Protein AF-A0A534XQ63-F1 (afdb_monomer_lite)

Sequence (423 aa):
MSELSPPYAGRGIVHSGVDSGVVGAQRNQDIVVGDVIVRHRLMVRVTHWLVALAFFFCLFTGLPIWSPVFGWLAGLFGGLNGCRVVHPWSGVAFFVFTFWMALHWASEMRMTKEERAWIGPRLVEYMRYQGDDSEVGKYNPGQKLFFWAVIVGAIGVLVTGIVMWFPLTFNEIFREASYVIHDIAFILFFVAIVFHIYLGTAGEPGTFRSMTRGTVTRAWARLHHLLRAAPAVLRQAEGGPPALAEVARMRLDDDPDTARSRLRIYWDGGPEAREDYLSRAILQPWVRILAAEHRPPDRPRREGACPFCSGLPWMVTRRTEQDSHGAQRNLCCALCGGEWPFSRIRCPGCGEADPEKLPNFHDETRSAVRIEACDTCKRYVKSIDLTLDARPIAEVDDLATLALDLWAQDEGYTRLEPGLAGI

Foldseek 3Di:
DDDDDDPDDDDPPPPPDDPVVLVVCLQDAQDDDDQKGLHHRPVLLVLVVQLVVLVVLLLLLVVVVPDVVSQVSLVVQVGNVSSLVRNLVSLVSNLVSLVVSCVVCVVVLDQDPVLVVCPPPVVVCVVVVHDDQLPADSHRSVRSVLSVLSNVLSVLLNVLSVCCNCVVVDDPVSVVVSVVSNVVSSVVVVVSVVVVVCCCPPVDDQNVCCSVVSIGGNVVVVLSVLSNCLLVLLVVQCPADPVSVVVSVVLNNDRSVRVSVLLVCLQQPDVVNQLCPSSLVSQQVVLLVCVVVQHADPGDADALADPRDRAHFQAWEWDDDVPDPGTFIWGAGSRNRDIDTDDPQADSQPGHRDNVQFDKADDPVCRQKIWGAGNVVLEIHIYGYCVVPVPDDGQVVCVVVVVRQVVSVVVVHDYSHAHPSSD

pLDDT: mean 79.6, std 17.4, range [24.62, 97.25]

Radius of gyration: 31.07 Å; chains: 1; bounding box: 77×50×93 Å

Secondary structure (DSSP, 8-state):
------S---------S--HHHHHHTTSSSEEETTEEE-S-HHHHHHHHHHHHHHHHHHHHHHHHH-GGGGGGGGGGTSHHHHHHHHHHHHHHHHHHHHHHHHHHTTTTPPPHHHHHTTTHHHHHHHTT-S--TT--SS-HHHHHHHHHHHHHHHHHHHHHHHHHSTTTS-HHHHHHHHHHHHHHHHHHHHHHHHHHHIIIIISTTHHHHHHHSEEEHHHHHHHHHHHHHHHHHHHHTTS-HHHHHHHHHHHS--HHHHHHHHHHHHHT-GGGGG-HHHHHHHHHHHHHHHHTT--------TTS-TTT-PPEEEEEEEEPTT-SSEEEEEEETTT--EEE--TT--TTT----GGG--EEE-GGGTTEEEEEETTTTEEEEEEETTT-S---HHHHHHHTHHHHHHHHHTT-EESS--TT--

Structure (mmCIF, N/CA/C/O backbone):
data_AF-A0A534XQ63-F1
#
_entry.id   AF-A0A534XQ63-F1
#
loop_
_atom_site.group_PDB
_atom_site.id
_atom_site.type_symbol
_atom_site.label_atom_id
_atom_site.label_alt_id
_atom_site.label_comp_id
_atom_site.label_asym_id
_atom_site.label_entity_id
_atom_site.label_seq_id
_atom_site.pdbx_PDB_ins_code
_atom_site.Cartn_x
_atom_site.Cartn_y
_atom_site.Cartn_z
_atom_site.occupancy
_atom_site.B_iso_or_equiv
_atom_site.auth_seq_id
_atom_site.auth_comp_id
_atom_site.auth_asym_id
_atom_site.auth_atom_id
_atom_site.pdbx_PDB_model_num
ATOM 1 N N . MET A 1 1 ? 4.933 -29.507 46.917 1.00 33.16 1 MET A N 1
ATOM 2 C CA . MET A 1 1 ? 5.894 -30.353 46.177 1.00 33.16 1 MET A CA 1
ATOM 3 C C . MET A 1 1 ? 5.155 -31.060 45.053 1.00 33.16 1 MET A C 1
ATOM 5 O O . MET A 1 1 ? 3.997 -31.391 45.249 1.00 33.16 1 MET A O 1
ATOM 9 N N . SER A 1 2 ? 5.867 -31.240 43.939 1.00 28.48 2 SER A N 1
ATOM 10 C CA . SER A 1 2 ? 5.494 -31.710 42.592 1.00 28.48 2 SER A CA 1
ATOM 11 C C . SER A 1 2 ? 4.713 -30.746 41.691 1.00 28.48 2 SER A C 1
ATOM 13 O O . SER A 1 2 ? 3.487 -30.732 41.631 1.00 28.48 2 SER A O 1
ATOM 15 N N . GLU A 1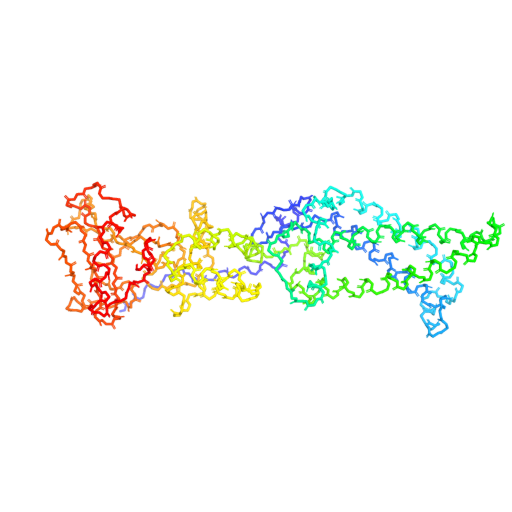 3 ? 5.528 -29.977 40.972 1.00 27.70 3 GLU A N 1
ATOM 16 C CA . GLU A 1 3 ? 5.314 -29.322 39.686 1.00 27.70 3 GLU A CA 1
ATOM 17 C C . GLU A 1 3 ? 4.606 -30.211 38.648 1.00 27.70 3 GLU A C 1
ATOM 19 O O . GLU A 1 3 ? 4.951 -31.379 38.482 1.00 27.70 3 GLU A O 1
ATOM 24 N N . LEU A 1 4 ? 3.701 -29.608 37.874 1.00 29.55 4 LEU A N 1
ATOM 25 C CA . LEU A 1 4 ? 3.342 -30.048 36.525 1.00 29.55 4 LEU A CA 1
ATOM 26 C C . LEU A 1 4 ? 3.298 -28.804 35.629 1.00 29.55 4 LEU A C 1
ATOM 28 O O . LEU A 1 4 ? 2.285 -28.116 35.519 1.00 29.55 4 LEU A O 1
ATOM 32 N N . SER A 1 5 ? 4.449 -28.496 35.036 1.00 28.48 5 SER A N 1
ATOM 33 C CA . SER A 1 5 ? 4.613 -27.475 34.000 1.00 28.48 5 SER A CA 1
ATOM 34 C C . SER A 1 5 ? 4.067 -27.975 32.649 1.00 28.48 5 SER A C 1
ATOM 36 O O . SER A 1 5 ? 4.203 -29.161 32.340 1.00 28.48 5 SER A O 1
ATOM 38 N N . PRO A 1 6 ? 3.468 -27.099 31.820 1.00 30.64 6 PRO A N 1
ATOM 39 C CA . PRO A 1 6 ? 2.858 -27.474 30.544 1.00 30.64 6 PRO A CA 1
ATOM 40 C C . PRO A 1 6 ? 3.900 -27.726 29.433 1.00 30.64 6 PRO A C 1
ATOM 42 O O . PRO A 1 6 ? 4.971 -27.110 29.432 1.00 30.64 6 PRO A O 1
ATOM 45 N N . PRO A 1 7 ? 3.593 -28.577 28.433 1.00 30.00 7 PRO A N 1
ATOM 46 C CA . PRO A 1 7 ? 4.514 -28.913 27.357 1.00 30.00 7 PRO A CA 1
ATOM 47 C C . PRO A 1 7 ? 4.399 -27.889 26.222 1.00 30.00 7 PRO A C 1
ATOM 49 O O . PRO A 1 7 ? 3.738 -28.134 25.222 1.00 30.00 7 PRO A O 1
ATOM 52 N N . TYR A 1 8 ? 5.056 -26.739 26.348 1.00 33.44 8 TYR A N 1
ATOM 53 C CA . TYR A 1 8 ? 5.349 -25.884 25.192 1.00 33.44 8 TYR A CA 1
ATOM 54 C C . TYR A 1 8 ? 6.796 -25.398 25.260 1.00 33.44 8 TYR A C 1
ATOM 56 O O . TYR A 1 8 ? 7.085 -24.237 25.530 1.00 33.44 8 TYR A O 1
ATOM 64 N N . ALA A 1 9 ? 7.718 -26.325 24.998 1.00 27.28 9 ALA A N 1
ATOM 65 C CA . ALA A 1 9 ? 9.117 -26.029 24.725 1.00 27.28 9 ALA A CA 1
ATOM 66 C C . ALA A 1 9 ? 9.424 -26.327 23.248 1.00 27.28 9 ALA A C 1
ATOM 68 O O . ALA A 1 9 ? 9.479 -27.476 22.824 1.00 27.28 9 ALA A O 1
ATOM 69 N N . GLY A 1 10 ? 9.595 -25.250 22.480 1.00 28.73 10 GLY A N 1
ATOM 70 C CA . GLY A 1 10 ? 10.515 -25.133 21.348 1.00 28.73 10 GLY A CA 1
ATOM 71 C C . GLY A 1 10 ? 10.512 -26.208 20.257 1.00 28.73 10 GLY A C 1
ATOM 72 O O . GLY A 1 10 ? 11.262 -27.177 20.317 1.00 28.73 10 GLY A O 1
ATOM 73 N N . ARG A 1 11 ? 9.899 -25.876 19.117 1.00 24.62 11 ARG A N 1
ATOM 74 C CA . ARG A 1 11 ? 10.623 -25.966 17.839 1.00 24.62 11 ARG A CA 1
ATOM 75 C C . ARG A 1 11 ? 10.497 -24.644 17.102 1.00 24.62 11 ARG A C 1
ATOM 77 O O . ARG A 1 11 ? 9.551 -24.416 16.358 1.00 24.62 11 ARG A O 1
ATOM 84 N N . GLY A 1 12 ? 11.489 -23.782 17.309 1.00 30.56 12 GLY A N 1
ATOM 85 C CA . GLY A 1 12 ? 11.836 -22.785 16.312 1.00 30.56 12 GLY A CA 1
ATOM 86 C C . GLY A 1 12 ? 12.261 -23.529 15.054 1.00 30.56 12 GLY A C 1
ATOM 87 O O . GLY A 1 12 ? 13.369 -24.054 14.988 1.00 30.56 12 GLY A O 1
ATOM 88 N N . ILE A 1 13 ? 11.365 -23.618 14.076 1.00 27.06 13 ILE A N 1
ATOM 89 C CA . ILE A 1 13 ? 11.756 -23.993 12.726 1.00 27.06 13 ILE A CA 1
ATOM 90 C C . ILE A 1 13 ? 12.089 -22.693 12.010 1.00 27.06 13 ILE A C 1
ATOM 92 O O . ILE A 1 13 ? 11.243 -22.040 11.405 1.00 27.06 13 ILE A O 1
ATOM 96 N N . VAL A 1 14 ? 13.358 -22.303 12.108 1.00 30.48 14 VAL A N 1
ATOM 97 C CA . VAL A 1 14 ? 13.965 -21.438 11.102 1.00 30.48 14 VAL A CA 1
ATOM 98 C C . VAL A 1 14 ? 14.022 -22.279 9.828 1.00 30.48 14 VAL A C 1
ATOM 100 O O . VAL A 1 14 ? 14.953 -23.056 9.632 1.00 30.48 14 VAL A O 1
ATOM 103 N N . HIS A 1 15 ? 13.001 -22.185 8.973 1.00 30.22 15 HIS A N 1
ATOM 104 C CA . HIS A 1 15 ? 13.104 -22.698 7.610 1.00 30.22 15 HIS A CA 1
ATOM 105 C C . HIS A 1 15 ? 14.073 -21.789 6.842 1.00 30.22 15 HIS A C 1
ATOM 107 O O . HIS A 1 15 ? 13.695 -20.793 6.235 1.00 30.22 15 HIS A O 1
ATOM 113 N N . SER A 1 16 ? 15.358 -22.137 6.890 1.00 33.88 16 SER A N 1
ATOM 114 C CA . SER A 1 16 ? 16.426 -21.592 6.043 1.00 33.88 16 SER A CA 1
ATOM 115 C C . SER A 1 16 ? 16.461 -22.232 4.644 1.00 33.88 16 SER A C 1
ATOM 117 O O . SER A 1 16 ? 17.456 -22.132 3.932 1.00 33.88 16 SER A O 1
ATOM 119 N N . GLY A 1 17 ? 15.365 -22.858 4.212 1.00 33.88 17 GLY A N 1
ATOM 120 C CA . GLY A 1 17 ? 15.162 -23.338 2.849 1.00 33.88 17 GLY A CA 1
ATOM 121 C C . GLY A 1 17 ? 14.027 -22.556 2.206 1.00 33.88 17 GLY A C 1
ATOM 122 O O . GLY A 1 17 ? 13.010 -22.311 2.848 1.00 33.88 17 GLY A O 1
ATOM 123 N N . VAL A 1 18 ? 14.202 -22.141 0.951 1.00 41.53 18 VAL A N 1
ATOM 124 C CA . VAL A 1 18 ? 13.130 -21.550 0.139 1.00 41.53 18 VAL A CA 1
ATOM 125 C C . VAL A 1 18 ? 11.905 -22.467 0.224 1.00 41.53 18 VAL A C 1
ATOM 127 O O . VAL A 1 18 ? 11.991 -23.614 -0.209 1.00 41.53 18 VAL A O 1
ATOM 130 N N . ASP A 1 19 ? 10.802 -21.980 0.804 1.00 49.59 19 ASP A N 1
ATOM 131 C CA . ASP A 1 19 ? 9.556 -22.740 0.965 1.00 49.59 19 ASP A CA 1
ATOM 132 C C . ASP A 1 19 ? 9.197 -23.421 -0.362 1.00 49.59 19 ASP A C 1
ATOM 134 O O . ASP A 1 19 ? 8.990 -22.754 -1.381 1.00 49.59 19 ASP A O 1
ATOM 138 N N . SER A 1 20 ? 9.126 -24.752 -0.378 1.00 50.19 20 SER A N 1
ATOM 139 C CA . SER A 1 20 ? 8.822 -25.536 -1.585 1.00 50.19 20 SER A CA 1
ATOM 140 C C . SER A 1 20 ? 7.466 -25.146 -2.193 1.00 50.19 20 SER A C 1
ATOM 142 O O . SER A 1 20 ? 7.298 -25.174 -3.414 1.00 50.19 20 SER A O 1
ATOM 144 N N . GLY A 1 21 ? 6.536 -24.661 -1.361 1.00 49.84 21 GLY A N 1
ATOM 145 C CA . GLY A 1 21 ? 5.277 -24.048 -1.789 1.00 49.84 21 GLY A CA 1
ATOM 146 C C . GLY A 1 21 ? 5.453 -22.720 -2.538 1.00 49.84 21 GLY A C 1
ATOM 147 O O . GLY A 1 21 ? 4.736 -22.464 -3.504 1.00 49.84 21 GLY A O 1
ATOM 148 N N . VAL A 1 22 ? 6.438 -21.893 -2.165 1.00 50.78 22 VAL A N 1
ATOM 149 C CA . VAL A 1 22 ? 6.767 -20.653 -2.887 1.00 50.78 22 VAL A CA 1
ATOM 150 C C . VAL A 1 22 ? 7.379 -20.996 -4.243 1.00 50.78 22 VAL A C 1
ATOM 152 O O . VAL A 1 22 ? 6.991 -20.396 -5.240 1.00 50.78 22 VAL A O 1
ATOM 155 N N . VAL A 1 23 ? 8.270 -21.993 -4.319 1.00 53.59 23 VAL A N 1
ATOM 156 C CA . VAL A 1 23 ? 8.864 -22.457 -5.591 1.00 53.59 23 VAL A CA 1
ATOM 157 C C . VAL A 1 23 ? 7.795 -22.995 -6.553 1.00 53.59 23 VAL A C 1
ATOM 159 O O . VAL A 1 23 ? 7.825 -22.667 -7.738 1.00 53.59 23 VAL A O 1
ATOM 162 N N . GLY A 1 24 ? 6.807 -23.746 -6.053 1.00 50.31 24 GLY A N 1
ATOM 163 C CA . GLY A 1 24 ? 5.670 -24.221 -6.853 1.00 50.31 24 GLY A CA 1
ATOM 164 C C . GLY A 1 24 ? 4.735 -23.098 -7.326 1.00 50.31 24 GLY A C 1
ATOM 165 O O . GLY A 1 24 ? 4.279 -23.107 -8.470 1.00 50.31 24 GLY A O 1
ATOM 166 N N . ALA A 1 25 ? 4.502 -22.086 -6.484 1.00 48.22 25 ALA A N 1
ATOM 167 C CA . ALA A 1 25 ? 3.638 -20.947 -6.797 1.00 48.22 25 ALA A CA 1
ATOM 168 C C . ALA A 1 25 ? 4.273 -19.919 -7.752 1.00 48.22 25 ALA A C 1
ATOM 170 O O . ALA A 1 25 ? 3.549 -19.146 -8.370 1.00 48.22 25 ALA A O 1
ATOM 171 N N . GLN A 1 26 ? 5.598 -19.928 -7.946 1.00 53.03 26 GLN A N 1
ATOM 172 C CA . GLN A 1 26 ? 6.318 -18.987 -8.824 1.00 53.03 26 GLN A CA 1
ATOM 173 C C . GLN A 1 26 ? 5.886 -19.008 -10.300 1.00 53.03 26 GLN A C 1
ATOM 175 O O . GLN A 1 26 ? 6.225 -18.076 -11.040 1.00 53.03 26 GLN A O 1
ATOM 180 N N . ARG A 1 27 ? 5.175 -20.054 -10.747 1.00 46.50 27 ARG A N 1
ATOM 181 C CA . ARG A 1 27 ? 4.605 -20.139 -12.103 1.00 46.50 27 ARG A CA 1
ATOM 182 C C . ARG A 1 27 ? 3.375 -19.245 -12.287 1.00 46.50 27 ARG A C 1
ATOM 184 O O . ARG A 1 27 ? 3.140 -18.777 -13.398 1.00 46.50 27 ARG A O 1
ATOM 191 N N . ASN A 1 28 ? 2.657 -18.948 -11.208 1.00 47.75 28 ASN A N 1
ATOM 192 C CA . ASN A 1 28 ? 1.419 -18.178 -11.218 1.00 47.75 28 ASN A CA 1
ATOM 193 C C . ASN A 1 28 ? 1.608 -16.838 -10.483 1.00 47.75 28 ASN A C 1
ATOM 195 O O . ASN A 1 28 ? 2.504 -16.683 -9.655 1.00 47.75 28 ASN A O 1
ATOM 199 N N . GLN A 1 29 ? 0.799 -15.839 -10.833 1.00 50.38 29 GLN A N 1
ATOM 200 C CA . GLN A 1 29 ? 0.810 -14.520 -10.189 1.00 50.38 29 GLN A CA 1
ATOM 201 C C . GLN A 1 29 ? -0.303 -14.433 -9.147 1.00 50.38 29 GLN A C 1
ATOM 203 O O . GLN A 1 29 ? -1.304 -15.134 -9.256 1.00 50.38 29 GLN A O 1
ATOM 208 N N . ASP A 1 30 ? -0.096 -13.583 -8.145 1.00 52.03 30 ASP A N 1
ATOM 209 C CA . ASP A 1 30 ? -1.051 -13.248 -7.087 1.00 52.03 30 ASP A CA 1
ATOM 210 C C . ASP A 1 30 ? -1.495 -14.456 -6.240 1.00 52.03 30 ASP A C 1
ATOM 212 O O . ASP A 1 30 ? -2.571 -14.475 -5.646 1.00 52.03 30 ASP A O 1
ATOM 216 N N . ILE A 1 31 ? -0.623 -15.467 -6.132 1.00 48.50 31 ILE A N 1
ATOM 217 C CA . ILE A 1 31 ? -0.828 -16.615 -5.244 1.00 48.50 31 ILE A CA 1
ATOM 218 C C . ILE A 1 31 ? -0.276 -16.311 -3.858 1.00 48.50 31 ILE A C 1
ATOM 220 O O . ILE A 1 31 ? 0.844 -15.823 -3.689 1.00 48.50 31 ILE A O 1
ATOM 224 N N . VAL A 1 32 ? -1.066 -16.654 -2.849 1.00 53.56 32 VAL A N 1
ATOM 225 C CA . VAL A 1 32 ? -0.718 -16.475 -1.448 1.00 53.56 32 VAL A CA 1
ATOM 226 C C . VAL A 1 32 ? -0.126 -17.774 -0.887 1.00 53.56 32 VAL A C 1
ATOM 228 O O . VAL A 1 32 ? -0.804 -18.797 -0.879 1.00 53.56 32 VAL A O 1
ATOM 231 N N . VAL A 1 33 ? 1.107 -17.736 -0.370 1.00 47.53 33 VAL A N 1
ATOM 232 C CA . VAL A 1 33 ? 1.787 -18.894 0.247 1.00 47.53 33 VAL A CA 1
ATOM 233 C C . VAL A 1 33 ? 2.396 -18.472 1.581 1.00 47.53 33 VAL A C 1
ATOM 235 O O . VAL A 1 33 ? 3.224 -17.566 1.603 1.00 47.53 33 VAL A O 1
ATOM 238 N N . GLY A 1 34 ? 2.004 -19.105 2.694 1.00 59.62 34 GLY A N 1
ATOM 239 C CA . GLY A 1 34 ? 2.481 -18.689 4.025 1.00 59.62 34 GLY A CA 1
ATOM 240 C C . GLY A 1 34 ? 2.249 -17.190 4.240 1.00 59.62 34 GLY A C 1
ATOM 241 O O . GLY A 1 34 ? 1.239 -16.682 3.780 1.00 59.62 34 GLY A O 1
ATOM 242 N N . ASP A 1 35 ? 3.178 -16.441 4.832 1.00 54.22 35 ASP A N 1
ATOM 243 C CA . ASP A 1 35 ? 3.011 -14.990 5.058 1.00 54.22 35 ASP A CA 1
ATOM 244 C C . ASP A 1 35 ? 3.415 -14.076 3.894 1.00 54.22 35 ASP A C 1
ATOM 246 O O . ASP A 1 35 ? 3.543 -12.855 4.049 1.00 54.22 35 ASP A O 1
ATOM 250 N N . VAL A 1 36 ? 3.569 -14.637 2.695 1.00 59.44 36 VAL A N 1
ATOM 251 C CA . VAL A 1 36 ? 3.988 -13.903 1.501 1.00 59.44 36 VAL A CA 1
ATOM 252 C C . VAL A 1 36 ? 3.006 -14.066 0.340 1.00 59.44 36 VAL A C 1
ATOM 254 O O . VAL A 1 36 ? 2.308 -15.069 0.200 1.00 59.44 36 VAL A O 1
ATOM 257 N N . ILE A 1 37 ? 2.934 -13.039 -0.505 1.00 59.91 37 ILE A N 1
ATOM 258 C CA . ILE A 1 37 ? 2.153 -13.028 -1.745 1.00 59.91 37 ILE A CA 1
ATOM 259 C C . ILE A 1 37 ? 3.127 -13.000 -2.914 1.00 59.91 37 ILE A C 1
ATOM 261 O O . ILE A 1 37 ? 4.006 -12.136 -2.968 1.00 59.91 37 ILE A O 1
ATOM 265 N N . VAL A 1 38 ? 2.968 -13.929 -3.856 1.00 64.75 38 VAL A N 1
ATOM 266 C CA . VAL A 1 38 ? 3.753 -13.992 -5.092 1.00 64.75 38 VAL A CA 1
ATOM 267 C C . VAL A 1 38 ? 3.229 -12.943 -6.076 1.00 64.75 38 VAL A C 1
ATOM 269 O O . VAL A 1 38 ? 2.367 -13.224 -6.900 1.00 64.75 38 VAL A O 1
ATOM 272 N N . ARG A 1 39 ? 3.738 -11.711 -5.992 1.00 65.50 39 ARG A N 1
ATOM 273 C CA . ARG A 1 39 ? 3.293 -10.576 -6.825 1.00 65.50 39 ARG A CA 1
ATOM 274 C C . ARG A 1 39 ? 3.774 -10.677 -8.280 1.00 65.50 39 ARG A C 1
ATOM 276 O O . ARG A 1 39 ? 3.057 -10.309 -9.211 1.00 65.50 39 ARG A O 1
ATOM 283 N N . HIS A 1 40 ? 4.981 -11.204 -8.505 1.00 71.31 40 HIS A N 1
ATOM 284 C CA . HIS A 1 40 ? 5.535 -11.392 -9.852 1.00 71.31 40 HIS A CA 1
ATOM 285 C C . HIS A 1 40 ? 6.005 -12.832 -10.080 1.00 71.31 40 HIS A C 1
ATOM 287 O O . HIS A 1 40 ? 6.920 -13.327 -9.412 1.00 71.31 40 HIS A O 1
ATOM 293 N N . ARG A 1 41 ? 5.418 -13.483 -11.096 1.00 75.56 41 ARG A N 1
ATOM 294 C CA . ARG A 1 41 ? 5.843 -14.805 -11.581 1.00 75.56 41 ARG A CA 1
ATOM 295 C C . ARG A 1 41 ? 7.307 -14.787 -12.010 1.00 75.56 41 ARG A C 1
ATOM 297 O O . ARG A 1 41 ? 7.834 -13.750 -12.414 1.00 75.56 41 ARG A O 1
ATOM 304 N N . LEU A 1 42 ? 7.959 -15.946 -11.957 1.00 79.38 42 LEU A N 1
ATOM 305 C CA . LEU A 1 42 ? 9.376 -16.094 -12.309 1.00 79.38 42 LEU A CA 1
ATOM 306 C C . LEU A 1 42 ? 9.689 -15.522 -13.695 1.00 79.38 42 LEU A C 1
ATOM 308 O O . LEU A 1 42 ? 10.623 -14.746 -13.841 1.00 79.38 42 LEU A O 1
ATOM 312 N N . MET A 1 43 ? 8.862 -15.854 -14.683 1.00 80.88 43 MET A N 1
ATOM 313 C CA . MET A 1 43 ? 9.030 -15.419 -16.068 1.00 80.88 43 MET A CA 1
ATOM 314 C C . MET A 1 43 ? 9.103 -13.886 -16.203 1.00 80.88 43 MET A C 1
ATOM 316 O O . MET A 1 43 ? 9.952 -13.360 -16.922 1.00 80.88 43 MET A O 1
ATOM 320 N N . VAL A 1 44 ? 8.267 -13.167 -15.450 1.00 81.69 44 VAL A N 1
ATOM 321 C CA . VAL A 1 44 ? 8.235 -11.698 -15.438 1.00 81.69 44 VAL A CA 1
ATOM 322 C C . VAL A 1 44 ? 9.520 -11.129 -14.839 1.00 81.69 44 VAL A C 1
ATOM 324 O O . VAL A 1 44 ? 10.104 -10.200 -15.389 1.00 81.69 44 VAL A O 1
ATOM 327 N N . ARG A 1 45 ? 10.003 -11.725 -13.744 1.00 87.50 45 ARG A N 1
ATOM 328 C CA . ARG A 1 45 ? 11.257 -11.311 -13.103 1.00 87.50 45 ARG A CA 1
ATOM 329 C C . ARG A 1 45 ? 12.461 -11.571 -13.995 1.00 87.50 45 ARG A C 1
ATOM 331 O O . ARG A 1 45 ? 13.283 -10.681 -14.168 1.00 87.50 45 ARG A O 1
ATOM 338 N N . VAL A 1 46 ? 12.550 -12.765 -14.578 1.00 89.69 46 VAL A N 1
ATOM 339 C CA . VAL A 1 46 ? 13.636 -13.133 -15.497 1.00 89.69 46 VAL A CA 1
ATOM 340 C C . VAL A 1 46 ? 13.668 -12.171 -16.677 1.00 89.69 46 VAL A C 1
ATOM 342 O O . VAL A 1 46 ? 14.719 -11.616 -16.970 1.00 89.69 46 VAL A O 1
ATOM 345 N N . THR A 1 47 ? 12.514 -11.900 -17.289 1.00 89.94 47 THR A N 1
ATOM 346 C CA . THR A 1 47 ? 12.409 -10.940 -18.394 1.00 89.94 47 THR A CA 1
ATOM 347 C C . THR A 1 47 ? 12.911 -9.554 -17.986 1.00 89.94 47 THR A C 1
ATOM 349 O O . THR A 1 47 ? 13.743 -8.985 -18.683 1.00 89.94 47 THR A O 1
ATOM 352 N N . HIS A 1 48 ? 12.485 -9.035 -16.831 1.00 91.56 48 HIS A N 1
ATOM 353 C CA . HIS A 1 48 ? 12.962 -7.745 -16.332 1.00 91.56 48 HIS A CA 1
ATOM 354 C C . HIS A 1 48 ? 14.482 -7.716 -16.119 1.00 91.56 48 HIS A C 1
ATOM 356 O O . HIS A 1 48 ? 15.143 -6.766 -16.525 1.00 91.56 48 HIS A O 1
ATOM 362 N N . TRP A 1 49 ? 15.061 -8.749 -15.499 1.00 93.38 49 TRP A N 1
ATOM 363 C CA . TRP A 1 49 ? 16.508 -8.802 -15.270 1.00 93.38 49 TRP A CA 1
ATOM 364 C C . TRP A 1 49 ? 17.308 -8.955 -16.566 1.00 93.38 49 TRP A C 1
ATOM 366 O O . TRP A 1 49 ? 18.395 -8.395 -16.659 1.00 93.38 49 TRP A O 1
ATOM 376 N N . LEU A 1 50 ? 16.765 -9.635 -17.580 1.00 95.00 50 LEU A N 1
ATOM 377 C CA . LEU A 1 50 ? 17.354 -9.677 -18.921 1.00 95.00 50 LEU A CA 1
ATOM 378 C C . LEU A 1 50 ? 17.346 -8.295 -19.588 1.00 95.00 50 LEU A C 1
ATOM 380 O O . LEU A 1 50 ? 18.366 -7.889 -20.142 1.00 95.00 50 LEU A O 1
ATOM 384 N N . VAL A 1 51 ? 16.237 -7.551 -19.481 1.00 95.00 51 VAL A N 1
ATOM 385 C CA . VAL A 1 51 ? 16.155 -6.155 -19.947 1.00 95.00 51 VAL A CA 1
ATOM 386 C C . VAL A 1 51 ? 17.174 -5.282 -19.215 1.00 95.00 51 VAL A C 1
ATOM 388 O O . VAL A 1 51 ? 17.940 -4.575 -19.864 1.00 95.00 51 VAL A O 1
ATOM 391 N N . ALA A 1 52 ? 17.224 -5.359 -17.882 1.00 94.50 52 ALA A N 1
ATOM 392 C CA . ALA A 1 52 ? 18.151 -4.577 -17.068 1.00 94.50 52 ALA A CA 1
ATOM 393 C C . ALA A 1 52 ? 19.611 -4.886 -17.424 1.00 94.50 52 ALA A C 1
ATOM 395 O O . ALA A 1 52 ? 20.405 -3.970 -17.616 1.00 94.50 52 ALA A O 1
ATOM 396 N N . LEU A 1 53 ? 19.959 -6.167 -17.573 1.00 95.62 53 LEU A N 1
ATOM 397 C CA . LEU A 1 53 ? 21.298 -6.586 -17.973 1.00 95.62 53 LEU A CA 1
ATOM 398 C C . LEU A 1 53 ? 21.660 -6.020 -19.351 1.00 95.62 53 LEU A C 1
ATOM 400 O O . LEU A 1 53 ? 22.689 -5.363 -19.480 1.00 95.62 53 LEU A O 1
ATOM 404 N N . ALA A 1 54 ? 20.806 -6.215 -20.359 1.00 96.62 54 ALA A N 1
ATOM 405 C CA . ALA A 1 54 ? 21.048 -5.693 -21.702 1.00 96.62 54 ALA A CA 1
ATOM 406 C C . ALA A 1 54 ? 21.197 -4.162 -21.701 1.00 96.62 54 ALA A C 1
ATOM 408 O O . ALA A 1 54 ? 22.137 -3.641 -22.297 1.00 96.62 54 ALA A O 1
ATOM 409 N N . PHE A 1 55 ? 20.344 -3.455 -20.952 1.00 95.62 55 PHE A N 1
ATOM 410 C CA . PHE A 1 55 ? 20.414 -2.005 -20.787 1.00 95.62 55 PHE A CA 1
ATOM 411 C C . PHE A 1 55 ? 21.743 -1.547 -20.180 1.00 95.62 55 PHE A C 1
ATOM 413 O O . PHE A 1 55 ? 22.374 -0.640 -20.714 1.00 95.62 55 PHE A O 1
ATOM 420 N N . PHE A 1 56 ? 22.210 -2.173 -19.094 1.00 95.12 56 PHE A N 1
ATOM 421 C CA . PHE A 1 56 ? 23.486 -1.798 -18.478 1.00 95.12 56 PHE A CA 1
ATOM 422 C C . PHE A 1 56 ? 24.682 -2.099 -19.385 1.00 95.12 56 PHE A C 1
ATOM 424 O O . PHE A 1 56 ? 25.631 -1.318 -19.418 1.00 95.12 56 PHE A O 1
ATOM 431 N N . PHE A 1 57 ? 24.626 -3.173 -20.177 1.00 95.31 57 PHE A N 1
ATOM 432 C CA . PHE A 1 57 ? 25.623 -3.414 -21.219 1.00 95.31 57 PHE A CA 1
ATOM 433 C C . PHE A 1 57 ? 25.606 -2.309 -22.283 1.00 95.31 57 PHE A C 1
ATOM 435 O O . PHE A 1 57 ? 26.674 -1.809 -22.637 1.00 95.31 57 PHE A O 1
ATOM 442 N N . CYS A 1 58 ? 24.435 -1.879 -22.768 1.00 95.25 58 CYS A N 1
ATOM 443 C CA . CYS A 1 58 ? 24.325 -0.728 -23.674 1.00 95.25 58 CYS A CA 1
ATOM 444 C C . CYS A 1 58 ? 24.880 0.545 -23.035 1.00 95.25 58 CYS A C 1
ATOM 446 O O . CYS A 1 58 ? 25.670 1.244 -23.659 1.00 95.25 58 CYS A O 1
ATOM 448 N N . LEU A 1 59 ? 24.515 0.817 -21.783 1.00 95.19 59 LEU A N 1
ATOM 449 C CA . LEU A 1 59 ? 24.927 2.008 -21.053 1.00 95.19 59 LEU A CA 1
ATOM 450 C C . LEU A 1 59 ? 26.452 2.072 -20.895 1.00 95.19 59 LEU A C 1
ATOM 452 O O . LEU A 1 59 ? 27.069 3.066 -21.269 1.00 95.19 59 LEU A O 1
ATOM 456 N N . PHE A 1 60 ? 27.082 1.004 -20.400 1.00 95.12 60 PHE A N 1
ATOM 457 C CA . PHE A 1 60 ? 28.527 0.997 -20.153 1.00 95.12 60 PHE A CA 1
ATOM 458 C C . PHE A 1 60 ? 29.373 0.907 -21.423 1.00 95.12 60 PHE A C 1
ATOM 460 O O . PHE A 1 60 ? 30.514 1.360 -21.416 1.00 95.12 60 PHE A O 1
ATOM 467 N N . THR A 1 61 ? 28.832 0.369 -22.518 1.00 96.12 61 THR A N 1
ATOM 468 C CA . THR A 1 61 ? 29.504 0.409 -23.828 1.00 96.12 61 THR A CA 1
ATOM 469 C C . THR A 1 61 ? 29.251 1.714 -24.581 1.00 96.12 61 THR A C 1
ATOM 471 O O . THR A 1 61 ? 30.114 2.142 -25.341 1.00 96.12 61 THR A O 1
ATOM 474 N N . GLY A 1 62 ? 28.108 2.367 -24.357 1.00 94.88 62 GLY A N 1
ATOM 475 C CA . GLY A 1 62 ? 27.712 3.618 -25.004 1.00 94.88 62 GLY A CA 1
ATOM 476 C C . GLY A 1 62 ? 28.354 4.856 -24.381 1.00 94.88 62 GLY A C 1
ATOM 477 O O . GLY A 1 62 ? 28.785 5.741 -25.111 1.00 94.88 62 GLY A O 1
ATOM 478 N N . LEU A 1 63 ? 28.510 4.901 -23.053 1.00 94.44 63 LEU A N 1
ATOM 479 C CA . LEU A 1 63 ? 29.135 6.030 -22.348 1.00 94.44 63 LEU A CA 1
ATOM 480 C C . LEU A 1 63 ? 30.539 6.396 -22.888 1.00 94.44 63 LEU A C 1
ATOM 482 O O . LEU A 1 63 ? 30.761 7.577 -23.162 1.00 94.44 63 LEU A O 1
ATOM 486 N N . PRO A 1 64 ? 31.470 5.440 -23.110 1.00 95.31 64 PRO A N 1
ATOM 487 C CA . PRO A 1 64 ? 32.768 5.731 -23.726 1.00 95.31 64 PRO A CA 1
ATOM 488 C C . PRO A 1 64 ? 32.693 6.191 -25.185 1.00 95.31 64 PRO A C 1
ATOM 490 O O . PRO A 1 64 ? 33.591 6.891 -25.644 1.00 95.31 64 PRO A O 1
ATOM 493 N N . ILE A 1 65 ? 31.669 5.751 -25.928 1.00 93.38 65 ILE A N 1
ATOM 494 C CA . ILE A 1 65 ? 31.441 6.166 -27.321 1.00 93.38 65 ILE A CA 1
ATOM 495 C C . ILE A 1 65 ? 30.931 7.610 -27.349 1.00 93.38 65 ILE A C 1
ATOM 497 O O . ILE A 1 65 ? 31.347 8.385 -28.206 1.00 93.38 65 ILE A O 1
ATOM 501 N N . TRP A 1 66 ? 30.061 7.961 -26.401 1.00 93.00 66 TRP A N 1
ATOM 502 C CA . TRP A 1 66 ? 29.417 9.265 -26.305 1.00 93.00 66 TRP A CA 1
ATOM 503 C C . TRP A 1 66 ? 30.365 10.373 -25.833 1.00 93.00 66 TRP A C 1
ATOM 505 O O . TRP A 1 66 ? 30.370 11.461 -26.402 1.00 93.00 66 TRP A O 1
ATOM 515 N N . SER A 1 67 ? 31.189 10.119 -24.807 1.00 91.88 67 SER A N 1
ATOM 516 C CA . SER A 1 67 ? 32.101 11.139 -24.277 1.00 91.88 67 SER A CA 1
ATOM 517 C C . SER A 1 67 ? 33.452 10.572 -23.825 1.00 91.88 67 SER A C 1
ATOM 519 O O . SER A 1 67 ? 33.490 9.594 -23.070 1.00 91.88 67 SER A O 1
ATOM 521 N N . PRO A 1 68 ? 34.578 11.235 -24.174 1.00 90.69 68 PRO A N 1
ATOM 522 C CA . PRO A 1 68 ? 35.915 10.853 -23.715 1.00 90.69 68 PRO A CA 1
ATOM 523 C C . PRO A 1 68 ? 36.071 10.803 -22.190 1.00 90.69 68 PRO A C 1
ATOM 525 O O . PRO A 1 68 ? 36.922 10.066 -21.694 1.00 90.69 68 PRO A O 1
ATOM 528 N N . VAL A 1 69 ? 35.242 11.539 -21.435 1.00 94.06 69 VAL A N 1
ATOM 529 C CA . VAL A 1 69 ? 35.237 11.530 -19.958 1.00 94.06 69 VAL A CA 1
ATOM 530 C C . VAL A 1 69 ? 35.037 10.114 -19.409 1.00 94.06 69 VAL A C 1
ATOM 532 O O . VAL A 1 69 ? 35.632 9.737 -18.400 1.00 94.06 69 VAL A O 1
ATOM 535 N N . PHE A 1 70 ? 34.249 9.296 -20.107 1.00 93.00 70 PHE A N 1
ATOM 536 C CA . PHE A 1 70 ? 33.977 7.910 -19.739 1.00 93.00 70 PHE A CA 1
ATOM 537 C C . PHE A 1 70 ? 34.898 6.908 -20.446 1.00 93.00 70 PHE A C 1
ATOM 539 O O . PHE A 1 70 ? 34.667 5.705 -20.371 1.00 93.00 70 PHE A O 1
ATOM 546 N N . GLY A 1 71 ? 35.968 7.366 -21.106 1.00 89.69 71 GLY A N 1
ATOM 547 C CA . GLY A 1 71 ? 36.881 6.514 -21.873 1.00 89.69 71 GLY A CA 1
ATOM 548 C C . GLY A 1 71 ? 37.522 5.385 -21.058 1.00 89.69 71 GLY A C 1
ATOM 549 O O . GLY A 1 71 ? 37.807 4.321 -21.601 1.00 89.69 71 GLY A O 1
ATOM 550 N N . TRP A 1 72 ? 37.677 5.566 -19.742 1.00 93.44 72 TRP A N 1
ATOM 551 C CA . TRP A 1 72 ? 38.204 4.538 -18.839 1.00 93.44 72 TRP A CA 1
ATOM 552 C C . TRP A 1 72 ? 37.330 3.270 -18.788 1.00 93.44 72 TRP A C 1
ATOM 554 O O . TRP A 1 72 ? 37.864 2.168 -18.658 1.00 93.44 72 TRP A O 1
ATOM 564 N N . LEU A 1 73 ? 36.007 3.394 -18.967 1.00 92.75 73 LEU A N 1
ATOM 565 C CA . LEU A 1 73 ? 35.081 2.254 -19.013 1.00 92.75 73 LEU A CA 1
ATOM 566 C C . LEU A 1 73 ? 35.317 1.369 -20.245 1.00 92.75 73 LEU A C 1
ATOM 568 O O . LEU A 1 73 ? 35.044 0.170 -20.192 1.00 92.75 73 LEU A O 1
ATOM 572 N N . ALA A 1 74 ? 35.875 1.916 -21.333 1.00 92.38 74 ALA A N 1
ATOM 573 C CA . ALA A 1 74 ? 36.160 1.141 -22.539 1.00 92.38 74 ALA A CA 1
ATOM 574 C C . ALA A 1 74 ? 37.154 -0.002 -22.277 1.00 92.38 74 ALA A C 1
ATOM 576 O O . ALA A 1 74 ? 37.085 -1.037 -22.938 1.00 92.38 74 ALA A O 1
ATOM 577 N N . GLY A 1 75 ? 38.041 0.142 -21.283 1.00 92.19 75 GLY A N 1
ATOM 578 C CA . GLY A 1 75 ? 38.982 -0.908 -20.883 1.00 92.19 75 GLY A CA 1
ATOM 579 C C . GLY A 1 75 ? 38.298 -2.220 -20.479 1.00 92.19 75 GLY A C 1
ATOM 580 O O . GLY A 1 75 ? 38.836 -3.289 -20.754 1.00 92.19 75 GLY A O 1
ATOM 581 N N . LEU A 1 76 ? 37.078 -2.157 -19.929 1.00 92.31 76 LEU A N 1
ATOM 582 C CA . LEU A 1 76 ? 36.298 -3.335 -19.525 1.00 92.31 76 LEU A CA 1
ATOM 583 C C . LEU A 1 76 ? 35.850 -4.200 -20.712 1.00 92.31 76 LEU A C 1
ATOM 585 O O . LEU A 1 76 ? 35.575 -5.385 -20.542 1.00 92.31 76 LEU A O 1
ATOM 589 N N . PHE A 1 77 ? 35.788 -3.615 -21.911 1.00 94.25 77 PHE A N 1
ATOM 590 C CA . PHE A 1 77 ? 35.305 -4.268 -23.129 1.00 94.25 77 PHE A CA 1
ATOM 591 C C . PHE A 1 77 ? 36.413 -4.472 -24.172 1.00 94.25 77 PHE A C 1
ATOM 593 O O . PHE A 1 77 ? 36.114 -4.758 -25.327 1.00 94.25 77 PHE A O 1
ATOM 600 N N . GLY A 1 78 ? 37.690 -4.327 -23.797 1.00 90.75 78 GLY A N 1
ATOM 601 C CA . GLY A 1 78 ? 38.819 -4.444 -24.732 1.00 90.75 78 GLY A CA 1
ATOM 602 C C . GLY A 1 78 ? 39.104 -3.168 -25.536 1.00 90.75 78 GLY A C 1
ATOM 603 O O . GLY A 1 78 ? 39.699 -3.226 -26.610 1.00 90.75 78 GLY A O 1
ATOM 604 N N . GLY A 1 79 ? 38.682 -2.008 -25.027 1.00 93.44 79 GLY A N 1
ATOM 605 C CA . GLY A 1 79 ? 38.868 -0.692 -25.636 1.00 93.44 79 GLY A CA 1
ATOM 606 C C . GLY A 1 79 ? 37.672 -0.227 -26.472 1.00 93.44 79 GLY A C 1
ATOM 607 O O . GLY A 1 79 ? 36.651 -0.906 -26.588 1.00 93.44 79 GLY A O 1
ATOM 608 N N . LEU A 1 80 ? 37.802 0.953 -27.090 1.00 92.69 80 LEU A N 1
ATOM 609 C CA . LEU A 1 80 ? 36.709 1.592 -27.840 1.00 92.69 80 LEU A CA 1
ATOM 610 C C . LEU A 1 80 ? 36.214 0.734 -29.016 1.00 92.69 80 LEU A C 1
ATOM 612 O O . LEU A 1 80 ? 35.028 0.741 -29.336 1.00 92.69 80 LEU A O 1
ATOM 616 N N . ASN A 1 81 ? 37.108 -0.040 -29.637 1.00 93.31 81 ASN A N 1
ATOM 617 C CA . ASN A 1 81 ? 36.737 -0.978 -30.696 1.00 93.31 81 ASN A CA 1
ATOM 618 C C . ASN A 1 81 ? 35.818 -2.088 -30.175 1.00 93.31 81 ASN A C 1
ATOM 620 O O . ASN A 1 81 ? 34.833 -2.413 -30.833 1.00 93.31 81 ASN A O 1
ATOM 624 N N . GLY A 1 82 ? 36.087 -2.619 -28.981 1.00 93.94 82 GLY A N 1
ATOM 625 C CA . GLY A 1 82 ? 35.212 -3.600 -28.348 1.00 93.94 82 GLY A CA 1
ATOM 626 C C . GLY A 1 82 ? 33.842 -3.014 -28.015 1.00 93.94 82 GLY A C 1
ATOM 627 O O . GLY A 1 82 ? 32.826 -3.616 -28.354 1.00 93.94 82 GLY A O 1
ATOM 628 N N . CYS A 1 83 ? 33.792 -1.791 -27.473 1.00 94.75 83 CYS A N 1
ATOM 629 C CA . CYS A 1 83 ? 32.529 -1.080 -27.251 1.00 94.75 83 CYS A CA 1
ATOM 630 C C . CYS A 1 83 ? 31.717 -0.922 -28.546 1.00 94.75 83 CYS A C 1
ATOM 632 O O . CYS A 1 83 ? 30.528 -1.224 -28.549 1.00 94.75 83 CYS A O 1
ATOM 634 N N . ARG A 1 84 ? 32.348 -0.522 -29.659 1.00 92.94 84 ARG A N 1
ATOM 635 C CA . ARG A 1 84 ? 31.680 -0.361 -30.966 1.00 92.94 84 ARG A CA 1
ATOM 636 C C . ARG A 1 84 ? 31.105 -1.659 -31.525 1.00 92.94 84 ARG A C 1
ATOM 638 O O . ARG A 1 84 ? 30.102 -1.615 -32.227 1.00 92.94 84 ARG A O 1
ATOM 645 N N . VAL A 1 85 ? 31.729 -2.797 -31.227 1.00 94.25 85 VAL A N 1
ATOM 646 C CA . VAL A 1 85 ? 31.213 -4.110 -31.630 1.00 94.25 85 VAL A CA 1
ATOM 647 C C . VAL A 1 85 ? 30.079 -4.541 -30.707 1.00 94.25 85 VAL A C 1
ATOM 649 O O . VAL A 1 85 ? 29.029 -4.941 -31.187 1.00 94.25 85 VAL A O 1
ATOM 652 N N . VAL A 1 86 ? 30.261 -4.451 -29.389 1.00 95.31 86 VAL A N 1
ATOM 653 C CA . VAL A 1 86 ? 29.312 -4.995 -28.404 1.00 95.31 86 VAL A CA 1
ATOM 654 C C . VAL A 1 86 ? 28.037 -4.153 -28.291 1.00 95.31 86 VAL A C 1
ATOM 656 O O . VAL A 1 86 ? 26.954 -4.720 -28.165 1.00 95.31 86 VAL A O 1
ATOM 659 N N . HIS A 1 87 ? 28.147 -2.825 -28.354 1.00 96.44 87 HIS A N 1
ATOM 660 C CA . HIS A 1 87 ? 27.034 -1.892 -28.153 1.00 96.44 87 HIS A CA 1
ATOM 661 C C . HIS A 1 87 ? 25.812 -2.134 -29.064 1.00 96.44 87 HIS A C 1
ATOM 663 O O . HIS A 1 87 ? 24.698 -2.233 -28.550 1.00 96.44 87 HIS A O 1
ATOM 669 N N . PRO A 1 88 ? 25.950 -2.267 -30.397 1.00 95.94 88 PRO A N 1
ATOM 670 C CA . PRO A 1 88 ? 24.785 -2.489 -31.249 1.00 95.94 88 PRO A CA 1
ATOM 671 C C . PRO A 1 88 ? 24.115 -3.850 -30.994 1.00 95.94 88 PRO A C 1
ATOM 673 O O . PRO A 1 88 ? 22.887 -3.942 -30.995 1.00 95.94 88 PRO A O 1
ATOM 676 N N . TRP A 1 89 ? 24.888 -4.901 -30.691 1.00 96.31 89 TRP A N 1
ATOM 677 C CA . TRP A 1 89 ? 24.334 -6.214 -30.338 1.00 96.31 89 TRP A CA 1
ATOM 678 C 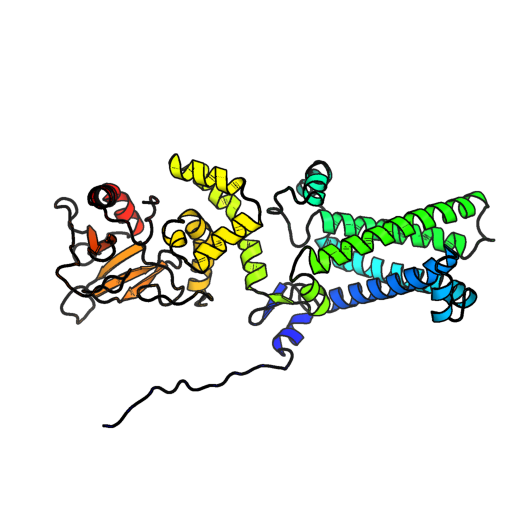C . TRP A 1 89 ? 23.597 -6.199 -28.998 1.00 96.31 89 TRP A C 1
ATOM 680 O O . TRP A 1 89 ? 22.520 -6.790 -28.888 1.00 96.31 89 TRP A O 1
ATOM 690 N N . SER A 1 90 ? 24.131 -5.503 -27.988 1.00 96.06 90 SER A N 1
ATOM 691 C CA . SER A 1 90 ? 23.414 -5.311 -26.725 1.00 96.06 90 SER A CA 1
ATOM 692 C C . SER A 1 90 ? 22.149 -4.476 -26.926 1.00 96.06 90 SER A C 1
ATOM 694 O O . SER A 1 90 ? 21.128 -4.795 -26.321 1.00 96.06 90 SER A O 1
ATOM 696 N N . GLY A 1 91 ? 22.165 -3.495 -27.838 1.00 96.31 91 GLY A N 1
ATOM 697 C CA . GLY A 1 91 ? 20.989 -2.708 -28.224 1.00 96.31 91 GLY A CA 1
ATOM 698 C C . GLY A 1 91 ? 19.874 -3.560 -28.837 1.00 96.31 91 GLY A C 1
ATOM 699 O O . GLY A 1 91 ? 18.713 -3.446 -28.439 1.00 96.31 91 GLY A O 1
ATOM 700 N N . VAL A 1 92 ? 20.221 -4.483 -29.741 1.00 97.06 92 VAL A N 1
ATOM 701 C CA . VAL A 1 92 ? 19.265 -5.460 -30.292 1.00 97.06 92 VAL A CA 1
ATOM 702 C C . VAL A 1 92 ? 18.702 -6.356 -29.188 1.00 97.06 92 VAL A C 1
ATOM 704 O O . VAL A 1 92 ? 17.488 -6.546 -29.115 1.00 97.06 92 VAL A O 1
ATOM 707 N N . ALA A 1 93 ? 19.553 -6.875 -28.298 1.00 96.94 93 ALA A N 1
ATOM 708 C CA . ALA A 1 93 ? 19.104 -7.695 -27.173 1.00 96.94 93 ALA A CA 1
ATOM 709 C C . ALA A 1 93 ? 18.160 -6.918 -26.236 1.00 96.94 93 ALA A C 1
ATOM 711 O O . ALA A 1 93 ? 17.105 -7.431 -25.859 1.00 96.94 93 ALA A O 1
ATOM 712 N N . PHE A 1 94 ? 18.493 -5.664 -25.915 1.00 97.06 94 PHE A N 1
ATOM 713 C CA . PHE A 1 94 ? 17.660 -4.773 -25.111 1.00 97.06 94 PHE A CA 1
ATOM 714 C C . PHE A 1 94 ? 16.284 -4.571 -25.747 1.00 97.06 94 PHE A C 1
ATOM 716 O O . PHE A 1 94 ? 15.269 -4.713 -25.061 1.00 97.06 94 PHE A O 1
ATOM 723 N N . PHE A 1 95 ? 16.231 -4.316 -27.057 1.00 96.94 95 PHE A N 1
ATOM 724 C CA . PHE A 1 95 ? 14.967 -4.179 -27.773 1.00 96.94 95 PHE A CA 1
ATOM 725 C C . PHE A 1 95 ? 14.143 -5.468 -27.737 1.00 96.94 95 PHE A C 1
ATOM 727 O O . PHE A 1 95 ? 12.968 -5.427 -27.381 1.00 96.94 95 PHE A O 1
ATOM 734 N N . VAL A 1 96 ? 14.749 -6.619 -28.049 1.00 96.50 96 VAL A N 1
ATOM 735 C CA . VAL A 1 96 ? 14.053 -7.916 -28.068 1.00 96.50 96 VAL A CA 1
ATOM 736 C C . VAL A 1 96 ? 13.462 -8.241 -26.697 1.00 96.50 96 VAL A C 1
ATOM 738 O O . VAL A 1 96 ? 12.282 -8.585 -26.603 1.00 96.50 96 VAL A O 1
ATOM 741 N N . PHE A 1 97 ? 14.239 -8.090 -25.621 1.00 96.12 97 PHE A N 1
ATOM 742 C CA . PHE A 1 97 ? 13.747 -8.355 -24.268 1.00 96.12 97 PHE A CA 1
ATOM 743 C C . PHE A 1 97 ? 12.690 -7.341 -23.821 1.00 96.12 97 PHE A C 1
ATOM 745 O O . PHE A 1 97 ? 11.716 -7.728 -23.176 1.00 96.12 97 PHE A O 1
ATOM 752 N N . THR A 1 98 ? 12.828 -6.065 -24.192 1.00 94.38 98 THR A N 1
ATOM 753 C CA . THR A 1 98 ? 11.835 -5.024 -23.875 1.00 94.38 98 THR A CA 1
ATOM 754 C C . THR A 1 98 ? 10.531 -5.256 -24.631 1.00 94.38 98 THR A C 1
ATOM 756 O O . THR A 1 98 ? 9.453 -5.139 -24.054 1.00 94.38 98 THR A O 1
ATOM 759 N N . PHE A 1 99 ? 10.604 -5.650 -25.902 1.00 93.50 99 PHE A N 1
ATOM 760 C CA . PHE A 1 99 ? 9.434 -5.990 -26.705 1.00 93.50 99 PHE A CA 1
ATOM 761 C C . PHE A 1 99 ? 8.727 -7.235 -26.159 1.00 93.50 99 PHE A C 1
ATOM 763 O O . PHE A 1 99 ? 7.508 -7.240 -25.994 1.00 93.50 99 PHE A O 1
ATOM 770 N N . TRP A 1 100 ? 9.490 -8.262 -25.780 1.00 92.75 100 TRP A N 1
ATOM 771 C CA . TRP A 1 100 ? 8.958 -9.433 -25.087 1.00 92.75 100 TRP A CA 1
ATOM 772 C C . TRP A 1 100 ? 8.261 -9.048 -23.773 1.00 92.75 100 TRP A C 1
ATOM 774 O O . TRP A 1 100 ? 7.113 -9.433 -23.543 1.00 92.75 100 TRP A O 1
ATOM 784 N N . MET A 1 101 ? 8.896 -8.214 -22.944 1.00 90.69 101 MET A N 1
ATOM 785 C CA . MET A 1 101 ? 8.287 -7.664 -21.728 1.00 90.69 101 MET A CA 1
ATOM 786 C C . MET A 1 101 ? 6.974 -6.934 -22.033 1.00 90.69 101 MET A C 1
ATOM 788 O O . MET A 1 101 ? 5.981 -7.139 -21.332 1.00 90.69 101 MET A O 1
ATOM 792 N N . ALA A 1 102 ? 6.948 -6.132 -23.101 1.00 90.00 102 ALA A N 1
ATOM 793 C CA . ALA A 1 102 ? 5.769 -5.390 -23.515 1.00 90.00 102 ALA A CA 1
ATOM 794 C C . ALA A 1 102 ? 4.597 -6.319 -23.851 1.00 90.00 102 ALA A C 1
ATOM 796 O O . ALA A 1 102 ? 3.495 -6.087 -23.363 1.00 90.00 102 ALA A O 1
ATOM 797 N N . LEU A 1 103 ? 4.824 -7.407 -24.595 1.00 88.88 103 LEU A N 1
ATOM 798 C CA . LEU A 1 103 ? 3.778 -8.385 -24.921 1.00 88.88 103 LEU A CA 1
ATOM 799 C C . LEU A 1 103 ? 3.177 -9.037 -23.668 1.00 88.88 103 LEU A C 1
ATOM 801 O O . LEU A 1 103 ? 1.962 -9.206 -23.575 1.00 88.88 103 LEU A O 1
ATOM 805 N N . HIS A 1 104 ? 4.011 -9.363 -22.678 1.00 82.38 104 HIS A N 1
ATOM 806 C CA . HIS A 1 104 ? 3.556 -10.012 -21.446 1.00 82.38 104 HIS A CA 1
ATOM 807 C C . HIS A 1 104 ? 2.858 -9.084 -20.456 1.00 82.38 104 HIS A C 1
ATOM 809 O O . HIS A 1 104 ? 2.067 -9.564 -19.641 1.00 82.38 104 HIS A O 1
ATOM 815 N N . TRP A 1 105 ? 3.150 -7.786 -20.509 1.00 83.00 105 TRP A N 1
ATOM 816 C CA . TRP A 1 105 ? 2.567 -6.772 -19.631 1.00 83.00 105 TRP A CA 1
ATOM 817 C C . TRP A 1 105 ? 1.518 -5.888 -20.318 1.00 83.00 105 TRP A C 1
ATOM 819 O O . TRP A 1 105 ? 0.856 -5.107 -19.639 1.00 83.00 105 TRP A O 1
ATOM 829 N N . ALA A 1 106 ? 1.288 -6.039 -21.626 1.00 80.12 106 ALA A N 1
ATOM 830 C CA . ALA A 1 106 ? 0.391 -5.185 -22.408 1.00 80.12 106 ALA A CA 1
ATOM 831 C C . ALA A 1 106 ? -1.040 -5.106 -21.857 1.00 80.12 106 ALA A C 1
ATOM 833 O O . ALA A 1 106 ? -1.667 -4.055 -21.966 1.00 80.12 106 ALA A O 1
ATOM 834 N N . SER A 1 107 ? -1.576 -6.190 -21.286 1.00 77.69 107 SER A N 1
ATOM 835 C CA . SER A 1 107 ? -2.916 -6.185 -20.682 1.00 77.69 107 SER A CA 1
ATOM 836 C C . SER A 1 107 ? -2.956 -5.413 -19.359 1.00 77.69 107 SER A C 1
ATOM 838 O O . SER A 1 107 ? -3.888 -4.643 -19.142 1.00 77.69 107 SER A O 1
ATOM 840 N N . GLU A 1 108 ? -1.941 -5.579 -18.507 1.00 73.31 108 GLU A N 1
ATOM 841 C CA . GLU A 1 108 ? -1.835 -4.932 -17.189 1.00 73.31 108 GLU A CA 1
ATOM 842 C C . GLU A 1 108 ? -1.467 -3.437 -17.300 1.00 73.31 108 GLU A C 1
ATOM 844 O O . GLU A 1 108 ? -1.813 -2.642 -16.427 1.00 73.31 108 GLU A O 1
ATOM 849 N N . MET A 1 109 ? -0.815 -3.041 -18.400 1.00 81.06 109 MET A N 1
ATOM 850 C CA . MET A 1 109 ? -0.331 -1.675 -18.656 1.00 81.06 109 MET A CA 1
ATOM 851 C C . MET A 1 109 ? -1.290 -0.811 -19.484 1.00 81.06 109 MET A C 1
ATOM 853 O O . MET A 1 109 ? -0.944 0.306 -19.884 1.00 81.06 109 MET A O 1
ATOM 857 N N . ARG A 1 110 ? -2.515 -1.287 -19.743 1.00 79.25 110 ARG A N 1
ATOM 858 C CA . ARG A 1 110 ? -3.551 -0.457 -20.369 1.00 79.25 110 ARG A CA 1
ATOM 859 C C . ARG A 1 110 ? -3.927 0.682 -19.421 1.00 79.25 110 ARG A C 1
ATOM 861 O O . ARG A 1 110 ? -4.261 0.451 -18.259 1.00 79.25 110 ARG A O 1
ATOM 868 N N . MET A 1 111 ? -3.873 1.909 -19.933 1.00 72.38 111 MET A N 1
ATOM 869 C CA . MET A 1 111 ? -4.384 3.083 -19.229 1.00 72.38 111 MET A CA 1
ATOM 870 C C . MET A 1 111 ? -5.882 3.226 -19.477 1.00 72.38 111 MET A C 1
ATOM 872 O O . MET A 1 111 ? -6.315 3.358 -20.631 1.00 72.38 111 MET A O 1
ATOM 876 N N . THR A 1 112 ? -6.649 3.210 -18.392 1.00 71.81 112 THR A N 1
ATOM 877 C CA . THR A 1 112 ? -8.085 3.514 -18.375 1.00 71.81 112 THR A CA 1
ATOM 878 C C . THR A 1 112 ? -8.336 5.006 -18.630 1.00 71.81 112 THR A C 1
ATOM 880 O O . THR A 1 112 ? -7.404 5.813 -18.672 1.00 71.81 112 THR A O 1
ATOM 883 N N . LYS A 1 113 ? -9.599 5.392 -18.858 1.00 69.19 113 LYS A N 1
ATOM 884 C CA . LYS A 1 113 ? -9.955 6.802 -19.089 1.00 69.19 113 LYS A CA 1
ATOM 885 C C . LYS A 1 113 ? -9.724 7.657 -17.835 1.00 69.19 113 LYS A C 1
ATOM 887 O O . LYS A 1 113 ? -9.216 8.764 -17.975 1.00 69.19 113 LYS A O 1
ATOM 892 N N . GLU A 1 114 ? -10.019 7.121 -16.649 1.00 62.19 114 GLU A N 1
ATOM 893 C CA . GLU A 1 114 ? -9.761 7.781 -15.360 1.00 62.19 114 GLU A CA 1
ATOM 894 C C . GLU A 1 114 ? -8.256 8.002 -15.127 1.00 62.19 114 GLU A C 1
ATOM 896 O O . GLU A 1 114 ? -7.830 9.107 -14.805 1.00 62.19 114 GLU A O 1
ATOM 901 N N . GLU A 1 115 ? -7.416 7.002 -15.411 1.00 64.50 115 GLU A N 1
ATOM 902 C CA . GLU A 1 115 ? -5.957 7.111 -15.242 1.00 64.50 115 GLU A CA 1
ATOM 903 C C . GLU A 1 115 ? -5.295 8.089 -16.225 1.00 64.50 115 GLU A C 1
ATOM 905 O O . GLU A 1 115 ? -4.235 8.633 -15.930 1.00 64.50 115 GLU A O 1
ATOM 910 N N . ARG A 1 116 ? -5.891 8.350 -17.396 1.00 69.50 116 ARG A N 1
ATOM 911 C CA . ARG A 1 116 ? -5.373 9.383 -18.315 1.00 69.50 116 ARG A CA 1
ATOM 912 C C . ARG A 1 116 ? -5.648 10.795 -17.814 1.00 69.50 116 ARG A C 1
ATOM 914 O O . ARG A 1 116 ? -4.839 11.680 -18.073 1.00 69.50 116 ARG A O 1
ATOM 921 N N . ALA A 1 117 ? -6.745 11.000 -17.083 1.00 65.12 117 ALA A N 1
ATOM 922 C CA . ALA A 1 117 ? -7.047 12.285 -16.455 1.00 65.12 117 ALA A CA 1
ATOM 923 C C . ALA A 1 117 ? -6.037 12.641 -15.343 1.00 65.12 117 ALA A C 1
ATOM 925 O O . ALA A 1 117 ? -5.862 13.813 -15.020 1.00 65.12 117 ALA A O 1
ATOM 926 N N . TRP A 1 118 ? -5.313 11.645 -14.816 1.00 65.00 118 TRP A N 1
ATOM 927 C CA . TRP A 1 118 ? -4.255 11.814 -13.816 1.00 65.00 118 TRP A CA 1
ATOM 928 C C . TRP A 1 118 ? -2.957 12.440 -14.377 1.00 65.00 118 TRP A C 1
ATOM 930 O O . TRP A 1 118 ? -2.212 13.066 -13.631 1.00 65.00 118 TRP A O 1
ATOM 940 N N . ILE A 1 119 ? -2.687 12.342 -15.690 1.00 64.38 119 ILE A N 1
ATOM 941 C CA . ILE A 1 119 ? -1.377 12.653 -16.322 1.00 64.38 119 ILE A CA 1
ATOM 942 C C . ILE A 1 119 ? -1.010 14.164 -16.334 1.00 64.38 119 ILE A C 1
ATOM 944 O O . ILE A 1 119 ? 0.070 14.537 -16.780 1.00 64.38 119 ILE A O 1
ATOM 948 N N . GLY A 1 120 ? -1.853 15.052 -15.801 1.00 67.69 120 GLY A N 1
ATOM 949 C CA . GLY A 1 120 ? -1.583 16.495 -15.717 1.00 67.69 120 GLY A CA 1
ATOM 950 C C . GLY A 1 120 ? -1.151 16.970 -14.317 1.00 67.69 120 GLY A C 1
ATOM 951 O O . GLY A 1 120 ? -0.012 16.730 -13.914 1.00 67.69 120 GLY A O 1
ATOM 952 N N . PRO A 1 121 ? -2.027 17.670 -13.568 1.00 61.47 121 PRO A N 1
ATOM 953 C CA . PRO A 1 121 ? -1.678 18.294 -12.285 1.00 61.47 121 PRO A CA 1
ATOM 954 C C . PRO A 1 121 ? -1.236 17.281 -11.217 1.00 61.47 121 PRO A C 1
ATOM 956 O O . PRO A 1 121 ? -0.261 17.530 -10.509 1.00 61.47 121 PRO A O 1
ATOM 959 N N . ARG A 1 122 ? -1.856 16.092 -11.186 1.00 58.91 122 ARG A N 1
ATOM 960 C CA . ARG A 1 122 ? -1.534 15.030 -10.217 1.00 58.91 122 ARG A CA 1
ATOM 961 C C . ARG A 1 122 ? -0.159 14.382 -10.422 1.00 58.91 122 ARG A C 1
ATOM 963 O O . ARG A 1 122 ? 0.439 13.923 -9.458 1.00 58.91 122 ARG A O 1
ATOM 970 N N . LEU A 1 123 ? 0.389 14.381 -11.642 1.00 62.41 123 LEU A N 1
ATOM 971 C CA . LEU A 1 123 ? 1.756 13.898 -11.899 1.00 62.41 123 LEU A CA 1
ATOM 972 C C . LEU A 1 123 ? 2.811 14.827 -11.269 1.00 62.41 123 LEU A C 1
ATOM 974 O O . LEU A 1 123 ? 3.832 14.360 -10.766 1.00 62.41 123 LEU A O 1
ATOM 978 N N . VAL A 1 124 ? 2.569 16.141 -11.300 1.00 62.19 124 VAL A N 1
ATOM 979 C CA . VAL A 1 124 ? 3.460 17.146 -10.696 1.00 62.19 124 VAL A CA 1
ATOM 980 C C . VAL A 1 124 ? 3.386 17.081 -9.171 1.00 62.19 124 VAL A C 1
ATOM 982 O O . VAL A 1 124 ? 4.415 17.146 -8.507 1.00 62.19 124 VAL A O 1
ATOM 985 N N . GLU A 1 125 ? 2.183 16.905 -8.636 1.00 60.84 125 GLU A N 1
ATOM 986 C CA . GLU A 1 125 ? 1.896 16.602 -7.229 1.00 60.84 125 GLU A CA 1
ATOM 987 C C . GLU A 1 125 ? 2.610 15.322 -6.753 1.00 60.84 125 GLU A C 1
ATOM 989 O O . GLU A 1 125 ? 3.378 15.369 -5.792 1.00 60.84 125 GLU A O 1
ATOM 994 N N . TYR A 1 126 ? 2.499 14.220 -7.503 1.00 59.47 126 TYR A N 1
ATOM 995 C CA . TYR A 1 126 ? 3.216 12.963 -7.250 1.00 59.47 126 TYR A CA 1
ATOM 996 C C . TYR A 1 126 ? 4.742 13.148 -7.220 1.00 59.47 126 TYR A C 1
ATOM 998 O O . TYR A 1 126 ? 5.415 12.708 -6.291 1.00 59.47 126 TYR A O 1
ATOM 1006 N N . MET A 1 127 ? 5.305 13.867 -8.198 1.00 57.94 127 MET A N 1
ATOM 1007 C CA . MET A 1 127 ? 6.743 14.183 -8.249 1.00 57.94 127 MET A CA 1
ATOM 1008 C C . MET A 1 127 ? 7.203 15.090 -7.096 1.00 57.94 127 MET A C 1
ATOM 1010 O O . MET A 1 127 ? 8.383 15.097 -6.750 1.00 57.94 127 MET A O 1
ATOM 1014 N N . ARG A 1 128 ? 6.284 15.863 -6.508 1.00 56.00 128 ARG A N 1
ATOM 1015 C CA . ARG A 1 128 ? 6.520 16.716 -5.337 1.00 56.00 128 ARG A CA 1
ATOM 1016 C C . ARG A 1 128 ? 6.232 16.009 -4.013 1.00 56.00 128 ARG A C 1
ATOM 1018 O O . ARG A 1 128 ? 6.338 16.664 -2.981 1.00 56.00 128 ARG A O 1
ATOM 1025 N N . TYR A 1 129 ? 5.891 14.715 -4.029 1.00 52.03 129 TYR A N 1
ATOM 1026 C CA . TYR A 1 129 ? 5.424 13.980 -2.845 1.00 52.03 129 TYR A CA 1
ATOM 1027 C C . TYR A 1 129 ? 4.236 14.672 -2.144 1.00 52.03 129 TYR A C 1
ATOM 1029 O O . TYR A 1 129 ? 4.074 14.592 -0.931 1.00 52.03 129 TYR A O 1
ATOM 1037 N N . GLN A 1 130 ? 3.407 15.386 -2.904 1.00 39.22 130 GLN A N 1
ATOM 1038 C CA . GLN A 1 130 ? 2.224 16.090 -2.417 1.00 39.22 130 GLN A CA 1
ATOM 1039 C C . GLN A 1 130 ? 1.013 15.529 -3.157 1.00 39.22 130 GLN A C 1
ATOM 1041 O O . GLN A 1 130 ? 0.665 16.059 -4.200 1.00 39.22 130 GLN A O 1
ATOM 1046 N N . GLY A 1 131 ? 0.396 14.445 -2.681 1.00 40.62 131 GLY A N 1
ATOM 1047 C CA . GLY A 1 131 ? -0.800 13.901 -3.330 1.00 40.62 131 GLY A CA 1
ATOM 1048 C C . GLY A 1 131 ? -1.249 12.529 -2.828 1.00 40.62 131 GLY A C 1
ATOM 1049 O O . GLY A 1 131 ? -0.466 11.758 -2.279 1.00 40.62 131 GLY A O 1
ATOM 1050 N N . ASP A 1 132 ? -2.536 12.255 -3.037 1.00 40.56 132 ASP A N 1
ATOM 1051 C CA . ASP A 1 132 ? -3.234 11.015 -2.704 1.00 40.56 132 ASP A CA 1
ATOM 1052 C C . ASP A 1 132 ? -2.984 9.920 -3.767 1.00 40.56 132 ASP A C 1
ATOM 1054 O O . ASP A 1 132 ? -3.388 10.054 -4.926 1.00 40.56 132 ASP A O 1
ATOM 1058 N N . ASP A 1 133 ? -2.336 8.822 -3.364 1.00 47.62 133 ASP A N 1
ATOM 1059 C CA . ASP A 1 133 ? -2.088 7.625 -4.186 1.00 47.62 133 ASP A CA 1
ATOM 1060 C C . ASP A 1 133 ? -3.168 6.526 -3.986 1.00 47.62 133 ASP A C 1
ATOM 1062 O O . ASP A 1 133 ? -2.976 5.368 -4.378 1.00 47.62 133 ASP A O 1
ATOM 1066 N N . SER A 1 134 ? -4.325 6.853 -3.386 1.00 42.34 134 SER A N 1
ATOM 1067 C CA . SER A 1 134 ? -5.373 5.888 -2.998 1.00 42.34 134 SER A CA 1
ATOM 1068 C C . SER A 1 134 ? -6.043 5.127 -4.158 1.00 42.34 134 SER A C 1
ATOM 1070 O O . SER A 1 134 ? -6.606 4.048 -3.940 1.00 42.34 134 SER A O 1
ATOM 1072 N N . GLU A 1 135 ? -5.941 5.608 -5.403 1.00 42.97 135 GLU A N 1
ATOM 1073 C CA . GLU A 1 135 ? -6.626 5.039 -6.581 1.00 42.97 135 GLU A CA 1
ATOM 1074 C C . GLU A 1 135 ? -5.698 4.305 -7.565 1.00 42.97 135 GLU A C 1
ATOM 1076 O O . GLU A 1 135 ? -5.894 4.308 -8.781 1.00 42.97 135 GLU A O 1
ATOM 1081 N N . VAL A 1 136 ? -4.670 3.633 -7.061 1.00 50.91 136 VAL A N 1
ATOM 1082 C CA . VAL A 1 136 ? -3.710 2.917 -7.903 1.00 50.91 136 VAL A CA 1
ATOM 1083 C C . VAL A 1 136 ? -4.072 1.428 -8.049 1.00 50.91 136 VAL A C 1
ATOM 1085 O O . VAL A 1 136 ? -4.259 0.707 -7.068 1.00 50.91 136 VAL A O 1
ATOM 1088 N N . GLY A 1 137 ? -4.155 0.935 -9.294 1.00 51.53 137 GLY A N 1
ATOM 1089 C CA . GLY A 1 137 ? -4.259 -0.498 -9.611 1.00 51.53 137 GLY A CA 1
ATOM 1090 C C . GLY A 1 137 ? -2.986 -1.293 -9.259 1.00 51.53 137 GLY A C 1
ATOM 1091 O O . GLY A 1 137 ? -2.180 -0.895 -8.431 1.00 51.53 137 GLY A O 1
ATOM 1092 N N . LYS A 1 138 ? -2.736 -2.444 -9.903 1.00 59.62 138 LYS A N 1
ATOM 1093 C CA . LYS A 1 138 ? -1.494 -3.225 -9.666 1.00 59.62 138 LYS A CA 1
ATOM 1094 C C . LYS A 1 138 ? -0.208 -2.409 -9.907 1.00 59.62 138 LYS A C 1
ATOM 1096 O O . LYS A 1 138 ? 0.806 -2.666 -9.253 1.00 59.62 138 LYS A O 1
ATOM 1101 N N . TYR A 1 139 ? -0.280 -1.448 -10.827 1.00 69.88 139 TYR A N 1
ATOM 1102 C CA . TYR A 1 139 ? 0.764 -0.483 -11.158 1.00 69.88 139 TYR A CA 1
ATOM 1103 C C . TYR A 1 139 ? 0.190 0.931 -11.099 1.00 69.88 139 TYR A C 1
ATOM 1105 O O . TYR A 1 139 ? -0.930 1.145 -11.575 1.00 69.88 139 TYR A O 1
ATOM 1113 N N . ASN A 1 140 ? 0.957 1.877 -10.554 1.00 71.69 140 ASN A N 1
ATOM 1114 C CA . ASN A 1 140 ? 0.550 3.282 -10.506 1.00 71.69 140 ASN A CA 1
ATOM 1115 C C . ASN A 1 140 ? 0.574 3.927 -11.908 1.00 71.69 140 ASN A C 1
ATOM 1117 O O . ASN A 1 140 ? 1.276 3.440 -12.805 1.00 71.69 140 ASN A O 1
ATOM 1121 N N . PRO A 1 141 ? -0.204 4.999 -12.146 1.00 72.12 141 PRO A N 1
ATOM 1122 C CA . PRO A 1 141 ? -0.207 5.691 -13.432 1.00 72.12 141 PRO A CA 1
ATOM 1123 C C . PRO A 1 141 ? 1.189 6.148 -13.881 1.00 72.12 141 PRO A C 1
ATOM 1125 O O . PRO A 1 141 ? 1.504 6.043 -15.066 1.00 72.12 141 PRO A O 1
ATOM 1128 N N . GLY A 1 142 ? 2.057 6.560 -12.948 1.00 75.06 142 GLY A N 1
ATOM 1129 C CA . GLY A 1 142 ? 3.459 6.894 -13.225 1.00 75.06 142 GLY A CA 1
ATOM 1130 C C . GLY A 1 142 ? 4.279 5.712 -13.763 1.00 75.06 142 GLY A C 1
ATOM 1131 O O . GLY A 1 142 ? 5.009 5.856 -14.737 1.00 75.06 142 GLY A O 1
ATOM 1132 N N . GLN A 1 143 ? 4.107 4.513 -13.207 1.00 77.81 143 GLN A N 1
ATOM 1133 C CA . GLN A 1 143 ? 4.735 3.261 -13.635 1.00 77.81 143 GLN A CA 1
ATOM 1134 C C . GLN A 1 143 ? 4.222 2.838 -15.010 1.00 77.81 143 GLN A C 1
ATOM 1136 O O . GLN A 1 143 ? 5.011 2.397 -15.844 1.00 77.81 143 GLN A O 1
ATOM 1141 N N . LYS A 1 144 ? 2.920 3.010 -15.278 1.00 83.94 144 LYS A N 1
ATOM 1142 C CA . LYS A 1 144 ? 2.346 2.779 -16.612 1.00 83.94 144 LYS A CA 1
ATOM 1143 C C . LYS A 1 144 ? 2.907 3.770 -17.634 1.00 83.94 144 LYS A C 1
ATOM 1145 O O . LYS A 1 144 ? 3.268 3.363 -18.736 1.00 83.94 144 LYS A O 1
ATOM 1150 N N . LEU A 1 145 ? 3.014 5.052 -17.280 1.00 83.94 145 LEU A N 1
ATOM 1151 C CA . LEU A 1 145 ? 3.596 6.081 -18.145 1.00 83.94 145 LEU A CA 1
ATOM 1152 C C . LEU A 1 145 ? 5.065 5.772 -18.444 1.00 83.94 145 LEU A C 1
ATOM 1154 O O . LEU A 1 145 ? 5.474 5.787 -19.602 1.00 83.94 145 LEU A O 1
ATOM 1158 N N . PHE A 1 146 ? 5.829 5.420 -17.411 1.00 85.69 146 PHE A N 1
ATOM 1159 C CA . PHE A 1 146 ? 7.220 5.004 -17.528 1.00 85.69 146 PHE A CA 1
ATOM 1160 C C . PHE A 1 146 ? 7.374 3.784 -18.442 1.00 85.69 146 PHE A C 1
ATOM 1162 O O . PHE A 1 146 ? 8.218 3.786 -19.332 1.00 85.69 146 PHE A O 1
ATOM 1169 N N . PHE A 1 147 ? 6.523 2.768 -18.280 1.00 88.75 147 PHE A N 1
ATOM 1170 C CA . PHE A 1 147 ? 6.505 1.587 -19.142 1.00 88.75 147 PHE A CA 1
ATOM 1171 C C . PHE A 1 147 ? 6.320 1.958 -20.621 1.00 88.75 147 PHE A C 1
ATOM 1173 O O . PHE A 1 147 ? 7.088 1.507 -21.471 1.00 88.75 147 PHE A O 1
ATOM 1180 N N . TRP A 1 148 ? 5.350 2.820 -20.937 1.00 88.88 148 TRP A N 1
ATOM 1181 C CA . TRP A 1 148 ? 5.123 3.264 -22.315 1.00 88.88 148 TRP A CA 1
ATOM 1182 C C . TRP A 1 148 ? 6.259 4.143 -22.847 1.00 88.88 148 TRP A C 1
ATOM 1184 O O . TRP A 1 148 ? 6.662 3.972 -23.998 1.00 88.88 148 TRP A O 1
ATOM 1194 N N . ALA A 1 149 ? 6.821 5.023 -22.015 1.00 89.69 149 ALA A N 1
ATOM 1195 C CA . ALA A 1 149 ? 7.981 5.835 -22.371 1.00 89.69 149 ALA A CA 1
ATOM 1196 C C . ALA A 1 149 ? 9.199 4.962 -22.717 1.00 89.69 149 ALA A C 1
ATOM 1198 O O . ALA A 1 149 ? 9.855 5.203 -23.728 1.00 89.69 149 ALA A O 1
ATOM 1199 N N . VAL A 1 150 ? 9.454 3.902 -21.942 1.00 92.00 150 VAL A N 1
ATOM 1200 C CA . VAL A 1 150 ? 10.525 2.929 -22.212 1.00 92.00 150 VAL A CA 1
ATOM 1201 C C . VAL A 1 150 ? 10.292 2.192 -23.532 1.00 92.00 150 VAL A C 1
ATOM 1203 O O . VAL A 1 150 ? 11.238 2.025 -24.295 1.00 92.00 150 VAL A O 1
ATOM 1206 N N . ILE A 1 151 ? 9.058 1.785 -23.849 1.00 92.50 151 ILE A N 1
ATOM 1207 C CA . ILE A 1 151 ? 8.755 1.103 -25.121 1.00 92.50 151 ILE A CA 1
ATOM 1208 C C . ILE A 1 151 ? 9.006 2.025 -26.315 1.00 92.50 151 ILE A C 1
ATOM 1210 O O . ILE A 1 151 ? 9.690 1.634 -27.261 1.00 92.50 151 ILE A O 1
ATOM 1214 N N . VAL A 1 152 ? 8.469 3.246 -26.274 1.00 93.06 152 VAL A N 1
ATOM 1215 C CA . VAL A 1 152 ? 8.648 4.222 -27.358 1.00 93.06 152 VAL A CA 1
ATOM 1216 C C . VAL A 1 152 ? 10.123 4.588 -27.503 1.00 93.06 152 VAL A C 1
ATOM 1218 O O . VAL A 1 152 ? 10.649 4.593 -28.616 1.00 93.06 152 VAL A O 1
ATOM 1221 N N . GLY A 1 153 ? 10.813 4.813 -26.384 1.00 93.94 153 GLY A N 1
ATOM 1222 C CA . GLY A 1 153 ? 12.248 5.066 -26.362 1.00 93.94 153 GLY A CA 1
ATOM 1223 C C . GLY A 1 153 ? 13.054 3.908 -26.953 1.00 93.94 153 GLY A C 1
ATOM 1224 O O . GLY A 1 153 ? 13.940 4.146 -27.766 1.00 93.94 153 GLY A O 1
ATOM 1225 N N . ALA A 1 154 ? 12.729 2.656 -26.612 1.00 95.12 154 ALA A N 1
ATOM 1226 C CA . ALA A 1 154 ? 13.435 1.481 -27.121 1.00 95.12 154 ALA A CA 1
ATOM 1227 C C . ALA A 1 154 ? 13.278 1.329 -28.641 1.00 95.12 154 ALA A C 1
ATOM 1229 O O . ALA A 1 154 ? 14.247 1.002 -29.324 1.00 95.12 154 ALA A O 1
ATOM 1230 N N . ILE A 1 155 ? 12.087 1.615 -29.185 1.00 95.56 155 ILE A N 1
ATOM 1231 C CA . ILE A 1 155 ? 11.862 1.667 -30.638 1.00 95.56 155 ILE A CA 1
ATOM 1232 C C . ILE A 1 155 ? 12.706 2.783 -31.265 1.00 95.56 155 ILE A C 1
ATOM 1234 O O . ILE A 1 155 ? 13.385 2.545 -32.262 1.00 95.56 155 ILE A O 1
ATOM 1238 N N . GLY A 1 156 ? 12.699 3.981 -30.672 1.00 95.31 156 GLY A N 1
ATOM 1239 C CA . GLY A 1 156 ? 13.468 5.125 -31.166 1.00 95.31 156 GLY A CA 1
ATOM 1240 C C . GLY A 1 156 ? 14.970 4.842 -31.232 1.00 95.31 156 GLY A C 1
ATOM 1241 O O . GLY A 1 156 ? 15.580 5.036 -32.279 1.00 95.31 156 GLY A O 1
ATOM 1242 N N . VAL A 1 157 ? 15.542 4.318 -30.145 1.00 96.19 157 VAL A N 1
ATOM 1243 C CA . VAL A 1 157 ? 16.964 3.941 -30.039 1.00 96.19 157 VAL A CA 1
ATOM 1244 C C . VAL A 1 157 ? 17.323 2.809 -31.004 1.00 96.19 157 VAL A C 1
ATOM 1246 O O . VAL A 1 157 ? 18.404 2.839 -31.587 1.00 96.19 157 VAL A O 1
ATOM 1249 N N . LEU A 1 158 ? 16.431 1.834 -31.228 1.00 97.25 158 LEU A N 1
ATOM 1250 C CA . LEU A 1 158 ? 16.658 0.783 -32.224 1.00 97.25 158 LEU A CA 1
ATOM 1251 C C . LEU A 1 158 ? 16.725 1.364 -33.640 1.00 97.25 158 LEU A C 1
AT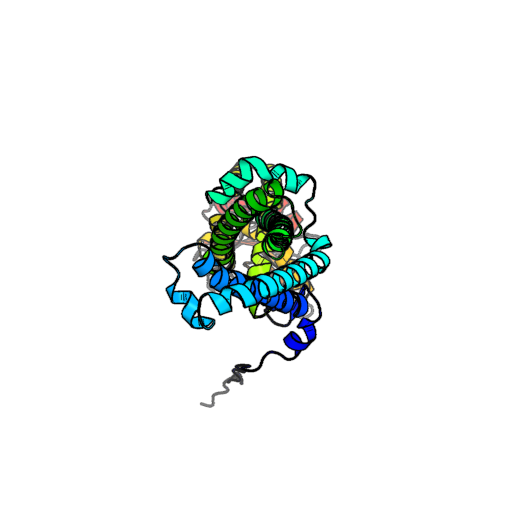OM 1253 O O . LEU A 1 158 ? 17.654 1.057 -34.382 1.00 97.25 158 LEU A O 1
ATOM 1257 N N . VAL A 1 159 ? 15.744 2.187 -34.023 1.00 96.31 159 VAL A N 1
ATOM 1258 C CA . VAL A 1 159 ? 15.661 2.753 -35.377 1.00 96.31 159 VAL A CA 1
ATOM 1259 C C . VAL A 1 159 ? 16.882 3.622 -35.668 1.00 96.31 159 VAL A C 1
ATOM 1261 O O . VAL A 1 159 ? 17.545 3.422 -36.684 1.00 96.31 159 VAL A O 1
ATOM 1264 N N . THR A 1 160 ? 17.226 4.538 -34.761 1.00 96.94 160 THR A N 1
ATOM 1265 C CA . THR A 1 160 ? 18.413 5.390 -34.921 1.00 96.94 160 THR A CA 1
ATOM 1266 C C . THR A 1 160 ? 19.706 4.581 -34.850 1.00 96.94 160 THR A C 1
ATOM 1268 O O . THR A 1 160 ? 20.619 4.814 -35.640 1.00 96.94 160 THR A O 1
ATOM 1271 N N . GLY A 1 161 ? 19.764 3.567 -33.982 1.00 95.94 161 GLY A N 1
ATOM 1272 C CA . GLY A 1 161 ? 20.891 2.645 -33.876 1.00 95.94 161 GLY A CA 1
ATOM 1273 C C . GLY A 1 161 ? 21.148 1.867 -35.168 1.00 95.94 161 GLY A C 1
ATOM 1274 O O . GLY A 1 161 ? 22.297 1.759 -35.583 1.00 95.94 161 GLY A O 1
ATOM 1275 N N . ILE A 1 162 ? 20.106 1.386 -35.858 1.00 95.56 162 ILE A N 1
ATOM 1276 C CA . ILE A 1 162 ? 20.236 0.707 -37.162 1.00 95.56 162 ILE A CA 1
ATOM 1277 C C . ILE A 1 162 ? 20.804 1.661 -38.220 1.00 95.56 162 ILE A C 1
ATOM 1279 O O . ILE A 1 162 ? 21.697 1.273 -38.976 1.00 95.56 162 ILE A O 1
ATOM 1283 N N . VAL A 1 163 ? 20.333 2.911 -38.260 1.00 96.06 163 VAL A N 1
ATOM 1284 C CA . VAL A 1 163 ? 20.851 3.923 -39.196 1.00 96.06 163 VAL A CA 1
ATOM 1285 C C . VAL A 1 163 ? 22.333 4.206 -38.934 1.00 96.06 163 VAL A C 1
ATOM 1287 O O . VAL A 1 163 ? 23.129 4.249 -39.872 1.00 96.06 163 VAL A O 1
ATOM 1290 N N . MET A 1 164 ? 22.719 4.340 -37.663 1.00 93.50 164 MET A N 1
ATOM 1291 C CA . MET A 1 164 ? 24.110 4.554 -37.249 1.00 93.50 164 MET A CA 1
ATOM 1292 C C . MET A 1 164 ? 24.999 3.324 -37.482 1.00 93.50 164 MET A C 1
ATOM 1294 O O . MET A 1 164 ? 26.189 3.476 -37.753 1.00 93.50 164 MET A O 1
ATOM 1298 N N . TRP A 1 165 ? 24.443 2.111 -37.404 1.00 94.50 165 TRP A N 1
ATOM 1299 C CA . TRP A 1 165 ? 25.176 0.863 -37.638 1.00 94.50 165 TRP A CA 1
ATOM 1300 C C . TRP A 1 165 ? 25.502 0.659 -39.126 1.00 94.50 165 TRP A C 1
ATOM 1302 O O . TRP A 1 165 ? 26.576 0.156 -39.459 1.00 94.50 165 TRP A O 1
ATOM 1312 N N . PHE A 1 166 ? 24.631 1.115 -40.032 1.00 93.94 166 PHE A N 1
ATOM 1313 C CA . PHE A 1 166 ? 24.823 1.009 -41.484 1.00 93.94 166 PHE A CA 1
ATOM 1314 C C . PHE A 1 166 ? 24.893 2.385 -42.174 1.00 93.94 166 PHE A C 1
ATOM 1316 O O . PHE A 1 166 ? 24.083 2.680 -43.058 1.00 93.94 166 PHE A O 1
ATOM 1323 N N . PRO A 1 167 ? 25.894 3.228 -41.853 1.00 88.81 167 PRO A N 1
ATOM 1324 C CA . PRO A 1 167 ? 25.907 4.651 -42.212 1.00 88.81 167 PRO A CA 1
ATOM 1325 C C . PRO A 1 167 ? 26.061 4.938 -43.713 1.00 88.81 167 PRO A C 1
ATOM 1327 O O . PRO A 1 167 ? 25.862 6.075 -44.132 1.00 88.81 167 PRO A O 1
ATOM 1330 N N . LEU A 1 168 ? 26.447 3.936 -44.512 1.00 91.94 168 LEU A N 1
ATOM 1331 C CA . LEU A 1 168 ? 26.579 4.035 -45.972 1.00 91.94 168 LEU A CA 1
ATOM 1332 C C . LEU A 1 168 ? 25.272 3.722 -46.716 1.00 91.94 168 LEU A C 1
ATOM 1334 O O . LEU A 1 168 ? 25.162 4.011 -47.902 1.00 91.94 168 LEU A O 1
ATOM 1338 N N . THR A 1 169 ? 24.295 3.117 -46.035 1.00 94.50 169 THR A N 1
ATOM 1339 C CA . THR A 1 169 ? 23.020 2.697 -46.644 1.00 94.50 169 THR A CA 1
ATOM 1340 C C . THR A 1 169 ? 21.990 3.826 -46.639 1.00 94.50 169 THR A C 1
ATOM 1342 O O . THR A 1 169 ? 21.097 3.863 -47.482 1.00 94.50 169 THR A O 1
ATOM 1345 N N . PHE A 1 170 ? 22.105 4.751 -45.687 1.00 91.94 170 PHE A N 1
ATOM 1346 C CA . PHE A 1 170 ? 21.149 5.831 -45.463 1.00 91.94 170 PHE A CA 1
ATOM 1347 C C . PHE A 1 170 ? 21.709 7.179 -45.924 1.00 91.94 170 PHE A C 1
ATOM 1349 O O . PHE A 1 170 ? 22.922 7.382 -45.966 1.00 91.94 170 PHE A O 1
ATOM 1356 N N . ASN A 1 171 ? 20.816 8.110 -46.270 1.00 92.56 171 ASN A N 1
ATOM 1357 C CA . ASN A 1 171 ? 21.218 9.460 -46.659 1.00 92.56 171 ASN A CA 1
ATOM 1358 C C . ASN A 1 171 ? 21.803 10.246 -45.465 1.00 92.56 171 ASN A C 1
ATOM 1360 O O . ASN A 1 171 ? 21.639 9.881 -44.298 1.00 92.56 171 ASN A O 1
ATOM 1364 N N . GLU A 1 172 ? 22.481 11.349 -45.773 1.00 92.56 172 GLU A N 1
ATOM 1365 C CA . GLU A 1 172 ? 23.148 12.191 -44.777 1.00 92.56 172 GLU A CA 1
ATOM 1366 C C . GLU A 1 172 ? 22.180 12.766 -43.735 1.00 92.56 172 GLU A C 1
ATOM 1368 O O . GLU A 1 172 ? 22.450 12.665 -42.541 1.00 92.56 172 GLU A O 1
ATOM 1373 N N . ILE A 1 173 ? 21.014 13.256 -44.171 1.00 94.19 173 ILE A N 1
ATOM 1374 C CA . ILE A 1 173 ? 19.990 13.843 -43.292 1.00 94.19 173 ILE A CA 1
ATOM 1375 C C . ILE A 1 173 ? 19.528 12.832 -42.232 1.00 94.19 173 ILE A C 1
ATOM 1377 O O . ILE A 1 173 ? 19.462 13.156 -41.047 1.00 94.19 173 ILE A O 1
ATOM 1381 N N . PHE A 1 174 ? 19.228 11.593 -42.633 1.00 92.06 174 PHE A N 1
ATOM 1382 C CA . PHE A 1 174 ? 18.798 10.543 -41.708 1.00 92.06 174 PHE A CA 1
ATOM 1383 C C . PHE A 1 174 ? 19.914 10.148 -40.744 1.00 92.06 174 PHE A C 1
ATOM 1385 O O . PHE A 1 174 ? 19.634 9.874 -39.576 1.00 92.06 174 PHE A O 1
ATOM 1392 N N . ARG A 1 175 ? 21.170 10.133 -41.200 1.00 93.25 175 ARG A N 1
ATOM 1393 C CA . ARG A 1 175 ? 22.325 9.819 -40.354 1.00 93.25 175 ARG A CA 1
ATOM 1394 C C . ARG A 1 175 ? 22.545 10.886 -39.282 1.00 93.25 175 ARG A C 1
ATOM 1396 O O . ARG A 1 175 ? 22.667 10.540 -38.111 1.00 93.25 175 ARG A O 1
ATOM 1403 N N . GLU A 1 176 ? 22.553 12.160 -39.662 1.00 94.12 176 GLU A N 1
ATOM 1404 C CA . GLU A 1 176 ? 22.731 13.274 -38.722 1.00 94.12 176 GLU A CA 1
ATOM 1405 C C . GLU A 1 176 ? 21.586 13.363 -37.712 1.00 94.12 176 GLU A C 1
ATOM 1407 O O . GLU A 1 176 ? 21.828 13.450 -36.507 1.00 94.12 176 GLU A O 1
ATOM 1412 N N . ALA A 1 177 ? 20.342 13.239 -38.184 1.00 95.19 177 ALA A N 1
ATOM 1413 C CA . ALA A 1 177 ? 19.180 13.179 -37.307 1.00 95.19 177 ALA A CA 1
ATOM 1414 C C . ALA A 1 177 ? 19.264 11.995 -36.330 1.00 95.19 177 ALA A C 1
ATOM 1416 O O . ALA A 1 177 ? 18.912 12.139 -35.160 1.00 95.19 177 ALA A O 1
ATOM 1417 N N . SER A 1 178 ? 19.762 10.837 -36.781 1.00 96.25 178 SER A N 1
ATOM 1418 C CA . SER A 1 178 ? 19.885 9.651 -35.931 1.00 96.25 178 SER A CA 1
ATOM 1419 C C . SER A 1 178 ? 20.865 9.857 -34.785 1.00 96.25 178 SER A C 1
ATOM 1421 O O . SER A 1 178 ? 20.520 9.477 -33.672 1.00 96.25 178 SER A O 1
ATOM 1423 N N . TYR A 1 179 ? 22.014 10.508 -35.004 1.00 93.88 179 TYR A N 1
ATOM 1424 C CA . TYR A 1 179 ? 22.944 10.822 -33.912 1.00 93.88 179 TYR A CA 1
ATOM 1425 C C . TYR A 1 179 ? 22.273 11.670 -32.825 1.00 93.88 179 TYR A C 1
ATOM 1427 O O . TYR A 1 179 ? 22.286 11.303 -31.654 1.00 93.88 179 TYR A O 1
ATOM 1435 N N . VAL A 1 180 ? 21.604 12.757 -33.220 1.00 95.69 180 VAL A N 1
ATOM 1436 C CA . VAL A 1 180 ? 20.948 13.674 -32.274 1.00 95.69 180 VAL A CA 1
ATOM 1437 C C . VAL A 1 180 ? 19.808 12.985 -31.522 1.00 95.69 180 VAL A C 1
ATOM 1439 O O . VAL A 1 180 ? 19.705 13.096 -30.301 1.00 95.69 180 VAL A O 1
ATOM 1442 N N . ILE A 1 181 ? 18.944 12.256 -32.232 1.00 95.81 181 ILE A N 1
ATOM 1443 C CA . ILE A 1 181 ? 17.798 11.574 -31.617 1.00 95.81 181 ILE A CA 1
ATOM 1444 C C . ILE A 1 181 ? 18.274 10.455 -30.681 1.00 95.81 181 ILE A C 1
ATOM 1446 O O . ILE A 1 181 ? 17.699 10.282 -29.606 1.00 95.81 181 ILE A O 1
ATOM 1450 N N . HIS A 1 182 ? 19.316 9.709 -31.061 1.00 96.75 182 HIS A N 1
ATOM 1451 C CA . HIS A 1 182 ? 19.879 8.649 -30.228 1.00 96.75 182 HIS A CA 1
ATOM 1452 C C . HIS A 1 182 ? 20.487 9.212 -28.939 1.00 96.75 182 HIS A C 1
ATOM 1454 O O . HIS A 1 182 ? 20.204 8.684 -27.865 1.00 96.75 182 HIS A O 1
ATOM 1460 N N . ASP A 1 183 ? 21.228 10.320 -29.021 1.00 95.00 183 ASP A N 1
ATOM 1461 C CA . ASP A 1 183 ? 21.816 10.989 -27.855 1.00 95.00 183 ASP A CA 1
ATOM 1462 C C . ASP A 1 183 ? 20.744 11.533 -26.900 1.00 95.00 183 ASP A C 1
ATOM 1464 O O . ASP A 1 183 ? 20.823 11.325 -25.687 1.00 95.00 183 ASP A O 1
ATOM 1468 N N . ILE A 1 184 ? 19.695 12.175 -27.431 1.00 95.12 184 ILE A N 1
ATOM 1469 C CA . ILE A 1 184 ? 18.560 12.644 -26.621 1.00 95.12 184 ILE A CA 1
ATOM 1470 C C . ILE A 1 184 ? 17.883 11.460 -25.925 1.00 95.12 184 ILE A C 1
ATOM 1472 O O . ILE A 1 184 ? 17.625 11.512 -24.720 1.00 95.12 184 ILE A O 1
ATOM 1476 N N . ALA A 1 185 ? 17.611 10.378 -26.659 1.00 94.69 185 ALA A N 1
ATOM 1477 C CA . ALA A 1 185 ? 16.994 9.188 -26.090 1.00 94.69 185 ALA A CA 1
ATOM 1478 C C . ALA A 1 185 ? 17.882 8.551 -25.009 1.00 94.69 185 ALA A C 1
ATOM 1480 O O . ALA A 1 185 ? 17.373 8.187 -23.949 1.00 94.69 185 ALA A O 1
ATOM 1481 N N . PHE A 1 186 ? 19.197 8.474 -25.230 1.00 94.50 186 PHE A N 1
ATOM 1482 C CA . PHE A 1 186 ? 20.168 8.007 -24.242 1.00 94.50 186 PHE A CA 1
ATOM 1483 C C . PHE A 1 186 ? 20.102 8.828 -22.946 1.00 94.50 186 PHE A C 1
ATOM 1485 O O . PHE A 1 186 ? 19.979 8.243 -21.869 1.00 94.50 186 PHE A O 1
ATOM 1492 N N . ILE A 1 187 ? 20.118 10.162 -23.032 1.00 93.69 187 ILE A N 1
ATOM 1493 C CA . ILE A 1 187 ? 20.037 11.042 -21.855 1.00 93.69 187 ILE A CA 1
ATOM 1494 C C . ILE A 1 187 ? 18.728 10.807 -21.095 1.00 93.69 187 ILE A C 1
ATOM 1496 O O . ILE A 1 187 ? 18.739 10.654 -19.871 1.00 93.69 187 ILE A O 1
ATOM 1500 N N . LEU A 1 188 ? 17.602 10.726 -21.810 1.00 93.12 188 LEU A N 1
ATOM 1501 C CA . LEU A 1 188 ? 16.300 10.449 -21.202 1.00 93.12 188 LEU A CA 1
ATOM 1502 C C . LEU A 1 188 ? 16.291 9.090 -20.494 1.00 93.12 188 LEU A C 1
ATOM 1504 O O . LEU A 1 188 ? 15.838 9.008 -19.355 1.00 93.12 188 LEU A O 1
ATOM 1508 N N . PHE A 1 189 ? 16.842 8.045 -21.117 1.00 92.94 189 PHE A N 1
ATOM 1509 C CA . PHE A 1 189 ? 16.988 6.724 -20.505 1.00 92.94 189 PHE A CA 1
ATOM 1510 C C . PHE A 1 189 ? 17.899 6.734 -19.275 1.00 92.94 189 PHE A C 1
ATOM 1512 O O . PHE A 1 189 ? 17.592 6.074 -18.283 1.00 92.94 189 PHE A O 1
ATOM 1519 N N . PHE A 1 190 ? 19.002 7.481 -19.321 1.00 91.69 190 PHE A N 1
ATOM 1520 C CA . PHE A 1 190 ? 19.941 7.605 -18.211 1.00 91.69 190 PHE A CA 1
ATOM 1521 C C . PHE A 1 190 ? 19.294 8.271 -16.990 1.00 91.69 190 PHE A C 1
ATOM 1523 O O . PHE A 1 190 ? 19.437 7.795 -15.866 1.00 91.69 190 PHE A O 1
ATOM 1530 N N . VAL A 1 191 ? 18.514 9.331 -17.198 1.00 91.50 191 VAL A N 1
ATOM 1531 C CA . VAL A 1 191 ? 17.747 9.972 -16.119 1.00 91.50 191 VAL A CA 1
ATOM 1532 C C . VAL A 1 191 ? 16.638 9.039 -15.619 1.00 91.50 191 VAL A C 1
ATOM 1534 O O . VAL A 1 191 ? 16.492 8.820 -14.416 1.00 91.50 191 VAL A O 1
ATOM 1537 N N . ALA A 1 192 ? 15.893 8.432 -16.542 1.00 89.25 192 ALA A N 1
ATOM 1538 C CA . ALA A 1 192 ? 14.803 7.504 -16.260 1.00 89.25 192 ALA A CA 1
ATOM 1539 C C . ALA A 1 192 ? 15.240 6.316 -15.387 1.00 89.25 192 ALA A C 1
ATOM 1541 O O . ALA A 1 192 ? 14.533 5.966 -14.441 1.00 89.25 192 ALA A O 1
ATOM 1542 N N . ILE A 1 193 ? 16.405 5.710 -15.656 1.00 90.19 193 ILE A N 1
ATOM 1543 C CA . ILE A 1 193 ? 16.887 4.566 -14.870 1.00 90.19 193 ILE A CA 1
ATOM 1544 C C . ILE A 1 193 ? 17.256 4.965 -13.436 1.00 90.19 193 ILE A C 1
ATOM 1546 O O . ILE A 1 193 ? 16.993 4.196 -12.513 1.00 90.19 193 ILE A O 1
ATOM 1550 N N . VAL A 1 194 ? 17.792 6.172 -13.218 1.00 89.81 194 VAL A N 1
ATOM 1551 C CA . VAL A 1 194 ? 18.098 6.681 -11.870 1.00 89.81 194 VAL A CA 1
ATOM 1552 C C . VAL A 1 194 ? 16.814 6.810 -11.051 1.00 89.81 194 VAL A C 1
ATOM 1554 O O . VAL A 1 194 ? 16.736 6.267 -9.947 1.00 89.81 194 VAL A O 1
ATOM 1557 N N . PHE A 1 195 ? 15.780 7.443 -11.614 1.00 84.69 195 PHE A N 1
ATOM 1558 C CA . PHE A 1 195 ? 14.470 7.547 -10.963 1.00 84.69 195 PHE A CA 1
ATOM 1559 C C . PHE A 1 195 ? 13.829 6.176 -10.725 1.00 84.69 195 PHE A C 1
ATOM 1561 O O . PHE A 1 195 ? 13.299 5.920 -9.645 1.00 84.69 195 PHE A O 1
ATOM 1568 N N . HIS A 1 196 ? 13.914 5.269 -11.700 1.00 86.88 196 HIS A N 1
ATOM 1569 C CA . HIS A 1 196 ? 13.369 3.919 -11.581 1.00 86.88 196 HIS A CA 1
ATOM 1570 C C . HIS A 1 196 ? 14.031 3.118 -10.452 1.00 86.88 196 HIS A C 1
ATOM 1572 O O . HIS A 1 196 ? 13.335 2.479 -9.662 1.00 86.88 196 HIS A O 1
ATOM 1578 N N . ILE A 1 197 ? 15.362 3.183 -10.336 1.00 87.00 197 ILE A N 1
ATOM 1579 C CA . ILE A 1 197 ? 16.100 2.524 -9.253 1.00 87.00 197 ILE A CA 1
ATOM 1580 C C . ILE A 1 197 ? 15.737 3.150 -7.906 1.00 87.00 197 ILE A C 1
ATOM 1582 O O . ILE A 1 197 ? 15.469 2.409 -6.961 1.00 87.00 197 ILE A O 1
ATOM 1586 N N . TYR A 1 198 ? 15.682 4.483 -7.811 1.00 83.19 198 TYR A N 1
ATOM 1587 C CA . TYR A 1 198 ? 15.311 5.184 -6.579 1.00 83.19 198 TYR A CA 1
ATOM 1588 C C . TYR A 1 198 ? 13.918 4.774 -6.081 1.00 83.19 198 TYR A C 1
ATOM 1590 O O . TYR A 1 198 ? 13.790 4.287 -4.956 1.00 83.19 198 TYR A O 1
ATOM 1598 N N . LEU A 1 199 ? 12.893 4.878 -6.933 1.00 76.12 199 LEU A N 1
ATOM 1599 C CA . LEU A 1 199 ? 11.520 4.496 -6.583 1.00 76.12 199 LEU A CA 1
ATOM 1600 C C . LEU A 1 199 ? 11.399 2.993 -6.292 1.00 76.12 199 LEU A C 1
ATOM 1602 O O . LEU A 1 199 ? 10.667 2.587 -5.394 1.00 76.12 199 LEU A O 1
ATOM 1606 N N . GLY A 1 200 ? 12.155 2.156 -7.008 1.00 71.81 200 GLY A N 1
ATOM 1607 C CA . GLY A 1 200 ? 12.166 0.707 -6.816 1.00 71.81 200 GLY A CA 1
ATOM 1608 C C . GLY A 1 200 ? 12.880 0.226 -5.547 1.00 71.81 200 GLY A C 1
ATOM 1609 O O . GLY A 1 200 ? 12.694 -0.935 -5.170 1.00 71.81 200 GLY A O 1
ATOM 1610 N N . THR A 1 201 ? 13.688 1.071 -4.894 1.00 74.56 201 THR A N 1
ATOM 1611 C CA . THR A 1 201 ? 14.524 0.691 -3.739 1.00 74.56 201 THR A CA 1
ATOM 1612 C C . THR A 1 201 ? 14.213 1.487 -2.476 1.00 74.56 201 THR A C 1
ATOM 1614 O O . THR A 1 201 ? 13.842 0.884 -1.470 1.00 74.56 201 THR A O 1
ATOM 1617 N N . ALA A 1 202 ? 14.368 2.810 -2.523 1.00 67.50 202 ALA A N 1
ATOM 1618 C CA . ALA A 1 202 ? 14.243 3.702 -1.374 1.00 67.50 202 ALA A CA 1
ATOM 1619 C C . ALA A 1 202 ? 12.865 4.372 -1.301 1.00 67.50 202 ALA A C 1
ATOM 1621 O O . ALA A 1 202 ? 12.334 4.528 -0.207 1.00 67.50 202 ALA A O 1
ATOM 1622 N N . GLY A 1 203 ? 12.291 4.732 -2.455 1.00 61.12 203 GLY A N 1
ATOM 1623 C CA . GLY A 1 203 ? 11.011 5.438 -2.530 1.00 61.12 203 GLY A CA 1
ATOM 1624 C C . GLY A 1 203 ? 9.812 4.596 -2.089 1.00 61.12 203 GLY A C 1
ATOM 1625 O O . GLY A 1 203 ? 8.888 5.148 -1.512 1.00 61.12 203 GLY A O 1
ATOM 1626 N N . GLU A 1 204 ? 9.849 3.273 -2.300 1.00 63.88 204 GLU A N 1
ATOM 1627 C CA . GLU A 1 204 ? 8.794 2.350 -1.853 1.00 63.88 204 GLU A CA 1
ATOM 1628 C C . GLU A 1 204 ? 9.398 1.077 -1.211 1.00 63.88 204 GLU A C 1
ATOM 1630 O O . GLU A 1 204 ? 9.642 0.067 -1.899 1.00 63.88 204 GLU A O 1
ATOM 1635 N N . PRO A 1 205 ? 9.668 1.096 0.113 1.00 56.59 205 PRO A N 1
ATOM 1636 C CA . PRO A 1 205 ? 10.311 -0.005 0.824 1.00 56.59 205 PRO A CA 1
ATOM 1637 C C . PRO A 1 205 ? 9.543 -1.327 0.679 1.00 56.59 205 PRO A C 1
ATOM 1639 O O . PRO A 1 205 ? 8.373 -1.444 1.034 1.00 56.59 205 PRO A O 1
ATOM 1642 N N . GLY A 1 206 ? 10.223 -2.363 0.180 1.00 60.94 206 GLY A N 1
ATOM 1643 C CA . GLY A 1 206 ? 9.645 -3.696 -0.055 1.00 60.94 206 GLY A CA 1
ATOM 1644 C C . GLY A 1 206 ? 9.399 -4.034 -1.531 1.00 60.94 206 GLY A C 1
ATOM 1645 O O . GLY A 1 206 ? 9.374 -5.220 -1.877 1.00 60.94 206 GLY A O 1
ATOM 1646 N N . THR A 1 207 ? 9.346 -3.037 -2.421 1.00 67.75 207 THR A N 1
ATOM 1647 C CA . THR A 1 207 ? 9.162 -3.236 -3.873 1.00 67.75 207 THR A CA 1
ATOM 1648 C C . THR A 1 207 ? 10.340 -3.970 -4.516 1.00 67.75 207 THR A C 1
ATOM 1650 O O . THR A 1 207 ? 10.144 -4.903 -5.298 1.00 67.75 207 THR A O 1
ATOM 1653 N N . PHE A 1 208 ? 11.576 -3.670 -4.107 1.00 75.38 208 PHE A N 1
ATOM 1654 C CA . PHE A 1 208 ? 12.774 -4.373 -4.582 1.00 75.38 208 PHE A CA 1
ATOM 1655 C C . PHE A 1 208 ? 12.726 -5.895 -4.338 1.00 75.38 208 PHE A C 1
ATOM 1657 O O . PHE A 1 208 ? 13.141 -6.705 -5.178 1.00 75.38 208 PHE A O 1
ATOM 1664 N N . ARG A 1 209 ? 12.163 -6.319 -3.196 1.00 67.50 209 ARG A N 1
ATOM 1665 C CA . ARG A 1 209 ? 12.000 -7.743 -2.852 1.00 67.50 209 ARG A CA 1
ATOM 1666 C C . ARG A 1 209 ? 10.996 -8.436 -3.778 1.00 67.50 209 ARG A C 1
ATOM 1668 O O . ARG A 1 209 ? 11.161 -9.622 -4.071 1.00 67.50 209 ARG A O 1
ATOM 1675 N N . SER A 1 210 ? 10.017 -7.695 -4.294 1.00 73.06 210 SER A N 1
ATOM 1676 C CA . SER A 1 210 ? 9.076 -8.179 -5.305 1.00 73.06 210 SER A CA 1
ATOM 1677 C C . SER A 1 210 ? 9.789 -8.551 -6.611 1.00 73.06 210 SER A C 1
ATOM 1679 O O . SER A 1 210 ? 9.523 -9.609 -7.175 1.00 73.06 210 SER A O 1
ATOM 1681 N N . MET A 1 211 ? 10.757 -7.751 -7.068 1.00 81.69 211 MET A N 1
ATOM 1682 C CA . MET A 1 211 ? 11.463 -8.003 -8.337 1.00 81.69 211 MET A CA 1
ATOM 1683 C C . MET A 1 211 ? 12.592 -9.032 -8.238 1.00 81.69 211 MET A C 1
ATOM 1685 O O . MET A 1 211 ? 12.854 -9.762 -9.194 1.00 81.69 211 MET A O 1
ATOM 1689 N N . THR A 1 212 ? 13.237 -9.151 -7.080 1.00 79.44 212 THR A N 1
ATOM 1690 C CA . THR A 1 212 ? 14.268 -10.176 -6.844 1.00 79.44 212 THR A CA 1
ATOM 1691 C C . THR A 1 212 ? 13.641 -11.520 -6.467 1.00 79.44 212 THR A C 1
ATOM 1693 O O . THR A 1 212 ? 13.830 -12.528 -7.150 1.00 79.44 212 THR A O 1
ATOM 1696 N N . ARG A 1 213 ? 12.822 -11.551 -5.411 1.00 72.44 213 ARG A N 1
ATOM 1697 C CA . ARG A 1 213 ? 12.272 -12.788 -4.829 1.00 72.44 213 ARG A CA 1
ATOM 1698 C C . ARG A 1 213 ? 10.865 -13.139 -5.311 1.00 72.44 213 ARG A C 1
ATOM 1700 O O . ARG A 1 213 ? 10.442 -14.273 -5.115 1.00 72.44 213 ARG A O 1
ATOM 1707 N N . GLY A 1 214 ? 10.163 -12.227 -5.985 1.00 66.56 214 GLY A N 1
ATOM 1708 C CA . GLY A 1 214 ? 8.794 -12.461 -6.470 1.00 66.56 214 GLY A CA 1
ATOM 1709 C C . GLY A 1 214 ? 7.724 -12.271 -5.407 1.00 66.56 214 GLY A C 1
ATOM 1710 O O . GLY A 1 214 ? 6.549 -12.442 -5.712 1.00 66.56 214 GLY A O 1
ATOM 1711 N N . THR A 1 215 ? 8.114 -11.934 -4.176 1.00 67.56 215 THR A N 1
ATOM 1712 C CA . THR A 1 215 ? 7.250 -11.989 -2.995 1.00 67.56 215 THR A CA 1
ATOM 1713 C C . THR A 1 215 ? 7.162 -10.644 -2.285 1.00 67.56 215 THR A C 1
ATOM 1715 O O . THR A 1 215 ? 8.202 -10.043 -2.006 1.00 67.56 215 THR A O 1
ATOM 1718 N N . VAL A 1 216 ? 5.956 -10.250 -1.885 1.00 60.00 216 VAL A N 1
ATOM 1719 C CA . VAL A 1 216 ? 5.695 -9.163 -0.925 1.00 60.00 216 VAL A CA 1
ATOM 1720 C C . VAL A 1 216 ? 5.093 -9.740 0.359 1.00 60.00 216 VAL A C 1
ATOM 1722 O O . VAL A 1 216 ? 4.479 -10.807 0.320 1.00 60.00 216 VAL A O 1
ATOM 1725 N N . THR A 1 217 ? 5.288 -9.094 1.511 1.00 60.88 217 THR A N 1
ATOM 1726 C CA . THR A 1 217 ? 4.695 -9.581 2.770 1.00 60.88 217 THR A CA 1
ATOM 1727 C C . THR A 1 217 ? 3.181 -9.377 2.756 1.00 60.88 217 THR A C 1
ATOM 1729 O O . THR A 1 217 ? 2.675 -8.384 2.227 1.00 60.88 217 THR A O 1
ATOM 1732 N N . ARG A 1 218 ? 2.432 -10.310 3.357 1.00 57.22 218 ARG A N 1
ATOM 1733 C CA . ARG A 1 218 ? 0.973 -10.191 3.494 1.00 57.22 218 ARG A CA 1
ATOM 1734 C C . ARG A 1 218 ? 0.573 -8.906 4.214 1.00 57.22 218 ARG A C 1
ATOM 1736 O O . ARG A 1 218 ? -0.379 -8.268 3.786 1.00 57.22 218 ARG A O 1
ATOM 1743 N N . ALA A 1 219 ? 1.300 -8.518 5.264 1.00 52.56 219 ALA A N 1
ATOM 1744 C CA . ALA A 1 219 ? 1.058 -7.276 6.001 1.00 52.56 219 ALA A CA 1
ATOM 1745 C C . ALA A 1 219 ? 1.153 -6.032 5.095 1.00 52.56 219 ALA A C 1
ATOM 1747 O O . ALA A 1 219 ? 0.278 -5.173 5.150 1.00 52.56 219 ALA A O 1
ATOM 1748 N N . TRP A 1 220 ? 2.143 -5.983 4.196 1.00 51.00 220 TRP A N 1
ATOM 1749 C CA . TRP A 1 220 ? 2.334 -4.873 3.255 1.00 51.00 220 TRP A CA 1
ATOM 1750 C C . TRP A 1 220 ? 1.204 -4.777 2.216 1.00 51.00 220 TRP A C 1
ATOM 1752 O O . TRP A 1 220 ? 0.687 -3.689 1.969 1.00 51.00 220 TRP A O 1
ATOM 1762 N N . ALA A 1 221 ? 0.762 -5.909 1.652 1.00 54.34 221 ALA A N 1
ATOM 1763 C CA . ALA A 1 221 ? -0.342 -5.921 0.687 1.00 54.34 221 ALA A CA 1
ATOM 1764 C C . ALA A 1 221 ? -1.703 -5.637 1.344 1.00 54.34 221 ALA A C 1
ATOM 1766 O O . ALA A 1 221 ? -2.515 -4.898 0.796 1.00 54.34 221 ALA A O 1
ATOM 1767 N N . ARG A 1 222 ? -1.952 -6.201 2.534 1.00 58.94 222 ARG A N 1
ATOM 1768 C CA . ARG A 1 222 ? -3.199 -6.006 3.293 1.00 58.94 222 ARG A CA 1
ATOM 1769 C C . ARG A 1 222 ? -3.378 -4.549 3.709 1.00 58.94 222 ARG A C 1
ATOM 1771 O O . ARG A 1 222 ? -4.463 -4.016 3.527 1.00 58.94 222 ARG A O 1
ATOM 1778 N N . LEU A 1 223 ? -2.317 -3.899 4.190 1.00 55.31 223 LEU A N 1
ATOM 1779 C CA . LEU A 1 223 ? -2.345 -2.486 4.569 1.00 55.31 223 LEU A CA 1
ATOM 1780 C C . LEU A 1 223 ? -2.610 -1.576 3.362 1.00 55.31 223 LEU A C 1
ATOM 1782 O O . LEU A 1 223 ? -3.440 -0.682 3.458 1.00 55.31 223 LEU A O 1
ATOM 1786 N N . HIS A 1 224 ? -2.002 -1.858 2.205 1.00 55.47 224 HIS A N 1
ATOM 1787 C CA . HIS A 1 224 ? -2.291 -1.134 0.961 1.00 55.47 224 HIS A CA 1
ATOM 1788 C C . HIS A 1 224 ? -3.747 -1.303 0.491 1.00 55.47 224 HIS A C 1
ATOM 1790 O O . HIS A 1 224 ? -4.376 -0.337 0.068 1.00 55.47 224 HIS A O 1
ATOM 1796 N N . HIS A 1 225 ? -4.321 -2.507 0.591 1.00 61.41 225 HIS A N 1
ATOM 1797 C CA . HIS A 1 225 ? -5.728 -2.733 0.235 1.00 61.41 225 HIS A CA 1
ATOM 1798 C C . HIS A 1 225 ? -6.718 -2.115 1.235 1.00 61.41 225 HIS A C 1
ATOM 1800 O O . HIS A 1 225 ? -7.796 -1.689 0.831 1.00 61.41 225 HIS A O 1
ATOM 1806 N N . LEU A 1 226 ? -6.363 -2.047 2.519 1.00 63.62 226 LEU A N 1
ATOM 1807 C CA . LEU A 1 226 ? -7.174 -1.399 3.553 1.00 63.62 226 LEU A CA 1
ATOM 1808 C C . LEU A 1 226 ? -7.142 0.128 3.428 1.00 63.62 226 LEU A C 1
ATOM 1810 O O . LEU A 1 226 ? -8.194 0.757 3.499 1.00 63.62 226 LEU A O 1
ATOM 1814 N N . LEU A 1 227 ? -5.971 0.710 3.149 1.00 62.50 227 LEU A N 1
ATOM 1815 C CA . LEU A 1 227 ? -5.834 2.136 2.834 1.00 62.50 227 LEU A CA 1
ATOM 1816 C C . LEU A 1 227 ? -6.659 2.525 1.599 1.00 62.50 227 LEU A C 1
ATOM 1818 O O . LEU A 1 227 ? -7.268 3.585 1.588 1.00 62.50 227 LEU A O 1
ATOM 1822 N N . ARG A 1 228 ? -6.788 1.631 0.610 1.00 64.38 228 ARG A N 1
ATOM 1823 C CA . ARG A 1 228 ? -7.675 1.827 -0.550 1.00 64.38 228 ARG A CA 1
ATOM 1824 C C . ARG A 1 228 ? -9.161 1.901 -0.181 1.00 64.38 228 ARG A C 1
ATOM 1826 O O . ARG A 1 228 ? -9.918 2.618 -0.824 1.00 64.38 228 ARG A O 1
ATOM 1833 N N . ALA A 1 229 ? -9.602 1.118 0.803 1.00 67.31 229 ALA A N 1
ATOM 1834 C CA . ALA A 1 229 ? -11.006 1.082 1.218 1.00 67.31 229 ALA A CA 1
ATOM 1835 C C . ALA A 1 229 ? -11.366 2.220 2.189 1.00 67.31 229 ALA A C 1
ATOM 1837 O O . ALA A 1 229 ? -12.544 2.550 2.331 1.00 67.31 229 ALA A O 1
ATOM 1838 N N . ALA A 1 230 ? -10.367 2.828 2.839 1.00 77.50 230 ALA A N 1
ATOM 1839 C CA . ALA A 1 230 ? -10.567 3.865 3.844 1.00 77.50 230 ALA A CA 1
ATOM 1840 C C . ALA A 1 230 ? -11.369 5.079 3.327 1.00 77.50 230 ALA A C 1
ATOM 1842 O O . ALA A 1 230 ? -12.353 5.419 3.984 1.00 77.50 230 ALA A O 1
ATOM 1843 N N . PRO A 1 231 ? -11.083 5.672 2.145 1.00 80.06 231 PRO A N 1
ATOM 1844 C CA . PRO A 1 231 ? -11.849 6.815 1.645 1.00 80.06 231 PRO A CA 1
ATOM 1845 C C . PRO A 1 231 ? -13.342 6.529 1.464 1.00 80.06 231 PRO A C 1
ATOM 1847 O O . PRO A 1 231 ? -14.164 7.410 1.696 1.00 80.06 231 PRO A O 1
ATOM 1850 N N . ALA A 1 232 ? -13.723 5.303 1.089 1.00 81.31 232 ALA A N 1
ATOM 1851 C CA . ALA A 1 232 ? -15.131 4.935 0.939 1.00 81.31 232 ALA A CA 1
ATOM 1852 C C . ALA A 1 232 ? -15.868 4.931 2.290 1.00 81.31 232 ALA A C 1
ATOM 1854 O O . ALA A 1 232 ? -16.984 5.438 2.389 1.00 81.31 232 ALA A O 1
ATOM 1855 N N . VAL A 1 233 ? -15.227 4.403 3.339 1.00 84.19 233 VAL A N 1
ATOM 1856 C CA . VAL A 1 233 ? -15.770 4.419 4.707 1.00 84.19 233 VAL A CA 1
ATOM 1857 C C . VAL A 1 233 ? -15.834 5.849 5.246 1.00 84.19 233 VAL A C 1
ATOM 1859 O O . VAL A 1 233 ? -16.835 6.233 5.845 1.00 84.19 233 VAL A O 1
ATOM 1862 N N . LEU A 1 234 ? -14.797 6.653 4.997 1.00 86.25 234 LEU A N 1
ATOM 1863 C CA . LEU A 1 234 ? -14.731 8.045 5.442 1.00 86.25 234 LEU A CA 1
ATOM 1864 C C . LEU A 1 234 ? -15.794 8.922 4.761 1.00 86.25 234 LEU A C 1
ATOM 1866 O O . LEU A 1 234 ? -16.511 9.629 5.458 1.00 86.25 234 LEU A O 1
ATOM 1870 N N . ARG A 1 235 ? -15.988 8.810 3.440 1.00 86.44 235 ARG A N 1
ATOM 1871 C CA . ARG A 1 235 ? -17.065 9.524 2.719 1.00 86.44 235 ARG A CA 1
ATOM 1872 C C . ARG A 1 235 ? -18.455 9.159 3.230 1.00 86.44 235 ARG A C 1
ATOM 1874 O O . ARG A 1 235 ? -19.327 10.013 3.324 1.00 86.44 235 ARG A O 1
ATOM 1881 N N . GLN A 1 236 ? -18.674 7.897 3.603 1.00 85.12 236 GLN A N 1
ATOM 1882 C CA . GLN A 1 236 ? -19.935 7.504 4.231 1.00 85.12 236 GLN A CA 1
ATOM 1883 C C . GLN A 1 236 ? -20.105 8.161 5.612 1.00 85.12 236 GLN A C 1
ATOM 1885 O O . GLN A 1 236 ? -21.214 8.555 5.975 1.00 85.12 236 GLN A O 1
ATOM 1890 N N . ALA A 1 237 ? -19.017 8.303 6.373 1.00 85.56 237 ALA A N 1
ATOM 1891 C CA . ALA A 1 237 ? -19.022 8.943 7.685 1.00 85.56 237 ALA A CA 1
ATOM 1892 C C . ALA A 1 237 ? -19.254 10.468 7.628 1.00 85.56 237 ALA A C 1
ATOM 1894 O O . ALA A 1 237 ? -19.753 11.027 8.604 1.00 85.56 237 ALA A O 1
ATOM 1895 N N . GLU A 1 238 ? -18.990 11.135 6.495 1.00 86.12 238 GLU A N 1
ATOM 1896 C CA . GLU A 1 238 ? -19.349 12.551 6.277 1.00 86.12 238 GLU A CA 1
ATOM 1897 C C . GLU A 1 238 ? -20.862 12.805 6.374 1.00 86.12 238 GLU A C 1
ATOM 1899 O O . GLU A 1 238 ? -21.280 13.901 6.741 1.00 86.12 238 GLU A O 1
ATOM 1904 N N . GLY A 1 239 ? -21.689 11.795 6.077 1.00 83.44 239 GLY A N 1
ATOM 1905 C CA . GLY A 1 239 ? -23.144 11.855 6.245 1.00 83.44 239 GLY A CA 1
ATOM 1906 C C . GLY A 1 239 ? -23.627 11.623 7.684 1.00 83.44 239 GLY A C 1
ATOM 1907 O O . GLY A 1 239 ? -24.834 11.592 7.919 1.00 83.44 239 GLY A O 1
ATOM 1908 N N . GLY A 1 240 ? -22.709 11.400 8.629 1.00 81.62 240 GLY A N 1
ATOM 1909 C CA . GLY A 1 240 ? -23.005 11.142 10.036 1.00 81.62 240 GLY A CA 1
ATOM 1910 C C . GLY A 1 240 ? -23.182 12.408 10.891 1.00 81.62 240 GLY A C 1
ATOM 1911 O O . GLY A 1 240 ? -23.322 13.517 10.372 1.00 81.62 240 GLY A O 1
ATOM 1912 N N . PRO A 1 241 ? -23.173 12.262 12.231 1.00 82.56 241 PRO A N 1
ATOM 1913 C CA . PRO A 1 241 ? -23.232 13.387 13.165 1.00 82.56 241 PRO A CA 1
ATOM 1914 C C . PRO A 1 241 ? -22.091 14.399 12.949 1.00 82.56 241 PRO A C 1
ATOM 1916 O O . PRO A 1 241 ? -20.999 13.986 12.557 1.00 82.56 241 PRO A O 1
ATOM 1919 N N . PRO A 1 242 ? -22.274 15.696 13.282 1.00 84.94 242 PRO A N 1
ATOM 1920 C CA . PRO A 1 242 ? -21.297 16.746 12.972 1.00 84.94 242 PRO A CA 1
ATOM 1921 C C . PRO A 1 242 ? -19.866 16.457 13.444 1.00 84.94 242 PRO A C 1
ATOM 1923 O O . PRO A 1 242 ? -18.921 16.694 12.700 1.00 84.94 242 PRO A O 1
ATOM 1926 N N . ALA A 1 243 ? -19.703 15.896 14.647 1.00 82.31 243 ALA A N 1
ATOM 1927 C CA . ALA A 1 243 ? -18.390 15.540 15.185 1.00 82.31 243 ALA A CA 1
ATOM 1928 C C . ALA A 1 243 ? -17.709 14.419 14.379 1.00 82.31 243 ALA A C 1
ATOM 1930 O O . ALA A 1 243 ? -16.517 14.498 14.093 1.00 82.31 243 ALA A O 1
ATOM 1931 N N . LEU A 1 244 ? -18.467 13.397 13.965 1.00 83.75 244 LEU A N 1
ATOM 1932 C CA . LEU A 1 244 ? -17.947 12.304 13.143 1.00 83.75 244 LEU A CA 1
ATOM 1933 C C . LEU A 1 244 ? -17.618 12.788 11.728 1.00 83.75 244 LEU A C 1
ATOM 1935 O O . LEU A 1 244 ? -16.563 12.445 11.200 1.00 83.75 244 LEU A O 1
ATOM 1939 N N . ALA A 1 245 ? -18.499 13.601 11.143 1.00 86.56 245 ALA A N 1
ATOM 1940 C CA . ALA A 1 245 ? -18.318 14.162 9.812 1.00 86.56 245 ALA A CA 1
ATOM 1941 C C . ALA A 1 245 ? -17.075 15.060 9.734 1.00 86.56 245 ALA A C 1
ATOM 1943 O O . ALA A 1 245 ? -16.343 15.009 8.749 1.00 86.56 245 ALA A O 1
ATOM 1944 N N . GLU A 1 246 ? -16.797 15.839 10.782 1.00 88.38 246 GLU A N 1
ATOM 1945 C CA . GLU A 1 246 ? -15.600 16.678 10.844 1.00 88.38 246 GLU A CA 1
ATOM 1946 C C . GLU A 1 246 ? -14.313 15.850 10.898 1.00 88.38 246 GLU A C 1
ATOM 1948 O O . GLU A 1 246 ? -13.389 16.082 10.119 1.00 88.38 246 GLU A O 1
ATOM 1953 N N . VAL A 1 247 ? -14.268 14.823 11.754 1.00 86.56 247 VAL A N 1
ATOM 1954 C CA . VAL A 1 247 ? -13.112 13.917 11.816 1.00 86.56 247 VAL A CA 1
ATOM 1955 C C . VAL A 1 247 ? -12.958 13.137 10.506 1.00 86.56 247 VAL A C 1
ATOM 1957 O O . VAL A 1 247 ? -11.834 12.894 10.073 1.00 86.56 247 VAL A O 1
ATOM 1960 N N . ALA A 1 248 ? -14.061 12.759 9.854 1.00 88.19 248 ALA A N 1
ATOM 1961 C CA . ALA A 1 248 ? -14.032 12.080 8.564 1.00 88.19 248 ALA A CA 1
ATOM 1962 C C . ALA A 1 248 ? -13.440 12.967 7.459 1.00 88.19 248 ALA A C 1
ATOM 1964 O O . ALA A 1 248 ? -12.549 12.502 6.752 1.00 88.19 248 ALA A O 1
ATOM 1965 N N . ARG A 1 249 ? -13.860 14.239 7.368 1.00 88.50 249 ARG A N 1
ATOM 1966 C CA . ARG A 1 249 ? -13.276 15.231 6.448 1.00 88.50 249 ARG A CA 1
ATOM 1967 C C . ARG A 1 249 ? -11.787 15.422 6.693 1.00 88.50 249 ARG A C 1
ATOM 1969 O O . ARG A 1 249 ? -10.998 15.274 5.772 1.00 88.50 249 ARG A O 1
ATOM 1976 N N . MET A 1 250 ? -11.396 15.637 7.950 1.00 86.69 250 MET A N 1
ATOM 1977 C CA . MET A 1 250 ? -9.985 15.778 8.317 1.00 86.69 250 MET A CA 1
ATOM 1978 C C . MET A 1 250 ? -9.158 14.556 7.887 1.00 86.69 250 MET A C 1
ATOM 1980 O O . MET A 1 250 ? -8.048 14.708 7.395 1.00 86.69 250 MET A O 1
ATOM 1984 N N . ARG A 1 251 ? -9.695 13.338 8.043 1.00 87.12 251 ARG A N 1
ATOM 1985 C CA . ARG A 1 251 ? -9.005 12.101 7.642 1.00 87.12 251 ARG A CA 1
ATOM 1986 C C . ARG A 1 251 ? -9.017 11.830 6.142 1.00 87.12 251 ARG A C 1
ATOM 1988 O O . ARG A 1 251 ? -8.194 11.046 5.682 1.00 87.12 251 ARG A O 1
ATOM 1995 N N . LEU A 1 252 ? -9.943 12.419 5.387 1.00 83.69 252 LEU A N 1
ATOM 1996 C CA . LEU A 1 252 ? -9.905 12.379 3.922 1.00 83.69 252 LEU A CA 1
ATOM 1997 C C . LEU A 1 252 ? -8.744 13.213 3.372 1.00 83.69 252 LEU A C 1
ATOM 1999 O O . LEU A 1 252 ? -8.231 12.880 2.308 1.00 83.69 252 LEU A O 1
ATOM 2003 N N . ASP A 1 253 ? -8.315 14.229 4.123 1.00 81.88 253 ASP A N 1
ATOM 2004 C CA . ASP A 1 253 ? -7.161 15.071 3.806 1.00 81.88 253 ASP A CA 1
ATOM 2005 C C . ASP A 1 253 ? -5.836 14.541 4.401 1.00 81.88 253 ASP A C 1
ATOM 2007 O O . ASP A 1 253 ? -4.781 15.132 4.160 1.00 81.88 253 ASP A O 1
ATOM 2011 N N . ASP A 1 254 ? -5.858 13.444 5.179 1.00 76.06 254 ASP A N 1
ATOM 2012 C CA . ASP A 1 254 ? -4.638 12.833 5.727 1.00 76.06 254 ASP A CA 1
ATOM 2013 C C . ASP A 1 254 ? -3.720 12.360 4.579 1.00 76.06 254 ASP A C 1
ATOM 2015 O O . ASP A 1 254 ? -4.153 11.675 3.647 1.00 76.06 254 ASP A O 1
ATOM 2019 N N . ASP A 1 255 ? -2.415 12.631 4.687 1.00 66.31 255 ASP A N 1
ATOM 2020 C CA . ASP A 1 255 ? -1.431 12.005 3.804 1.00 66.31 255 ASP A CA 1
ATOM 2021 C C . ASP A 1 255 ? -1.359 10.475 4.048 1.00 66.31 255 ASP A C 1
ATOM 2023 O O . ASP A 1 255 ? -1.706 9.989 5.137 1.00 66.31 255 ASP A O 1
ATOM 2027 N N . PRO A 1 256 ? -0.885 9.677 3.071 1.00 60.16 256 PRO A N 1
ATOM 2028 C CA . PRO A 1 256 ? -0.884 8.219 3.182 1.00 60.16 256 PRO A CA 1
ATOM 2029 C C . PRO A 1 256 ? -0.120 7.662 4.390 1.00 60.16 256 PRO A C 1
ATOM 2031 O O . PRO A 1 256 ? -0.515 6.622 4.927 1.00 60.16 256 PRO A O 1
ATOM 2034 N N . ASP A 1 257 ? 0.957 8.314 4.834 1.00 60.00 257 ASP A N 1
ATOM 2035 C CA . ASP A 1 257 ? 1.736 7.857 5.985 1.00 60.00 257 ASP A CA 1
ATOM 2036 C C . ASP A 1 257 ? 1.027 8.179 7.302 1.00 60.00 257 ASP A C 1
ATOM 2038 O O . ASP A 1 257 ? 1.049 7.353 8.224 1.00 60.00 257 ASP A O 1
ATOM 2042 N N . THR A 1 258 ? 0.324 9.309 7.378 1.00 71.75 258 THR A N 1
ATOM 2043 C CA . THR A 1 258 ? -0.563 9.641 8.500 1.00 71.75 258 THR A CA 1
ATOM 2044 C C . THR A 1 258 ? -1.730 8.659 8.587 1.00 71.75 258 THR A C 1
ATOM 2046 O O . THR A 1 258 ? -1.926 8.035 9.637 1.00 71.75 258 THR A O 1
ATOM 2049 N N . ALA A 1 259 ? -2.443 8.417 7.482 1.00 75.38 259 ALA A N 1
ATOM 2050 C CA . ALA A 1 259 ? -3.542 7.450 7.430 1.00 75.38 259 ALA A CA 1
ATOM 2051 C C . ALA A 1 259 ? -3.072 6.038 7.833 1.00 75.38 259 ALA A C 1
ATOM 2053 O O . ALA A 1 259 ? -3.695 5.355 8.654 1.00 75.38 259 ALA A O 1
ATOM 2054 N N . ARG A 1 260 ? -1.908 5.616 7.321 1.00 72.44 260 ARG A N 1
ATOM 2055 C CA . ARG A 1 260 ? -1.257 4.348 7.680 1.00 72.44 260 ARG A CA 1
ATOM 2056 C C . ARG A 1 260 ? -0.908 4.290 9.163 1.00 72.44 260 ARG A C 1
ATOM 2058 O O . ARG A 1 260 ? -1.135 3.263 9.807 1.00 72.44 260 ARG A O 1
ATOM 2065 N N . SER A 1 261 ? -0.355 5.370 9.701 1.00 73.12 261 SER A N 1
ATOM 2066 C CA . SER A 1 261 ? 0.042 5.459 11.103 1.00 73.12 261 SER A CA 1
ATOM 2067 C C . SER A 1 261 ? -1.162 5.361 12.032 1.00 73.12 261 SER A C 1
ATOM 2069 O O . SER A 1 261 ? -1.093 4.596 12.990 1.00 73.12 261 SER A O 1
ATOM 2071 N N . ARG A 1 262 ? -2.291 6.015 11.720 1.00 80.75 262 ARG A N 1
ATOM 2072 C CA . ARG A 1 262 ? -3.538 5.893 12.501 1.00 80.75 262 ARG A CA 1
ATOM 2073 C C . ARG A 1 262 ? -4.048 4.455 12.550 1.00 80.75 2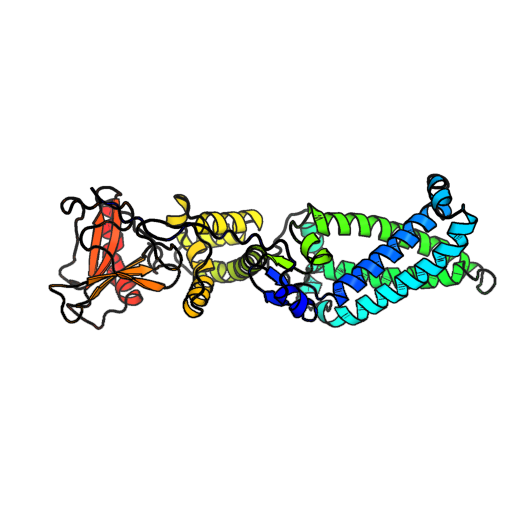62 ARG A C 1
ATOM 2075 O O . ARG A 1 262 ? -4.278 3.917 13.634 1.00 80.75 262 ARG A O 1
ATOM 2082 N N . LEU A 1 263 ? -4.139 3.795 11.392 1.00 82.69 263 LEU A N 1
ATOM 2083 C CA . LEU A 1 263 ? -4.566 2.393 11.323 1.00 82.69 263 LEU A CA 1
ATOM 2084 C C . LEU A 1 263 ? -3.620 1.473 12.101 1.00 82.69 263 LEU A C 1
ATOM 2086 O O . LEU A 1 263 ? -4.080 0.552 12.777 1.00 82.69 263 LEU A O 1
ATOM 2090 N N . ARG A 1 264 ? -2.306 1.729 12.046 1.00 80.00 264 ARG A N 1
ATOM 2091 C CA . ARG A 1 264 ? -1.307 0.967 12.805 1.00 80.00 264 ARG A CA 1
ATOM 2092 C C . ARG A 1 264 ? -1.421 1.207 14.310 1.00 80.00 264 ARG A C 1
ATOM 2094 O O . ARG A 1 264 ? -1.413 0.240 15.060 1.00 80.00 264 ARG A O 1
ATOM 2101 N N . ILE A 1 265 ? -1.595 2.453 14.754 1.00 80.69 265 ILE A N 1
ATOM 2102 C CA . ILE A 1 265 ? -1.816 2.792 16.170 1.00 80.69 265 ILE A CA 1
ATOM 2103 C C . ILE A 1 265 ? -3.052 2.060 16.693 1.00 80.69 265 ILE A C 1
ATOM 2105 O O . ILE A 1 265 ? -2.995 1.450 17.765 1.00 80.69 265 ILE A O 1
ATOM 2109 N N . TYR A 1 266 ? -4.141 2.043 15.915 1.00 85.25 266 TYR A N 1
ATOM 2110 C CA . TYR A 1 266 ? -5.323 1.261 16.261 1.00 85.25 266 TYR A CA 1
ATOM 2111 C C . TYR A 1 266 ? -5.019 -0.240 16.339 1.00 85.25 266 TYR A C 1
ATOM 2113 O O . TYR A 1 266 ? -5.399 -0.922 17.299 1.00 85.25 266 TYR A O 1
ATOM 2121 N N . TRP A 1 267 ? -4.315 -0.768 15.337 1.00 84.06 267 TRP A N 1
ATOM 2122 C CA . TRP A 1 267 ? -3.956 -2.179 15.243 1.00 84.06 267 TRP A CA 1
ATOM 2123 C C . TRP A 1 267 ? -3.104 -2.643 16.427 1.00 84.06 267 TRP A C 1
ATOM 2125 O O . TRP A 1 267 ? -3.484 -3.573 17.134 1.00 84.06 267 TRP A O 1
ATOM 2135 N N . ASP A 1 268 ? -2.026 -1.941 16.743 1.00 79.81 268 ASP A N 1
ATOM 2136 C CA . ASP A 1 268 ? -1.163 -2.250 17.890 1.00 79.81 268 ASP A CA 1
ATOM 2137 C C . ASP A 1 268 ? -1.876 -1.965 19.222 1.00 79.81 268 ASP A C 1
ATOM 2139 O O . ASP A 1 268 ? -1.549 -2.539 20.264 1.00 79.81 268 ASP A O 1
ATOM 2143 N N . GLY A 1 269 ? -2.920 -1.130 19.133 1.00 72.94 269 GLY A N 1
ATOM 2144 C CA . GLY A 1 269 ? -3.851 -0.615 20.129 1.00 72.94 269 GLY A CA 1
ATOM 2145 C C . GLY A 1 269 ? -3.200 -0.070 21.382 1.00 72.94 269 GLY A C 1
ATOM 2146 O O . GLY A 1 269 ? -3.392 -0.576 22.493 1.00 72.94 269 GLY A O 1
ATOM 2147 N N . GLY A 1 270 ? -2.490 1.030 21.153 1.00 65.44 270 GLY A N 1
ATOM 2148 C CA . GLY A 1 270 ? -2.128 1.972 22.197 1.00 65.44 270 GLY A CA 1
ATOM 2149 C C . GLY A 1 270 ? -3.356 2.594 22.889 1.00 65.44 270 GLY A C 1
ATOM 2150 O O . GLY A 1 270 ? -4.499 2.326 22.513 1.00 65.44 270 GLY A O 1
ATOM 2151 N N . PRO A 1 271 ? -3.143 3.426 23.918 1.00 58.78 271 PRO A N 1
ATOM 2152 C CA . PRO A 1 271 ? -4.218 4.077 24.673 1.00 58.78 271 PRO A CA 1
ATOM 2153 C C . PRO A 1 271 ? -5.176 4.887 23.784 1.00 58.78 271 PRO A C 1
ATOM 2155 O O . PRO A 1 271 ? -6.388 4.777 23.945 1.00 58.78 271 PRO A O 1
ATOM 2158 N N . GLU A 1 272 ? -4.625 5.598 22.796 1.00 58.94 272 GLU A N 1
ATOM 2159 C CA . GLU A 1 272 ? -5.345 6.441 21.825 1.00 58.94 272 GLU A CA 1
ATOM 2160 C C . GLU A 1 272 ? -6.197 5.640 20.825 1.00 58.94 272 GLU A C 1
ATOM 2162 O O . GLU A 1 272 ? -7.134 6.162 20.232 1.00 58.94 272 GLU A O 1
ATOM 2167 N N . ALA A 1 273 ? -5.924 4.343 20.657 1.00 62.12 273 ALA A N 1
ATOM 2168 C CA . ALA A 1 273 ? -6.684 3.486 19.749 1.00 62.12 273 ALA A CA 1
ATOM 2169 C C . ALA A 1 273 ? -8.121 3.226 20.208 1.00 62.12 273 ALA A C 1
ATOM 2171 O O . ALA A 1 273 ? -8.957 2.814 19.411 1.00 62.12 273 ALA A O 1
ATOM 2172 N N . ARG A 1 274 ? -8.396 3.376 21.506 1.00 65.62 274 ARG A N 1
ATOM 2173 C CA . ARG A 1 274 ? -9.639 2.889 22.123 1.00 65.62 274 ARG A CA 1
ATOM 2174 C C . ARG A 1 274 ? -10.854 3.759 21.793 1.00 65.62 274 ARG A C 1
ATOM 2176 O O . ARG A 1 274 ? -11.978 3.302 21.950 1.00 65.62 274 ARG A O 1
ATOM 2183 N N . GLU A 1 275 ? -10.614 4.972 21.308 1.00 69.94 275 GLU A N 1
ATOM 2184 C CA . GLU A 1 275 ? -11.640 5.943 20.906 1.00 69.94 275 GLU A CA 1
ATOM 2185 C C . GLU A 1 275 ? -11.675 6.141 19.380 1.00 69.94 275 GLU A C 1
ATOM 2187 O O . GLU A 1 275 ? -12.507 6.872 18.848 1.00 69.94 275 GLU A O 1
ATOM 2192 N N . ASP A 1 276 ? -10.801 5.452 18.638 1.00 82.06 276 ASP A N 1
ATOM 2193 C CA . ASP A 1 276 ? -10.687 5.601 17.190 1.00 82.06 276 ASP A CA 1
ATOM 2194 C C . ASP A 1 276 ? -11.711 4.730 16.438 1.00 82.06 276 ASP A C 1
ATOM 2196 O O . ASP A 1 276 ? -11.391 3.710 15.813 1.00 82.06 276 ASP A O 1
ATOM 2200 N N . TYR A 1 277 ? -12.970 5.173 16.493 1.00 84.06 277 TYR A N 1
ATOM 2201 C CA . TYR A 1 277 ? -14.105 4.547 15.813 1.00 84.06 277 TYR A CA 1
ATOM 2202 C C . TYR A 1 277 ? -13.856 4.346 14.311 1.00 84.06 277 TYR A C 1
ATOM 2204 O O . TYR A 1 277 ? -14.143 3.275 13.776 1.00 84.06 277 TYR A O 1
ATOM 2212 N N . LEU A 1 278 ? -13.307 5.351 13.621 1.00 86.88 278 LEU A N 1
ATOM 2213 C CA . LEU A 1 278 ? -13.116 5.300 12.170 1.00 86.88 278 LEU A CA 1
ATOM 2214 C C . LEU A 1 278 ? -12.065 4.258 11.776 1.00 86.88 278 LEU A C 1
ATOM 2216 O O . LEU A 1 278 ? -12.297 3.487 10.846 1.00 86.88 278 LEU A O 1
ATOM 2220 N N . SER A 1 279 ? -10.949 4.161 12.505 1.00 87.19 279 SER A N 1
ATOM 2221 C CA . SER A 1 279 ? -9.955 3.110 12.251 1.00 87.19 279 SER A CA 1
ATOM 2222 C C . SER A 1 279 ? -10.538 1.720 12.499 1.00 87.19 279 SER A C 1
ATOM 2224 O O . SER A 1 279 ? -10.313 0.809 11.698 1.00 87.19 279 SER A O 1
ATOM 2226 N N . ARG A 1 280 ? -11.353 1.552 13.552 1.00 88.06 280 ARG A N 1
ATOM 2227 C CA . ARG A 1 280 ? -12.104 0.307 13.759 1.00 88.06 280 ARG A CA 1
ATOM 2228 C C . ARG A 1 280 ? -13.020 0.009 12.576 1.00 88.06 280 ARG A C 1
ATOM 2230 O O . ARG A 1 280 ? -12.969 -1.105 12.064 1.00 88.06 280 ARG A O 1
ATOM 2237 N N . ALA A 1 281 ? -13.834 0.971 12.145 1.00 86.69 281 ALA A N 1
ATOM 2238 C CA . ALA A 1 281 ? -14.796 0.807 11.055 1.00 86.69 281 ALA A CA 1
ATOM 2239 C C . ALA A 1 281 ? -14.113 0.418 9.733 1.00 86.69 281 ALA A C 1
ATOM 2241 O O . ALA A 1 281 ? -14.605 -0.458 9.025 1.00 86.69 281 ALA A O 1
ATOM 2242 N N . ILE A 1 282 ? -12.942 0.991 9.440 1.00 87.56 282 ILE A N 1
ATOM 2243 C CA . ILE A 1 282 ? -12.128 0.649 8.263 1.00 87.56 282 ILE A CA 1
ATOM 2244 C C . ILE A 1 282 ? -11.594 -0.792 8.349 1.00 87.56 282 ILE A C 1
ATOM 2246 O O . ILE A 1 282 ? -11.582 -1.520 7.356 1.00 87.56 282 ILE A O 1
ATOM 2250 N N . LEU A 1 283 ? -11.155 -1.231 9.533 1.00 87.38 283 LEU A N 1
ATOM 2251 C CA . LEU A 1 283 ? -10.522 -2.542 9.726 1.00 87.38 283 LEU A CA 1
ATOM 2252 C C . LEU A 1 283 ? -11.524 -3.686 9.949 1.00 87.38 283 LEU A C 1
ATOM 2254 O O . LEU A 1 283 ? -11.213 -4.844 9.657 1.00 87.38 283 LEU A O 1
ATOM 2258 N N . GLN A 1 284 ? -12.721 -3.385 10.456 1.00 88.50 284 GLN A N 1
ATOM 2259 C CA . GLN A 1 284 ? -13.719 -4.373 10.867 1.00 88.50 284 GLN A CA 1
ATOM 2260 C C . GLN A 1 284 ? -14.117 -5.350 9.743 1.00 88.50 284 GLN A C 1
ATOM 2262 O O . GLN A 1 284 ? -14.073 -6.558 9.998 1.00 88.50 284 GLN A O 1
ATOM 2267 N N . PRO A 1 285 ? -14.448 -4.920 8.504 1.00 86.88 285 PRO A N 1
ATOM 2268 C CA . PRO A 1 285 ? -14.866 -5.843 7.445 1.00 86.88 285 PRO A CA 1
ATOM 2269 C C . PRO A 1 285 ? -13.801 -6.898 7.142 1.00 86.88 285 PRO A C 1
ATOM 2271 O O . PRO A 1 285 ? -14.098 -8.082 6.991 1.00 86.88 285 PRO A O 1
ATOM 2274 N N . TRP A 1 286 ? -12.536 -6.480 7.123 1.00 85.06 286 TRP A N 1
ATOM 2275 C CA . TRP A 1 286 ? -11.417 -7.377 6.875 1.00 85.06 286 TRP A CA 1
ATOM 2276 C C . TRP A 1 286 ? -11.214 -8.381 8.012 1.00 85.06 286 TRP A C 1
ATOM 2278 O O . TRP A 1 286 ? -11.039 -9.573 7.759 1.00 85.06 286 TRP A O 1
ATOM 2288 N N . VAL A 1 287 ? -11.300 -7.940 9.269 1.00 88.50 287 VAL A N 1
ATOM 2289 C CA . VAL A 1 287 ? -11.162 -8.843 10.421 1.00 88.50 287 VAL A CA 1
ATOM 2290 C C . VAL A 1 287 ? -12.344 -9.813 10.531 1.00 88.50 287 VAL A C 1
ATOM 2292 O O . VAL A 1 287 ? -12.151 -10.958 10.940 1.00 88.50 287 VAL A O 1
ATOM 2295 N N . ARG A 1 288 ? -13.549 -9.415 10.109 1.00 88.81 288 ARG A N 1
ATOM 2296 C CA . ARG A 1 288 ? -14.703 -10.323 9.998 1.00 88.81 288 ARG A CA 1
ATOM 2297 C C . ARG A 1 288 ? -14.479 -11.419 8.955 1.00 88.81 288 ARG A C 1
ATOM 2299 O O . ARG A 1 288 ? -14.790 -12.575 9.226 1.00 88.81 288 ARG A O 1
ATOM 2306 N N . ILE A 1 289 ? -13.879 -11.093 7.808 1.00 85.06 289 ILE A N 1
ATOM 2307 C CA . ILE A 1 289 ? -13.492 -12.101 6.804 1.00 85.06 289 ILE A CA 1
ATOM 2308 C C . ILE A 1 289 ? -12.473 -13.080 7.397 1.00 85.06 289 ILE A C 1
ATOM 2310 O O . ILE A 1 289 ? -12.632 -14.291 7.262 1.00 85.06 289 ILE A O 1
ATOM 2314 N N . LEU A 1 290 ? -11.462 -12.576 8.112 1.00 86.25 290 LEU A N 1
ATOM 2315 C CA . LEU A 1 290 ? -10.492 -13.436 8.794 1.00 86.25 290 LEU A CA 1
ATOM 2316 C C . LEU A 1 290 ? -11.158 -14.383 9.799 1.00 86.25 290 LEU A C 1
ATOM 2318 O O . LEU A 1 290 ? -10.777 -15.550 9.880 1.00 86.25 290 LEU A O 1
ATOM 2322 N N . ALA A 1 291 ? -12.143 -13.890 10.552 1.00 86.88 291 ALA A N 1
ATOM 2323 C CA . ALA A 1 291 ? -12.906 -14.694 11.501 1.00 86.88 291 ALA A CA 1
ATOM 2324 C C . ALA A 1 291 ? -13.713 -15.793 10.804 1.00 86.88 291 ALA A C 1
ATOM 2326 O O . ALA A 1 291 ? -13.636 -16.946 11.220 1.00 86.88 291 ALA A O 1
ATOM 2327 N N . ALA A 1 292 ? -14.400 -15.471 9.704 1.00 84.62 292 ALA A N 1
ATOM 2328 C CA . ALA A 1 292 ? -15.124 -16.454 8.897 1.00 84.62 292 ALA A CA 1
ATOM 2329 C C . ALA A 1 292 ? -14.188 -17.538 8.324 1.00 84.62 292 ALA A C 1
ATOM 2331 O O . ALA A 1 292 ? -14.527 -18.721 8.303 1.00 84.62 292 ALA A O 1
ATOM 2332 N N . GLU A 1 293 ? -12.971 -17.158 7.931 1.00 86.62 293 GLU A N 1
ATOM 2333 C CA . GLU A 1 293 ? -11.930 -18.089 7.477 1.00 86.62 293 GLU A CA 1
ATOM 2334 C C . GLU A 1 293 ? -11.176 -18.795 8.619 1.00 86.62 293 GLU A C 1
ATOM 2336 O O . GLU A 1 293 ? -10.259 -19.571 8.347 1.00 86.62 293 GLU A O 1
ATOM 2341 N N . HIS A 1 294 ? -11.522 -18.541 9.887 1.00 85.06 294 HIS A N 1
ATOM 2342 C CA . HIS A 1 294 ? -10.841 -19.088 11.067 1.00 85.06 294 HIS A CA 1
ATOM 2343 C C . HIS A 1 294 ? -9.326 -18.802 11.085 1.00 85.06 294 HIS A C 1
ATOM 2345 O O . HIS A 1 294 ? -8.512 -19.617 11.524 1.00 85.06 294 HIS A O 1
ATOM 2351 N N . ARG A 1 295 ? -8.925 -17.621 10.601 1.00 82.88 295 ARG A N 1
ATOM 2352 C CA . ARG A 1 295 ? -7.524 -17.200 10.470 1.00 82.88 295 ARG A CA 1
ATOM 2353 C C . ARG A 1 295 ? -7.185 -16.078 11.448 1.00 82.88 295 ARG A C 1
ATOM 2355 O O . ARG A 1 295 ? -7.478 -14.923 11.144 1.00 82.88 295 ARG A O 1
ATOM 2362 N N . PRO A 1 296 ? -6.552 -16.370 12.597 1.00 81.38 296 PRO A N 1
ATOM 2363 C CA . PRO A 1 296 ? -6.278 -15.344 13.594 1.00 81.38 296 PRO A CA 1
ATOM 2364 C C . PRO A 1 296 ? -5.345 -14.261 13.024 1.00 81.38 296 PRO A C 1
ATOM 2366 O O . PRO A 1 296 ? -4.336 -14.592 12.392 1.00 81.38 296 PRO A O 1
ATOM 2369 N N . PRO A 1 297 ? -5.668 -12.969 13.209 1.00 83.31 297 PRO A N 1
ATOM 2370 C CA . PRO A 1 297 ? -4.775 -11.889 12.820 1.00 83.31 297 PRO A CA 1
ATOM 2371 C C . PRO A 1 297 ? -3.566 -11.790 13.756 1.00 83.31 297 PRO A C 1
ATOM 2373 O O . PRO A 1 297 ? -3.658 -12.081 14.947 1.00 83.31 297 PRO A O 1
ATOM 2376 N N . ASP A 1 298 ? -2.451 -11.298 13.217 1.00 80.94 298 ASP A N 1
ATOM 2377 C CA . ASP A 1 298 ? -1.251 -10.973 13.990 1.00 80.94 298 ASP A CA 1
ATOM 2378 C C . ASP A 1 298 ? -1.438 -9.625 14.705 1.00 80.94 298 ASP A C 1
ATOM 2380 O O . ASP A 1 298 ? -1.153 -8.559 14.155 1.00 80.94 298 ASP A O 1
ATOM 2384 N N . ARG A 1 299 ? -2.042 -9.673 15.899 1.00 83.25 299 ARG A N 1
ATOM 2385 C CA . ARG A 1 299 ? -2.308 -8.512 16.757 1.00 83.25 299 ARG A CA 1
ATOM 2386 C C . ARG A 1 299 ? -1.846 -8.807 18.189 1.00 83.25 299 ARG A C 1
ATOM 2388 O O . ARG A 1 299 ? -2.177 -9.884 18.700 1.00 83.25 299 ARG A O 1
ATOM 2395 N N . PRO A 1 300 ? -1.164 -7.867 18.877 1.00 80.88 300 PRO A N 1
ATOM 2396 C CA . PRO A 1 300 ? -0.722 -8.062 20.256 1.00 80.88 300 PRO A CA 1
ATOM 2397 C C . PRO A 1 300 ? -1.850 -8.557 21.169 1.00 80.88 300 PRO A C 1
ATOM 2399 O O . PRO A 1 300 ? -2.963 -8.024 21.149 1.00 80.88 300 PRO A O 1
ATOM 2402 N N . ARG A 1 301 ? -1.576 -9.601 21.960 1.00 84.56 301 ARG A N 1
ATOM 2403 C CA . ARG A 1 301 ? -2.549 -10.148 22.914 1.00 84.56 301 ARG A CA 1
ATOM 2404 C C . ARG A 1 301 ? -2.749 -9.182 24.076 1.00 84.56 301 ARG A C 1
ATOM 2406 O O . ARG A 1 301 ? -1.791 -8.606 24.582 1.00 84.56 301 ARG A O 1
ATOM 2413 N N . ARG A 1 302 ? -4.003 -9.039 24.506 1.00 81.44 302 ARG A N 1
ATOM 2414 C CA . ARG A 1 302 ? -4.390 -8.247 25.677 1.00 81.44 302 ARG A CA 1
ATOM 2415 C C . ARG A 1 302 ? -5.313 -9.055 26.561 1.00 81.44 302 ARG A C 1
ATOM 2417 O O . ARG A 1 302 ? -6.154 -9.803 26.063 1.00 81.44 302 ARG A O 1
ATOM 2424 N N . GLU A 1 303 ? -5.160 -8.878 27.862 1.00 82.25 303 GLU A N 1
ATOM 2425 C CA . GLU A 1 303 ? -6.077 -9.453 28.836 1.00 82.25 303 GLU A CA 1
ATOM 2426 C C . GLU A 1 303 ? -7.474 -8.833 28.671 1.00 82.25 303 GLU A C 1
ATOM 2428 O O . GLU A 1 303 ? -7.598 -7.655 28.340 1.00 82.25 303 GLU A O 1
ATOM 2433 N N . GLY A 1 304 ? -8.527 -9.641 28.819 1.00 83.88 304 GLY A N 1
ATOM 2434 C CA . GLY A 1 304 ? -9.918 -9.195 28.649 1.00 83.88 304 GLY A CA 1
ATOM 2435 C C . GLY A 1 304 ? -10.368 -8.935 27.203 1.00 83.88 304 GLY A C 1
ATOM 2436 O O . GLY A 1 304 ? -11.558 -8.728 26.970 1.00 83.88 304 GLY A O 1
ATOM 2437 N N . ALA A 1 305 ? -9.458 -8.989 26.226 1.00 90.56 305 ALA A N 1
ATOM 2438 C CA . ALA A 1 305 ? -9.772 -8.834 24.808 1.00 90.56 305 ALA A CA 1
ATOM 2439 C C . ALA A 1 305 ? -10.139 -10.167 24.132 1.00 90.56 305 ALA A C 1
ATOM 2441 O O . ALA A 1 305 ? -9.946 -11.253 24.679 1.00 90.56 305 ALA A O 1
ATOM 2442 N N . CYS A 1 306 ? -10.645 -10.077 22.902 1.00 92.62 306 CYS A N 1
ATOM 2443 C CA . CYS A 1 306 ? -11.082 -11.228 22.121 1.00 92.62 306 CYS A CA 1
ATOM 2444 C C . CYS A 1 306 ? -9.952 -12.262 21.914 1.00 92.62 306 CYS A C 1
ATOM 2446 O O . CYS A 1 306 ? -8.886 -11.903 21.398 1.00 92.62 306 CYS A O 1
ATOM 2448 N N . PRO A 1 307 ? -10.186 -13.560 22.190 1.00 92.62 307 PRO A N 1
ATOM 2449 C CA . PRO A 1 307 ? -9.179 -14.608 22.006 1.00 92.62 307 PRO A CA 1
ATOM 2450 C C . PRO A 1 307 ? -8.840 -14.866 20.531 1.00 92.62 307 PRO A C 1
ATOM 2452 O O . PRO A 1 307 ? -7.797 -15.442 20.226 1.00 92.62 307 PRO A O 1
ATOM 2455 N N . PHE A 1 308 ? -9.671 -14.413 19.590 1.00 92.19 308 PHE A N 1
ATOM 2456 C CA . PHE A 1 308 ? -9.391 -14.516 18.160 1.00 92.19 308 PHE A CA 1
ATOM 2457 C C . PHE A 1 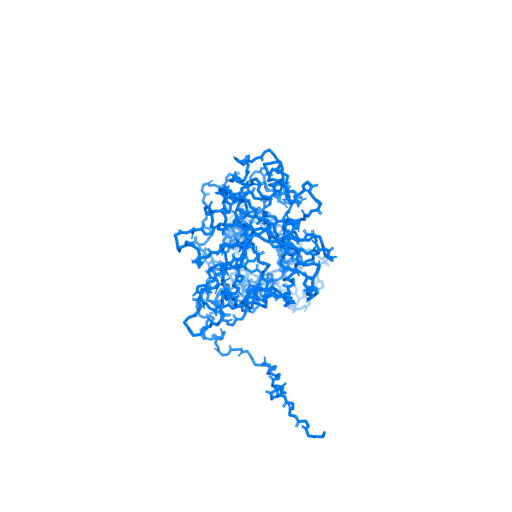308 ? -8.527 -13.348 17.666 1.00 92.19 308 PHE A C 1
ATOM 2459 O O . PHE A 1 308 ? -7.383 -13.566 17.279 1.00 92.19 308 PHE A O 1
ATOM 2466 N N . CYS A 1 309 ? -9.032 -12.109 17.731 1.00 90.56 309 CYS A N 1
ATOM 2467 C CA . CYS A 1 309 ? -8.378 -10.944 17.117 1.00 90.56 309 CYS A CA 1
ATOM 2468 C C . CYS A 1 309 ? -7.831 -9.896 18.095 1.00 90.56 309 CYS A C 1
ATOM 2470 O O . CYS A 1 309 ? -7.464 -8.807 17.657 1.00 90.56 309 CYS A O 1
ATOM 2472 N N . SER A 1 310 ? -7.855 -10.154 19.405 1.00 90.12 310 SER A N 1
ATOM 2473 C CA . SER A 1 310 ? -7.427 -9.206 20.449 1.00 90.12 310 SER A CA 1
ATOM 2474 C C . SER A 1 310 ? -8.169 -7.854 20.423 1.00 90.12 310 SER A C 1
ATOM 2476 O O . SER A 1 310 ? -7.646 -6.845 20.889 1.00 90.12 310 SER A O 1
ATOM 2478 N N . GLY A 1 311 ? -9.380 -7.805 19.853 1.00 90.00 311 GLY A N 1
ATOM 2479 C CA . GLY A 1 311 ? -10.251 -6.624 19.884 1.00 90.00 311 GLY A CA 1
ATOM 2480 C C . GLY A 1 311 ? -11.005 -6.498 21.206 1.00 90.00 311 GLY A C 1
ATOM 2481 O O . GLY A 1 311 ? -11.323 -7.514 21.825 1.00 90.00 311 GLY A O 1
ATOM 2482 N N . LEU A 1 312 ? -11.296 -5.266 21.625 1.00 90.31 312 LEU A N 1
ATOM 2483 C CA . LEU A 1 312 ? -12.073 -5.001 22.835 1.00 90.31 312 LEU A CA 1
ATOM 2484 C C . LEU A 1 312 ? -13.558 -5.352 22.633 1.00 90.31 312 LEU A C 1
ATOM 2486 O O . LEU A 1 312 ? -14.045 -5.386 21.492 1.00 90.31 312 LEU A O 1
ATOM 2490 N N . PRO A 1 313 ? -14.277 -5.670 23.722 1.00 91.75 313 PRO A N 1
ATOM 2491 C CA . PRO A 1 313 ? -15.706 -5.908 23.653 1.00 91.75 313 PRO A CA 1
ATOM 2492 C C . PRO A 1 313 ? -16.482 -4.591 23.544 1.00 91.75 313 PRO A C 1
ATOM 2494 O O . PRO A 1 313 ? -16.206 -3.650 24.283 1.00 91.75 313 PRO A O 1
ATOM 2497 N N . TRP A 1 314 ? -17.476 -4.546 22.656 1.00 90.44 314 TRP A N 1
ATOM 2498 C CA . TRP A 1 314 ? -18.424 -3.420 22.573 1.00 90.44 314 TRP A CA 1
ATOM 2499 C C . TRP A 1 314 ? -19.727 -3.697 23.329 1.00 90.44 314 TRP A C 1
ATOM 2501 O O . TRP A 1 314 ? -20.448 -2.764 23.687 1.00 90.44 314 TRP A O 1
ATOM 2511 N N . MET A 1 315 ? -20.027 -4.976 23.571 1.00 91.50 315 MET A N 1
ATOM 2512 C CA . MET A 1 315 ? -21.260 -5.436 24.196 1.00 91.50 315 MET A CA 1
ATOM 2513 C C . MET A 1 315 ? -21.043 -6.748 24.953 1.00 91.50 315 MET A C 1
ATOM 2515 O O . MET A 1 315 ? -20.103 -7.497 24.674 1.00 91.50 315 MET A O 1
ATOM 2519 N N . VAL A 1 316 ? -21.924 -7.014 25.912 1.00 92.94 316 VAL A N 1
ATOM 2520 C CA . VAL A 1 316 ? -22.021 -8.263 26.663 1.00 92.94 316 VAL A CA 1
ATOM 2521 C C . VAL A 1 316 ? -23.401 -8.870 26.444 1.00 92.94 316 VAL A C 1
ATOM 2523 O O . VAL A 1 316 ? -24.405 -8.161 26.469 1.00 92.94 316 VAL A O 1
ATOM 2526 N N . THR A 1 317 ? -23.467 -10.185 26.278 1.00 90.81 317 THR A N 1
ATOM 2527 C CA . THR A 1 317 ? -24.718 -10.942 26.343 1.00 90.81 317 THR A CA 1
ATOM 2528 C C . THR A 1 317 ? -24.695 -11.873 27.547 1.00 90.81 317 THR A C 1
ATOM 2530 O O . THR A 1 317 ? -23.662 -12.445 27.907 1.00 90.81 317 THR A O 1
ATOM 2533 N N . ARG A 1 318 ? -25.842 -12.023 28.208 1.00 88.56 318 ARG A N 1
ATOM 2534 C CA . ARG A 1 318 ? -26.021 -12.966 29.313 1.00 88.56 318 ARG A CA 1
ATOM 2535 C C . ARG A 1 318 ? -27.014 -14.030 28.893 1.00 88.56 318 ARG A C 1
ATOM 2537 O O . ARG A 1 318 ? -28.131 -13.701 28.515 1.00 88.56 318 ARG A O 1
ATOM 2544 N N . ARG A 1 319 ? -26.606 -15.296 28.933 1.00 85.69 319 ARG A N 1
ATOM 2545 C CA . ARG A 1 319 ? -27.425 -16.433 28.485 1.00 85.69 319 ARG A CA 1
ATOM 2546 C C . ARG A 1 319 ? -27.437 -17.516 29.551 1.00 85.69 319 ARG A C 1
ATOM 2548 O O . ARG A 1 319 ? -26.423 -17.742 30.206 1.00 85.69 319 ARG A O 1
ATOM 2555 N N . THR A 1 320 ? -28.562 -18.199 29.718 1.00 78.25 320 THR A N 1
ATOM 2556 C CA . THR A 1 320 ? -28.613 -19.407 30.546 1.00 78.25 320 THR A CA 1
ATOM 2557 C C . THR A 1 320 ? -28.010 -20.553 29.746 1.00 78.25 320 THR A C 1
ATOM 2559 O O . THR A 1 320 ? -28.491 -20.868 28.660 1.00 78.25 320 THR A O 1
ATOM 2562 N N . GLU A 1 321 ? -26.948 -21.158 30.262 1.00 69.31 321 GLU A N 1
ATOM 2563 C CA . GLU A 1 321 ? -26.376 -22.373 29.682 1.00 69.31 321 GLU A CA 1
ATOM 2564 C C . GLU A 1 321 ? -27.148 -23.574 30.247 1.00 69.31 321 GLU A C 1
ATOM 2566 O O . GLU A 1 321 ? -27.473 -23.577 31.443 1.00 69.31 321 GLU A O 1
ATOM 2571 N N . GLN A 1 322 ? -27.470 -24.566 29.407 1.00 55.38 322 GLN A N 1
ATOM 2572 C CA . GLN A 1 322 ? -28.020 -25.840 29.888 1.00 55.38 322 GLN A CA 1
ATOM 2573 C C . GLN A 1 322 ? -27.057 -26.393 30.954 1.00 55.38 322 GLN A C 1
ATOM 2575 O O . GLN A 1 322 ? -25.860 -26.481 30.706 1.00 55.38 322 GLN A O 1
ATOM 2580 N N . ASP A 1 323 ? -27.579 -26.675 32.150 1.00 55.41 323 ASP A N 1
ATOM 2581 C CA . ASP A 1 323 ? -26.854 -27.174 33.336 1.00 55.41 323 ASP A CA 1
ATOM 2582 C C . ASP A 1 323 ? -26.037 -26.161 34.172 1.00 55.41 323 ASP A C 1
ATOM 2584 O O . ASP A 1 323 ? -25.201 -26.559 34.986 1.00 55.41 323 ASP A O 1
ATOM 2588 N N . SER A 1 324 ? -26.306 -24.851 34.072 1.00 59.84 324 SER A N 1
ATOM 2589 C CA . SER A 1 324 ? -25.627 -23.827 34.893 1.00 59.84 324 SER A CA 1
ATOM 2590 C C . SER A 1 324 ? -26.530 -23.141 35.931 1.00 59.84 324 SER A C 1
ATOM 2592 O O . SER A 1 324 ? -27.654 -22.725 35.650 1.00 59.84 324 SER A O 1
ATOM 2594 N N . HIS A 1 325 ? -26.010 -22.933 37.150 1.00 58.25 325 HIS A N 1
ATOM 2595 C CA . HIS A 1 325 ? -26.643 -22.079 38.165 1.00 58.25 325 HIS A CA 1
ATOM 2596 C C . HIS A 1 325 ? -26.390 -20.588 37.840 1.00 58.25 325 HIS A C 1
ATOM 2598 O O . HIS A 1 325 ? -25.518 -19.913 38.401 1.00 58.25 325 HIS A O 1
ATOM 2604 N N . GLY A 1 326 ? -27.141 -20.075 36.864 1.00 68.25 326 GLY A N 1
ATOM 2605 C CA . GLY A 1 326 ? -27.240 -18.654 36.513 1.00 68.25 326 GLY A CA 1
ATOM 2606 C C . GLY A 1 326 ? -26.683 -18.292 35.135 1.00 68.25 326 GLY A C 1
ATOM 2607 O O . GLY A 1 326 ? -25.981 -19.074 34.505 1.00 68.25 326 GLY A O 1
ATOM 2608 N N . ALA A 1 327 ? -26.956 -17.063 34.693 1.00 80.00 327 ALA A N 1
ATOM 2609 C CA . ALA A 1 327 ? -26.600 -16.590 33.357 1.00 80.00 327 ALA A CA 1
ATOM 2610 C C . ALA A 1 327 ? -25.074 -16.483 33.141 1.00 80.00 327 ALA A C 1
ATOM 2612 O O . ALA A 1 327 ? -24.373 -15.770 33.870 1.00 80.00 327 ALA A O 1
ATOM 2613 N N . GLN A 1 328 ? -24.542 -17.185 32.140 1.00 87.75 328 GLN A N 1
ATOM 2614 C CA . GLN A 1 328 ? -23.165 -17.060 31.663 1.00 87.75 328 GLN A CA 1
ATOM 2615 C C . GLN A 1 328 ? -22.976 -15.697 30.982 1.00 87.75 328 GLN A C 1
ATOM 2617 O O . GLN A 1 328 ? -23.840 -15.248 30.231 1.00 87.75 328 GLN A O 1
ATOM 2622 N N . ARG A 1 329 ? -21.856 -15.029 31.275 1.00 91.38 329 ARG A N 1
ATOM 2623 C CA . ARG A 1 329 ? -21.498 -13.720 30.718 1.00 91.38 329 ARG A CA 1
ATOM 2624 C C . ARG A 1 329 ? -20.609 -13.929 29.494 1.00 91.38 329 ARG A C 1
ATOM 2626 O O . ARG A 1 329 ? -19.511 -14.463 29.634 1.00 91.38 329 ARG A O 1
ATOM 2633 N N . ASN A 1 330 ? -21.071 -13.489 28.330 1.00 92.69 330 ASN A N 1
ATOM 2634 C CA . ASN A 1 330 ? -20.364 -13.595 27.060 1.00 92.69 330 ASN A CA 1
ATOM 2635 C C . ASN A 1 330 ? -20.033 -12.200 26.530 1.00 92.69 330 ASN A C 1
ATOM 2637 O O . ASN A 1 330 ? -20.905 -11.343 26.433 1.00 92.69 330 ASN A O 1
ATOM 2641 N N . LEU A 1 331 ? -18.766 -11.956 26.213 1.00 93.81 331 LEU A N 1
ATOM 2642 C CA . LEU A 1 331 ? -18.314 -10.701 25.617 1.00 93.81 331 LEU A CA 1
ATOM 2643 C C . LEU A 1 331 ? -18.403 -10.792 24.092 1.00 93.81 331 LEU A C 1
ATOM 2645 O O . LEU A 1 331 ? -18.009 -11.808 23.526 1.00 93.81 331 LEU A O 1
ATOM 2649 N N . CYS A 1 332 ? -18.852 -9.726 23.431 1.00 92.56 332 CYS A N 1
ATOM 2650 C CA . CYS A 1 332 ? -18.965 -9.636 21.974 1.00 92.56 332 CYS A CA 1
ATOM 2651 C C . CYS A 1 332 ? -17.882 -8.699 21.418 1.00 92.56 332 CYS A C 1
ATOM 2653 O O . CYS A 1 332 ? -17.791 -7.531 21.809 1.00 92.56 332 CYS A O 1
ATOM 2655 N N . CYS A 1 333 ? -17.046 -9.183 20.494 1.00 92.06 333 CYS A N 1
ATOM 2656 C CA . CYS A 1 333 ? -15.911 -8.418 19.968 1.00 92.06 333 CYS A CA 1
ATOM 2657 C C . CYS A 1 333 ? -16.368 -7.324 19.003 1.00 92.06 333 CYS A C 1
ATOM 2659 O O . CYS A 1 333 ? -17.066 -7.602 18.029 1.00 92.06 333 CYS A O 1
ATOM 2661 N N . ALA A 1 334 ? -15.872 -6.100 19.184 1.00 89.62 334 ALA A N 1
ATOM 2662 C CA . ALA A 1 334 ? -16.209 -4.978 18.309 1.00 89.62 334 ALA A CA 1
ATOM 2663 C C . ALA A 1 334 ? -15.589 -5.063 16.908 1.00 89.62 334 ALA A C 1
ATOM 2665 O O . ALA A 1 334 ? -16.013 -4.355 15.992 1.00 89.62 334 ALA A O 1
ATOM 2666 N N . LEU A 1 335 ? -14.562 -5.903 16.742 1.00 90.12 335 LEU A N 1
ATOM 2667 C CA . LEU A 1 335 ? -13.768 -5.988 15.520 1.00 90.12 335 LEU A CA 1
ATOM 2668 C C . LEU A 1 335 ? -14.102 -7.240 14.699 1.00 90.12 335 LEU A C 1
ATOM 2670 O O . LEU A 1 335 ? -14.485 -7.123 13.541 1.00 90.12 335 LEU A O 1
ATOM 2674 N N . CYS A 1 336 ? -14.006 -8.439 15.282 1.00 91.62 336 CYS A N 1
ATOM 2675 C CA . CYS A 1 336 ? -14.350 -9.669 14.560 1.00 91.62 336 CYS A CA 1
ATOM 2676 C C . CYS A 1 336 ? -15.817 -10.095 14.706 1.00 91.62 336 CYS A C 1
ATOM 2678 O O . CYS A 1 336 ? -16.258 -10.945 13.941 1.00 91.62 336 CYS A O 1
ATOM 2680 N N . GLY A 1 337 ? -16.562 -9.549 15.676 1.00 90.12 337 GLY A N 1
ATOM 2681 C CA . GLY A 1 337 ? -17.924 -9.993 16.001 1.00 90.12 337 GLY A CA 1
ATOM 2682 C C . GLY A 1 337 ? -18.008 -11.306 16.791 1.00 90.12 337 GLY A C 1
ATOM 2683 O O . GLY A 1 337 ? -19.103 -11.742 17.112 1.00 90.12 337 GLY A O 1
ATOM 2684 N N . GLY A 1 338 ? -16.878 -11.943 17.113 1.00 90.88 338 GLY A N 1
ATOM 2685 C CA . GLY A 1 338 ? -16.863 -13.193 17.875 1.00 90.88 338 GLY A CA 1
ATOM 2686 C C . GLY A 1 338 ? -17.305 -13.010 19.327 1.00 90.88 338 GLY A C 1
ATOM 2687 O O . GLY A 1 338 ? -17.010 -11.980 19.941 1.00 90.88 338 GLY A O 1
ATOM 2688 N N . GLU A 1 339 ? -17.956 -14.035 19.872 1.00 91.88 339 GLU A N 1
ATOM 2689 C CA . GLU A 1 339 ? -18.377 -14.108 21.273 1.00 91.88 339 GLU A CA 1
ATOM 2690 C C . GLU A 1 339 ? -17.469 -15.055 22.066 1.00 91.88 339 GLU A C 1
ATOM 2692 O O . GLU A 1 339 ? -16.989 -16.057 21.530 1.00 91.88 339 GLU A O 1
ATOM 2697 N N . TRP A 1 340 ? -17.205 -14.745 23.337 1.00 92.81 340 TRP A N 1
ATOM 2698 C CA . TRP A 1 340 ? -16.482 -15.655 24.230 1.00 92.81 340 TRP A CA 1
ATOM 2699 C C . TRP A 1 340 ? -16.930 -15.513 25.689 1.00 92.81 340 TRP A C 1
ATOM 2701 O O . TRP A 1 340 ? -17.256 -14.400 26.122 1.00 92.81 340 TRP A O 1
ATOM 2711 N N . PRO A 1 341 ? -16.906 -16.608 26.471 1.00 93.12 341 PRO A N 1
ATOM 2712 C CA . PRO A 1 341 ? -17.256 -16.565 27.882 1.00 93.12 341 PRO A CA 1
ATOM 2713 C C . PRO A 1 341 ? -16.212 -15.783 28.677 1.00 93.12 341 PRO A C 1
ATOM 2715 O O . PRO A 1 341 ? -15.005 -15.865 28.425 1.00 93.12 341 PRO A O 1
ATOM 2718 N N . PHE A 1 342 ? -16.676 -15.030 29.669 1.00 93.25 342 PHE A N 1
ATOM 2719 C CA . PHE A 1 342 ? -15.822 -14.230 30.535 1.00 93.25 342 PHE A CA 1
ATOM 2720 C C . PHE A 1 342 ? -16.335 -14.217 31.976 1.00 93.25 342 PHE A C 1
ATOM 2722 O O . PHE A 1 342 ? -17.529 -14.373 32.240 1.00 93.25 342 PHE A O 1
ATOM 2729 N N . SER A 1 343 ? -15.429 -14.022 32.934 1.00 91.06 343 SER A N 1
ATOM 2730 C CA . SER A 1 343 ? -15.765 -14.051 34.360 1.00 91.06 343 SER A CA 1
ATOM 2731 C C . SER A 1 343 ? -16.838 -13.015 34.719 1.00 91.06 343 SER A C 1
ATOM 2733 O O . SER A 1 343 ? -16.777 -11.855 34.298 1.00 91.06 343 SER A O 1
ATOM 2735 N N . ARG A 1 344 ? -17.822 -13.434 35.531 1.00 88.06 344 ARG A N 1
ATOM 2736 C CA . ARG A 1 344 ? -18.949 -12.586 35.966 1.00 88.06 344 ARG A CA 1
ATOM 2737 C C . ARG A 1 344 ? -18.489 -11.384 36.794 1.00 88.06 344 ARG A C 1
ATOM 2739 O O . ARG A 1 344 ? -19.003 -10.292 36.606 1.00 88.06 344 ARG A O 1
ATOM 2746 N N . ILE A 1 345 ? -17.507 -11.596 37.668 1.00 90.88 345 ILE A N 1
ATOM 2747 C CA . ILE A 1 345 ? -16.953 -10.589 38.582 1.00 90.88 345 ILE A CA 1
ATOM 2748 C C . ILE A 1 345 ? -15.530 -10.263 38.122 1.00 90.88 345 ILE A C 1
ATOM 2750 O O . ILE A 1 345 ? -14.543 -10.657 38.740 1.00 90.88 345 ILE A O 1
ATOM 2754 N N . ARG A 1 346 ? -15.420 -9.658 36.937 1.00 94.19 346 ARG A N 1
ATOM 2755 C CA . ARG A 1 346 ? -14.142 -9.157 36.424 1.00 94.19 346 ARG A CA 1
ATOM 2756 C C . ARG A 1 346 ? -14.353 -8.056 35.390 1.00 94.19 346 ARG A C 1
ATOM 2758 O O . ARG A 1 346 ? -15.148 -8.222 34.464 1.00 94.19 346 ARG A O 1
ATOM 2765 N N . CYS A 1 347 ? -13.613 -6.960 35.487 1.00 93.69 347 CYS A N 1
ATOM 2766 C CA . CYS A 1 347 ? -13.602 -5.915 34.470 1.00 93.69 347 CYS A CA 1
ATOM 2767 C C . CYS A 1 347 ? -12.812 -6.380 33.229 1.00 93.69 347 CYS A C 1
ATOM 2769 O O . CYS A 1 347 ? -11.634 -6.715 33.361 1.00 93.69 347 CYS A O 1
ATOM 2771 N N . PRO A 1 348 ? -13.391 -6.355 32.014 1.00 92.19 348 PRO A N 1
ATOM 2772 C CA . PRO A 1 348 ? -12.656 -6.697 30.793 1.00 92.19 348 PRO A CA 1
ATOM 2773 C C . PRO A 1 348 ? -11.650 -5.620 30.350 1.00 92.19 348 PRO A C 1
ATOM 2775 O O . PRO A 1 348 ? -10.836 -5.879 29.472 1.00 92.19 348 PRO A O 1
ATOM 2778 N N . GLY A 1 349 ? -11.684 -4.421 30.945 1.00 89.69 349 GLY A N 1
ATOM 2779 C CA . GLY A 1 349 ? -10.751 -3.332 30.641 1.00 89.69 349 GLY A CA 1
ATOM 2780 C C . GLY A 1 349 ? -9.451 -3.362 31.446 1.00 89.69 349 GLY A C 1
ATOM 2781 O O . GLY A 1 349 ? -8.375 -3.210 30.871 1.00 89.69 349 GLY A O 1
ATOM 2782 N N . CYS A 1 350 ? -9.548 -3.514 32.771 1.00 91.88 350 CYS A N 1
ATOM 2783 C CA . CYS A 1 350 ? -8.401 -3.442 33.689 1.00 91.88 350 CYS A CA 1
ATOM 2784 C C . CYS A 1 350 ? -8.211 -4.681 34.575 1.00 91.88 350 CYS A C 1
ATOM 2786 O O . CYS A 1 350 ? -7.251 -4.728 35.336 1.00 91.88 350 CYS A O 1
ATOM 2788 N N . GLY A 1 351 ? -9.116 -5.663 34.517 1.00 93.06 351 GLY A N 1
ATOM 2789 C CA . GLY A 1 351 ? -9.021 -6.881 35.323 1.00 93.06 351 GLY A CA 1
ATOM 2790 C C . GLY A 1 351 ? -9.503 -6.762 36.773 1.00 93.06 351 GLY A C 1
ATOM 2791 O O . GLY A 1 351 ? -9.388 -7.750 37.495 1.00 93.06 351 GLY A O 1
ATOM 2792 N N . GLU A 1 352 ? -10.065 -5.616 37.191 1.00 96.12 352 GLU A N 1
ATOM 2793 C CA . GLU A 1 352 ? -10.658 -5.434 38.530 1.00 96.12 352 GLU A CA 1
ATOM 2794 C C . GLU A 1 352 ? -11.633 -6.570 38.858 1.00 96.12 352 GLU A C 1
ATOM 2796 O O . GLU A 1 352 ? -12.467 -6.920 38.022 1.00 96.12 352 GLU A O 1
ATOM 2801 N N . ALA A 1 353 ? -11.509 -7.147 40.049 1.00 95.56 353 ALA A N 1
ATOM 2802 C CA . ALA A 1 353 ? -12.253 -8.326 40.488 1.00 95.56 353 ALA A CA 1
ATOM 2803 C C . ALA A 1 353 ? -13.000 -8.107 41.815 1.00 95.56 353 ALA A C 1
ATOM 2805 O O . ALA A 1 353 ? -13.654 -9.030 42.295 1.00 95.56 353 ALA A O 1
ATOM 2806 N N . ASP A 1 354 ? -12.915 -6.907 42.392 1.00 95.94 354 ASP A N 1
ATOM 2807 C CA . ASP A 1 354 ? -13.687 -6.488 43.560 1.00 95.94 354 ASP A CA 1
ATOM 2808 C C . ASP A 1 354 ? -15.147 -6.160 43.169 1.00 95.94 354 ASP A C 1
ATOM 2810 O O . ASP A 1 354 ? -15.367 -5.202 42.420 1.00 95.94 354 ASP A O 1
ATOM 2814 N N . PRO A 1 355 ? -16.159 -6.922 43.639 1.00 94.00 355 PRO A N 1
ATOM 2815 C CA . PRO A 1 355 ? -17.563 -6.670 43.315 1.00 94.00 355 PRO A CA 1
ATOM 2816 C C . PRO A 1 355 ? -18.054 -5.276 43.718 1.00 94.00 355 PRO A C 1
ATOM 2818 O O . PRO A 1 355 ? -18.922 -4.733 43.039 1.00 94.00 355 PRO A O 1
ATOM 2821 N N . GLU A 1 356 ? -17.510 -4.691 44.791 1.00 95.81 356 GLU A N 1
ATOM 2822 C CA . GLU A 1 356 ? -17.932 -3.369 45.278 1.00 95.81 356 GLU A CA 1
ATOM 2823 C C . GLU A 1 356 ? -17.531 -2.246 44.312 1.00 95.81 356 GLU A C 1
ATOM 2825 O O . GLU A 1 356 ? -18.156 -1.191 44.295 1.00 95.81 356 GLU A O 1
ATOM 2830 N N . LYS A 1 357 ? -16.532 -2.495 43.454 1.00 96.00 357 LYS A N 1
ATOM 2831 C CA . LYS A 1 357 ? -16.038 -1.560 42.429 1.00 96.00 357 LYS A CA 1
ATOM 2832 C C . LYS A 1 357 ? -16.584 -1.846 41.032 1.00 96.00 357 LYS A C 1
ATOM 2834 O O . LYS A 1 357 ? -16.102 -1.272 40.051 1.00 96.00 357 LYS A O 1
ATOM 2839 N N . LEU A 1 358 ? -17.547 -2.760 40.917 1.00 96.19 358 LEU A N 1
ATOM 2840 C CA . LEU A 1 358 ? -18.162 -3.169 39.654 1.00 96.19 358 LEU A CA 1
ATOM 2841 C C . LEU A 1 358 ? -19.676 -2.889 39.673 1.00 96.19 358 LEU A C 1
ATOM 2843 O O . LEU A 1 358 ? -20.478 -3.831 39.597 1.00 96.19 358 LEU A O 1
ATOM 2847 N N . PRO A 1 359 ? -20.095 -1.611 39.800 1.00 95.81 359 PRO A N 1
ATOM 2848 C CA . PRO A 1 359 ? -21.506 -1.270 39.853 1.00 95.81 359 PRO A CA 1
ATOM 2849 C C . PRO A 1 359 ? -22.207 -1.609 38.534 1.00 95.81 359 PRO A C 1
ATOM 2851 O O . PRO A 1 359 ? -21.630 -1.558 37.442 1.00 95.81 359 PRO A O 1
ATOM 2854 N N . ASN A 1 360 ? -23.486 -1.961 38.647 1.00 93.06 360 ASN A N 1
ATOM 2855 C CA . ASN A 1 360 ? -24.364 -2.153 37.505 1.00 93.06 360 ASN A CA 1
ATOM 2856 C C . ASN A 1 360 ? -25.547 -1.194 37.596 1.00 93.06 360 ASN A C 1
ATOM 2858 O O . ASN A 1 360 ? -26.155 -1.057 38.655 1.00 93.06 360 ASN A O 1
ATOM 2862 N N . PHE A 1 361 ? -25.870 -0.556 36.477 1.00 92.19 361 PHE A N 1
ATOM 2863 C CA . PHE A 1 361 ? -26.949 0.422 36.389 1.00 92.19 361 PHE A CA 1
ATOM 2864 C C . PHE A 1 361 ? -27.984 -0.060 35.386 1.00 92.19 361 PHE A C 1
ATOM 2866 O O . PHE A 1 361 ? -27.633 -0.557 34.317 1.00 92.19 361 PHE A O 1
ATOM 2873 N N . HIS A 1 362 ? -29.254 0.051 35.740 1.00 87.75 362 HIS A N 1
ATOM 2874 C CA . HIS A 1 362 ? -30.372 -0.401 34.928 1.00 87.75 362 HIS A CA 1
ATOM 2875 C C . HIS A 1 362 ? -31.456 0.666 34.933 1.00 87.75 362 HIS A C 1
ATOM 2877 O O . HIS A 1 362 ? -31.578 1.430 35.888 1.00 87.75 362 HIS A O 1
ATOM 2883 N N . ASP A 1 363 ? -32.237 0.692 33.863 1.00 83.31 363 ASP A N 1
ATOM 2884 C CA . ASP A 1 363 ? -33.436 1.510 33.774 1.00 83.31 363 ASP A CA 1
ATOM 2885 C C . ASP A 1 363 ? -34.673 0.625 33.978 1.00 83.31 363 ASP A C 1
ATOM 2887 O O . ASP A 1 363 ? -34.748 -0.485 33.442 1.00 83.31 363 ASP A O 1
ATOM 2891 N N . GLU A 1 364 ? -35.651 1.110 34.743 1.00 77.94 364 GLU A N 1
ATOM 2892 C CA . GLU A 1 364 ? -36.874 0.360 35.055 1.00 77.94 364 GLU A CA 1
ATOM 2893 C C . GLU A 1 364 ? -37.703 0.077 33.796 1.00 77.94 364 GLU A C 1
ATOM 2895 O O . GLU A 1 364 ? -38.344 -0.971 33.694 1.00 77.94 364 GLU A O 1
ATOM 2900 N N . THR A 1 365 ? -37.657 0.975 32.804 1.00 75.69 365 THR A N 1
ATOM 2901 C CA . THR A 1 365 ? -38.417 0.805 31.558 1.00 75.69 365 THR A CA 1
ATOM 2902 C C . THR A 1 365 ? -37.766 -0.186 30.591 1.00 75.69 365 THR A C 1
ATOM 2904 O O . THR A 1 365 ? -38.449 -0.746 29.730 1.00 75.69 365 THR A O 1
ATOM 2907 N N . ARG A 1 366 ? -36.461 -0.456 30.746 1.00 74.94 366 ARG A N 1
ATOM 2908 C CA . ARG A 1 366 ? -35.679 -1.378 29.906 1.00 74.94 366 ARG A CA 1
ATOM 2909 C C . ARG A 1 366 ? -34.785 -2.303 30.729 1.00 74.94 366 ARG A C 1
ATOM 2911 O O . ARG A 1 366 ? -33.572 -2.347 30.546 1.00 74.94 366 ARG A O 1
ATOM 2918 N N . SER A 1 367 ? -35.408 -3.128 31.564 1.00 75.94 367 SER A N 1
ATOM 2919 C CA . SER A 1 367 ? -34.722 -4.071 32.463 1.00 75.94 367 SER A CA 1
ATOM 2920 C C . SER A 1 367 ? -33.814 -5.101 31.771 1.00 75.94 367 SER A C 1
ATOM 2922 O O . SER A 1 367 ? -32.913 -5.648 32.407 1.00 75.94 367 SER A O 1
ATOM 2924 N N . ALA A 1 368 ? -34.015 -5.361 30.474 1.00 83.81 368 ALA A N 1
ATOM 2925 C CA . ALA A 1 368 ? -33.188 -6.280 29.693 1.00 83.81 368 ALA A CA 1
ATOM 2926 C C . ALA A 1 368 ? -31.792 -5.726 29.358 1.00 83.81 368 ALA A C 1
ATOM 2928 O O . ALA A 1 368 ? -30.897 -6.514 29.061 1.00 83.81 368 ALA A O 1
ATOM 2929 N N . VAL A 1 369 ? -31.582 -4.405 29.398 1.00 88.69 369 VAL A N 1
ATOM 2930 C CA . VAL A 1 369 ? -30.289 -3.783 29.082 1.00 88.69 369 VAL A CA 1
ATOM 2931 C C . VAL A 1 369 ? -29.782 -3.013 30.289 1.00 88.69 369 VAL A C 1
ATOM 2933 O O . VAL A 1 369 ? -30.498 -2.225 30.898 1.00 88.69 369 VAL A O 1
ATOM 2936 N N . ARG A 1 370 ? -28.514 -3.224 30.626 1.00 91.31 370 ARG A N 1
ATOM 2937 C CA . ARG A 1 370 ? -27.860 -2.571 31.760 1.00 91.31 370 ARG A CA 1
ATOM 2938 C C . ARG A 1 370 ? -26.450 -2.126 31.412 1.00 91.31 370 ARG A C 1
ATOM 2940 O O . ARG A 1 370 ? -25.814 -2.671 30.511 1.00 91.31 370 ARG A O 1
ATOM 2947 N N . ILE A 1 371 ? -25.937 -1.180 32.178 1.00 94.12 371 ILE A N 1
ATOM 2948 C CA . ILE A 1 371 ? -24.538 -0.767 32.163 1.00 94.12 371 ILE A CA 1
ATOM 2949 C C . ILE A 1 371 ? -23.784 -1.627 33.176 1.00 94.12 371 ILE A C 1
ATOM 2951 O O . ILE A 1 371 ? -24.157 -1.676 34.344 1.00 94.12 371 ILE A O 1
ATOM 2955 N N . GLU A 1 372 ? -22.719 -2.296 32.742 1.00 95.00 372 GLU A N 1
ATOM 2956 C CA . GLU A 1 372 ? -21.723 -2.906 33.626 1.00 95.00 372 GLU A CA 1
ATOM 2957 C C . GLU A 1 372 ? -20.504 -1.980 33.678 1.00 95.00 372 GLU A C 1
ATOM 2959 O O . GLU A 1 372 ? -19.758 -1.886 32.699 1.00 95.00 372 GLU A O 1
ATOM 2964 N N . ALA A 1 373 ? -20.320 -1.276 34.796 1.00 96.44 373 ALA A N 1
ATOM 2965 C CA . ALA A 1 373 ? -19.271 -0.279 34.979 1.00 96.44 373 ALA A CA 1
ATOM 2966 C C . ALA A 1 373 ? -18.147 -0.779 35.901 1.00 96.44 373 ALA A C 1
ATOM 2968 O O . ALA A 1 373 ? -18.245 -1.821 36.549 1.00 96.44 373 ALA A O 1
ATOM 2969 N N . CYS A 1 374 ? -17.038 -0.045 35.917 1.00 96.31 374 CYS A N 1
ATOM 2970 C CA . CYS A 1 374 ? -15.880 -0.307 36.760 1.00 96.31 374 CYS A CA 1
ATOM 2971 C C . CYS A 1 374 ? -15.359 1.007 37.332 1.00 96.31 374 CYS A C 1
ATOM 2973 O O . CYS A 1 374 ? -14.909 1.871 36.576 1.00 96.31 374 CYS A O 1
ATOM 2975 N N . ASP A 1 375 ? -15.358 1.130 38.656 1.00 97.12 375 ASP A N 1
ATOM 2976 C CA . ASP A 1 375 ? -14.883 2.326 39.352 1.00 97.12 375 ASP A CA 1
ATOM 2977 C C . ASP A 1 375 ? -13.366 2.502 39.286 1.00 97.12 375 ASP A C 1
ATOM 2979 O O . ASP A 1 375 ? -12.876 3.629 39.299 1.00 97.12 375 ASP A O 1
ATOM 2983 N N . THR A 1 376 ? -12.616 1.408 39.129 1.00 96.06 376 THR A N 1
ATOM 2984 C CA . THR A 1 376 ? -11.147 1.437 39.066 1.00 96.06 376 THR A CA 1
ATOM 2985 C C . THR A 1 376 ? -10.625 2.065 37.776 1.00 96.06 376 THR A C 1
ATOM 2987 O O . THR A 1 376 ? -9.664 2.828 37.804 1.00 96.06 376 THR A O 1
ATOM 2990 N N . CYS A 1 377 ? -11.234 1.749 36.628 1.00 93.12 377 CYS A N 1
ATOM 2991 C CA . CYS A 1 377 ? -10.813 2.310 35.336 1.00 93.12 377 CYS A CA 1
ATOM 2992 C C . CYS A 1 377 ? -11.783 3.347 34.765 1.00 93.12 377 CYS A C 1
ATOM 2994 O O . CYS A 1 377 ? -11.504 3.881 33.693 1.00 93.12 377 CYS A O 1
ATOM 2996 N N . LYS A 1 378 ? -12.903 3.604 35.457 1.00 95.06 378 LYS A N 1
ATOM 2997 C CA . LYS A 1 378 ? -14.009 4.459 35.007 1.00 95.06 378 LYS A CA 1
ATOM 2998 C C . LYS A 1 378 ? -14.504 4.105 33.607 1.00 95.06 378 LYS A C 1
ATOM 3000 O O . LYS A 1 378 ? -14.830 4.970 32.801 1.00 95.06 378 LYS A O 1
ATOM 3005 N N . ARG A 1 379 ? -14.579 2.801 33.313 1.00 92.69 379 ARG A N 1
ATOM 3006 C CA . ARG A 1 379 ? -15.103 2.302 32.036 1.00 92.69 379 ARG A CA 1
ATOM 3007 C C . ARG A 1 379 ? -16.311 1.412 32.196 1.00 92.69 379 ARG A C 1
ATOM 3009 O O . ARG A 1 379 ? -16.430 0.715 33.201 1.00 92.69 379 ARG A O 1
ATOM 3016 N N . TYR A 1 380 ? -17.145 1.383 31.164 1.00 94.38 380 TYR A N 1
ATOM 3017 C CA . TYR A 1 380 ? -18.328 0.536 31.129 1.00 94.38 380 TYR A CA 1
ATOM 3018 C C . TYR A 1 380 ? -18.500 -0.230 29.817 1.00 94.38 380 TYR A C 1
ATOM 3020 O O . TYR A 1 380 ? -17.883 0.074 28.793 1.00 94.38 380 TYR A O 1
ATOM 3028 N N . VAL A 1 381 ? -19.359 -1.244 29.861 1.00 93.44 381 VAL A N 1
ATOM 3029 C CA . VAL A 1 381 ? -19.889 -1.949 28.693 1.00 93.44 381 VAL A CA 1
ATOM 3030 C C . VAL A 1 381 ? -21.372 -2.225 28.914 1.00 93.44 381 VAL A C 1
ATOM 3032 O O . VAL A 1 381 ? -21.791 -2.543 30.029 1.00 93.44 381 VAL A O 1
ATOM 3035 N N . LYS A 1 382 ? -22.185 -2.103 27.864 1.00 93.44 382 LYS A N 1
ATOM 3036 C CA . LYS A 1 382 ? -23.590 -2.505 27.935 1.00 93.44 382 LYS A CA 1
ATOM 3037 C C . LYS A 1 382 ? -23.727 -4.018 27.933 1.00 93.44 382 LYS A C 1
ATOM 3039 O O . LYS A 1 382 ? -23.008 -4.721 27.222 1.00 93.44 382 LYS A O 1
ATOM 3044 N N . SER A 1 383 ? -24.683 -4.499 28.707 1.00 92.00 383 SER A N 1
ATOM 3045 C CA . SER A 1 383 ? -24.976 -5.909 28.888 1.00 92.00 383 SER A CA 1
ATOM 3046 C C . SER A 1 383 ? -26.450 -6.158 28.641 1.00 92.00 383 SER A C 1
ATOM 3048 O O . SER A 1 383 ? -27.299 -5.502 29.245 1.00 92.00 383 SER A O 1
ATOM 3050 N N . ILE A 1 384 ? -26.733 -7.088 27.735 1.00 90.25 384 ILE A N 1
ATOM 3051 C CA . ILE A 1 384 ? -28.081 -7.522 27.393 1.00 90.25 384 ILE A CA 1
ATOM 3052 C C . ILE A 1 384 ? -28.349 -8.848 28.086 1.00 90.25 384 ILE A C 1
ATOM 3054 O O . ILE A 1 384 ? -27.615 -9.827 27.909 1.00 90.25 384 ILE A O 1
ATOM 3058 N N . ASP A 1 385 ? -29.419 -8.881 28.866 1.00 87.75 385 ASP A N 1
ATOM 3059 C CA . ASP A 1 385 ? -29.871 -10.072 29.553 1.00 87.75 385 ASP A CA 1
ATOM 3060 C C . ASP A 1 385 ? -30.846 -10.877 28.692 1.00 87.75 385 ASP A C 1
ATOM 3062 O O . ASP A 1 385 ? -32.063 -10.687 28.730 1.00 87.75 385 ASP A O 1
ATOM 3066 N N . LEU A 1 386 ? -30.294 -11.824 27.931 1.00 85.88 386 LEU A N 1
ATOM 3067 C CA . LEU A 1 386 ? -31.077 -12.713 27.075 1.00 85.88 386 LEU A CA 1
ATOM 3068 C C . LEU A 1 386 ? -31.827 -13.793 27.871 1.00 85.88 386 LEU A C 1
ATOM 3070 O O . LEU A 1 386 ? -32.518 -14.622 27.281 1.00 85.88 386 LEU A O 1
ATOM 3074 N N . THR A 1 387 ? -31.688 -13.813 29.203 1.00 81.25 387 THR A N 1
ATOM 3075 C CA . THR A 1 387 ? -32.486 -14.686 30.076 1.00 81.25 387 THR A CA 1
ATOM 3076 C C . THR A 1 387 ? -33.860 -14.101 30.391 1.00 81.25 387 THR A C 1
ATOM 3078 O O . THR A 1 387 ? -34.773 -14.860 30.712 1.00 81.25 387 THR A O 1
ATOM 3081 N N . LEU A 1 388 ? -34.022 -12.777 30.265 1.00 76.19 388 LEU A N 1
ATOM 3082 C CA . LEU A 1 388 ? -35.296 -12.080 30.465 1.00 76.19 388 LEU A CA 1
ATOM 3083 C C . LEU A 1 388 ? -36.126 -12.044 29.176 1.00 76.19 388 LEU A C 1
ATOM 3085 O O . LEU A 1 388 ? -37.338 -12.244 29.208 1.00 76.19 388 LEU A O 1
ATOM 3089 N N . ASP A 1 389 ? -35.468 -11.821 28.039 1.00 68.81 389 ASP A N 1
ATOM 3090 C CA . ASP A 1 389 ? -36.068 -11.867 26.707 1.00 68.81 389 ASP A CA 1
ATOM 3091 C C . ASP A 1 389 ? -35.014 -12.366 25.713 1.00 68.81 389 ASP A C 1
ATOM 3093 O O . ASP A 1 389 ? -33.913 -11.831 25.670 1.00 68.81 389 ASP A O 1
ATOM 3097 N N . ALA A 1 390 ? -35.330 -13.385 24.912 1.00 65.88 390 ALA A N 1
ATOM 3098 C CA . ALA A 1 390 ? -34.405 -13.954 23.926 1.00 65.88 390 ALA A CA 1
ATOM 3099 C C . ALA A 1 390 ? -34.452 -13.246 22.556 1.00 65.88 390 ALA A C 1
ATOM 3101 O O . ALA A 1 390 ? -33.691 -13.600 21.656 1.00 65.88 390 ALA A O 1
ATOM 3102 N N . ARG A 1 391 ? -35.365 -12.283 22.376 1.00 68.94 391 ARG A N 1
ATOM 3103 C CA . ARG A 1 391 ? -35.541 -11.490 21.147 1.00 68.94 391 ARG A CA 1
ATOM 3104 C C . ARG A 1 391 ? -34.564 -10.322 20.933 1.00 68.94 391 ARG A C 1
ATOM 3106 O O . ARG A 1 391 ? -34.436 -9.946 19.767 1.00 68.94 391 ARG A O 1
ATOM 3113 N N . PRO A 1 392 ? -33.928 -9.718 21.959 1.00 72.81 392 PRO A N 1
ATOM 3114 C CA . PRO A 1 392 ? -33.010 -8.606 21.768 1.00 72.81 392 PRO A CA 1
ATOM 3115 C C . PRO A 1 392 ? -31.918 -8.918 20.747 1.00 72.81 392 PRO A C 1
ATOM 3117 O O . PRO A 1 392 ? -31.310 -9.993 20.758 1.00 72.81 392 PRO A O 1
ATOM 3120 N N . ILE A 1 393 ? -31.662 -7.948 19.877 1.00 78.75 393 ILE A N 1
ATOM 3121 C CA . ILE A 1 393 ? -30.586 -7.975 18.891 1.00 78.75 393 ILE A CA 1
ATOM 3122 C C . ILE A 1 393 ? -29.568 -6.955 19.369 1.00 78.75 393 ILE A C 1
ATOM 3124 O O . ILE A 1 393 ? -29.880 -5.769 19.440 1.00 78.75 393 ILE A O 1
ATOM 3128 N N . ALA A 1 394 ? -28.355 -7.419 19.665 1.00 79.31 394 ALA A N 1
ATOM 3129 C CA . ALA A 1 394 ? -27.269 -6.619 20.224 1.00 79.31 394 ALA A CA 1
ATOM 3130 C C . ALA A 1 394 ? -27.151 -5.224 19.592 1.00 79.31 394 ALA A C 1
ATOM 3132 O O . ALA A 1 394 ? -27.141 -4.210 20.283 1.00 79.31 394 ALA A O 1
ATOM 3133 N N . GLU A 1 395 ? -27.134 -5.171 18.264 1.00 81.19 395 GLU A N 1
ATOM 3134 C CA . GLU A 1 395 ? -27.015 -3.949 17.478 1.00 81.19 395 GLU A CA 1
ATOM 3135 C C . GLU A 1 395 ? -28.209 -2.999 17.635 1.00 81.19 395 GLU A C 1
ATOM 3137 O O . GLU A 1 395 ? -28.036 -1.783 17.707 1.00 81.19 395 GLU A O 1
ATOM 3142 N N . VAL A 1 396 ? -29.426 -3.540 17.677 1.00 84.44 396 VAL A N 1
ATOM 3143 C CA . VAL A 1 396 ? -30.658 -2.745 17.753 1.00 84.44 396 VAL A CA 1
ATOM 3144 C C . VAL A 1 396 ? -30.851 -2.213 19.165 1.00 84.44 396 VAL A C 1
ATOM 3146 O O . VAL A 1 396 ? -31.143 -1.033 19.348 1.00 84.44 396 VAL A O 1
ATOM 3149 N N . ASP A 1 397 ? -30.655 -3.065 20.165 1.00 85.50 397 ASP A N 1
ATOM 3150 C CA . ASP A 1 397 ? -30.818 -2.709 21.568 1.00 85.50 397 ASP A CA 1
ATOM 3151 C C . ASP A 1 397 ? -29.719 -1.762 22.059 1.00 85.50 397 ASP A C 1
ATOM 3153 O O . ASP A 1 397 ? -30.000 -0.902 22.893 1.00 85.50 397 ASP A O 1
ATOM 3157 N N . ASP A 1 398 ? -28.507 -1.824 21.490 1.00 87.00 398 ASP A N 1
ATOM 3158 C CA . ASP A 1 398 ? -27.472 -0.802 21.699 1.00 87.00 398 ASP A CA 1
ATOM 3159 C C . ASP A 1 398 ? -27.986 0.593 21.333 1.00 87.00 398 ASP A C 1
ATOM 3161 O O . ASP A 1 398 ? -27.973 1.506 22.161 1.00 87.00 398 ASP A O 1
ATOM 3165 N N . LEU A 1 399 ? -28.491 0.731 20.102 1.00 86.31 399 LEU A N 1
ATOM 3166 C CA . LEU A 1 399 ? -28.990 1.991 19.554 1.00 86.31 399 LEU A CA 1
ATOM 3167 C C . LEU A 1 399 ? -30.253 2.461 20.275 1.00 86.31 399 LEU A C 1
ATOM 3169 O O . LEU A 1 399 ? -30.414 3.646 20.560 1.00 86.31 399 LEU A O 1
ATOM 3173 N N . ALA A 1 400 ? -31.148 1.533 20.605 1.00 87.19 400 ALA A N 1
ATOM 3174 C CA . ALA A 1 400 ? -32.401 1.851 21.271 1.00 87.19 400 ALA A CA 1
ATOM 3175 C C . ALA A 1 400 ? -32.208 2.254 22.747 1.00 87.19 400 ALA A C 1
ATOM 3177 O O . ALA A 1 400 ? -33.135 2.788 23.355 1.00 87.19 400 ALA A O 1
ATOM 3178 N N . THR A 1 401 ? -31.019 2.028 23.313 1.00 88.94 401 THR A N 1
ATOM 3179 C CA . THR A 1 401 ? -30.653 2.394 24.690 1.00 88.94 401 THR A CA 1
ATOM 3180 C C . THR A 1 401 ? -29.584 3.482 24.753 1.00 88.94 401 THR A C 1
ATOM 3182 O O . THR A 1 401 ? -28.838 3.555 25.726 1.00 88.94 401 THR A O 1
ATOM 3185 N N . LEU A 1 402 ? -29.507 4.354 23.743 1.00 88.88 402 LEU A N 1
ATOM 3186 C CA . LEU A 1 402 ? -28.539 5.459 23.690 1.00 88.88 402 LEU A CA 1
ATOM 3187 C C . LEU A 1 402 ? -28.565 6.360 24.939 1.00 88.88 402 LEU A C 1
ATOM 3189 O O . LEU A 1 402 ? -27.534 6.860 25.374 1.00 88.88 402 LEU A O 1
ATOM 3193 N N . ALA A 1 403 ? -29.739 6.525 25.556 1.00 89.81 403 ALA A N 1
ATOM 3194 C CA . ALA A 1 403 ? -29.897 7.290 26.793 1.00 89.81 403 ALA A CA 1
ATOM 3195 C C . ALA A 1 403 ? -29.036 6.750 27.951 1.00 89.81 403 ALA A C 1
ATOM 3197 O O . ALA A 1 403 ? -28.571 7.531 28.775 1.00 89.81 403 ALA A O 1
ATOM 3198 N N . LEU A 1 404 ? -28.779 5.435 27.988 1.00 90.81 404 LEU A N 1
ATOM 3199 C CA . LEU A 1 404 ? -27.883 4.832 28.974 1.00 90.81 404 LEU A CA 1
ATOM 3200 C C . LEU A 1 404 ? -26.423 5.248 28.738 1.00 90.81 404 LEU A C 1
ATOM 3202 O O . LEU A 1 404 ? -25.709 5.482 29.707 1.00 90.81 404 LEU A O 1
ATOM 3206 N N . ASP A 1 405 ? -25.975 5.371 27.481 1.00 90.62 405 ASP A N 1
ATOM 3207 C CA . ASP A 1 405 ? -24.608 5.838 27.200 1.00 90.62 405 ASP A CA 1
ATOM 3208 C C . ASP A 1 405 ? -24.421 7.287 27.660 1.00 90.62 405 ASP A C 1
ATOM 3210 O O . ASP A 1 405 ? -23.409 7.606 28.280 1.00 90.62 405 ASP A O 1
ATOM 3214 N N . LEU A 1 406 ? -25.410 8.148 27.390 1.00 90.88 406 LEU A N 1
ATOM 3215 C CA . LEU A 1 406 ? -25.385 9.558 27.790 1.00 90.88 406 LEU A CA 1
ATOM 3216 C C . LEU A 1 406 ? -25.347 9.705 29.313 1.00 90.88 406 LEU A C 1
ATOM 3218 O O . LEU A 1 406 ? -24.485 10.400 29.839 1.00 90.88 406 LEU A O 1
ATOM 3222 N N . TRP A 1 407 ? -26.214 8.978 30.020 1.00 93.44 407 TRP A N 1
ATOM 3223 C CA . TRP A 1 407 ? -26.200 8.961 31.481 1.00 93.44 407 TRP A CA 1
ATOM 3224 C C . TRP A 1 407 ? -24.852 8.468 32.034 1.00 93.44 407 TRP A C 1
ATOM 3226 O O . TRP A 1 407 ? -24.297 9.073 32.946 1.00 93.44 407 TRP A O 1
ATOM 3236 N N . ALA A 1 408 ? -24.275 7.406 31.458 1.00 93.25 408 ALA A N 1
ATOM 3237 C CA . ALA A 1 408 ? -22.978 6.891 31.902 1.00 93.25 408 ALA A CA 1
ATOM 3238 C C . ALA A 1 408 ? -21.848 7.918 31.717 1.00 93.25 408 ALA A C 1
ATOM 3240 O O . ALA A 1 408 ? -20.953 7.998 32.559 1.00 93.25 408 ALA A O 1
ATOM 3241 N N . GLN A 1 409 ? -21.888 8.693 30.629 1.00 91.38 409 GLN A N 1
ATOM 3242 C CA . GLN A 1 409 ? -20.939 9.778 30.378 1.00 91.38 409 GLN A CA 1
ATOM 3243 C C . GLN A 1 409 ? -21.100 10.926 31.383 1.00 91.38 409 GLN A C 1
ATOM 3245 O O . GLN A 1 409 ? -20.086 11.409 31.890 1.00 91.38 409 GLN A O 1
ATOM 3250 N N . ASP A 1 410 ? -22.335 11.309 31.724 1.00 94.31 410 ASP A N 1
ATOM 3251 C CA . ASP A 1 410 ? -22.619 12.326 32.750 1.00 94.31 410 ASP A CA 1
ATOM 3252 C C . ASP A 1 410 ? -22.088 11.906 34.136 1.00 94.31 410 ASP A C 1
ATOM 3254 O O . ASP A 1 410 ? -21.564 12.731 34.885 1.00 94.31 410 ASP A O 1
ATOM 3258 N N . GLU A 1 411 ? -22.120 10.606 34.443 1.00 95.00 411 GLU A N 1
ATOM 3259 C CA . GLU A 1 411 ? -21.539 10.012 35.659 1.00 95.00 411 GLU A CA 1
ATOM 3260 C C . GLU A 1 411 ? -20.007 9.809 35.588 1.00 95.00 411 GLU A C 1
ATOM 3262 O O . GLU A 1 411 ? -19.386 9.252 36.500 1.00 95.00 411 GLU A O 1
ATOM 3267 N N . GLY A 1 412 ? -19.364 10.255 34.506 1.00 94.25 412 GLY A N 1
ATOM 3268 C CA . GLY A 1 412 ? -17.912 10.215 34.337 1.00 94.25 412 GLY A CA 1
ATOM 3269 C C . GLY 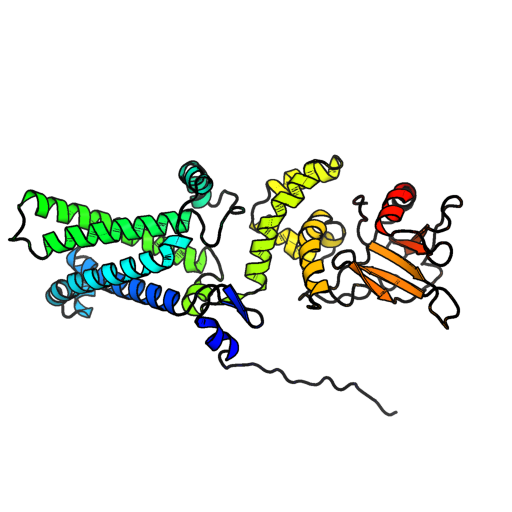A 1 412 ? -17.350 8.857 33.908 1.00 94.25 412 GLY A C 1
ATOM 3270 O O . GLY A 1 412 ? -16.159 8.603 34.109 1.00 94.25 412 GLY A O 1
ATOM 3271 N N . TYR A 1 413 ? -18.169 7.979 33.324 1.00 94.19 413 TYR A N 1
ATOM 3272 C CA . TYR A 1 413 ? -17.709 6.724 32.733 1.00 94.19 413 TYR A CA 1
ATOM 3273 C C . TYR A 1 413 ? -17.515 6.836 31.219 1.00 94.19 413 TYR A C 1
ATOM 3275 O O . TYR A 1 413 ? -18.300 7.447 30.500 1.00 94.19 413 TYR A O 1
ATOM 3283 N N . THR A 1 414 ? -16.499 6.145 30.702 1.00 90.88 414 THR A N 1
ATOM 3284 C CA . THR A 1 414 ? -16.244 6.035 29.258 1.00 90.88 414 THR A CA 1
ATOM 3285 C C . THR A 1 414 ? -16.476 4.610 28.776 1.00 90.88 414 THR A C 1
ATOM 3287 O O . THR A 1 414 ? -16.098 3.639 29.436 1.00 90.88 414 THR A O 1
ATOM 3290 N N . ARG A 1 415 ? -17.083 4.439 27.605 1.00 90.25 415 ARG A N 1
ATOM 3291 C CA . ARG A 1 415 ? -17.331 3.101 27.070 1.00 90.25 415 ARG A CA 1
ATOM 3292 C C . ARG A 1 415 ? -16.010 2.399 26.733 1.00 90.25 415 ARG A C 1
ATOM 3294 O O . ARG A 1 415 ? -15.046 3.026 26.299 1.00 90.25 415 ARG A O 1
ATOM 3301 N N . LEU A 1 416 ? -15.932 1.086 26.964 1.00 88.62 416 LEU A N 1
ATOM 3302 C CA . LEU A 1 416 ? -14.721 0.302 26.682 1.00 88.62 416 LEU A CA 1
ATOM 3303 C C . LEU A 1 416 ? -14.320 0.342 25.209 1.00 88.62 416 LEU A C 1
ATOM 3305 O O . LEU A 1 416 ? -13.131 0.436 24.905 1.00 88.62 416 LEU A O 1
ATOM 3309 N N . GLU A 1 417 ? -15.321 0.261 24.345 1.00 87.31 417 GLU A N 1
ATOM 3310 C CA . GLU A 1 417 ? -15.230 0.446 22.909 1.00 87.31 417 GLU A CA 1
ATOM 3311 C C . GLU A 1 417 ? -16.559 1.076 22.452 1.00 87.31 417 GLU A C 1
ATOM 3313 O O . GLU A 1 417 ? -17.614 0.584 22.877 1.00 87.31 417 GLU A O 1
ATOM 3318 N N . PRO A 1 418 ? -16.536 2.130 21.615 1.00 83.88 418 PRO A N 1
ATOM 3319 C CA . PRO A 1 418 ? -17.752 2.811 21.177 1.00 83.88 418 PRO A CA 1
ATOM 3320 C C . PRO A 1 418 ? -18.761 1.866 20.512 1.00 83.88 418 PRO A C 1
ATOM 3322 O O . PRO A 1 418 ? -18.372 0.950 19.774 1.00 83.88 418 PRO A O 1
ATOM 3325 N N . GLY A 1 419 ? -20.053 2.105 20.741 1.00 80.00 419 GLY A N 1
ATOM 3326 C CA . GLY A 1 419 ? -21.143 1.342 20.130 1.00 80.00 419 GLY A CA 1
ATOM 3327 C C . GLY A 1 419 ? -21.327 1.624 18.635 1.00 80.00 419 GLY A C 1
ATOM 3328 O O . GLY A 1 419 ? -20.453 2.177 17.957 1.00 80.00 419 GLY A O 1
ATOM 3329 N N . LEU A 1 420 ? -22.492 1.259 18.092 1.00 72.94 420 LEU A N 1
ATOM 3330 C CA . LEU A 1 420 ? -22.833 1.587 16.698 1.00 72.94 420 LEU A CA 1
ATOM 3331 C C . LEU A 1 420 ? -23.096 3.083 16.492 1.00 72.94 420 LEU A C 1
ATOM 3333 O O . LEU A 1 420 ? -22.815 3.600 15.413 1.00 72.94 420 LEU A O 1
ATOM 3337 N N . ALA A 1 421 ? -23.575 3.776 17.528 1.00 72.38 421 ALA A N 1
ATOM 3338 C CA . ALA A 1 421 ? -23.777 5.225 17.522 1.00 72.38 421 ALA A CA 1
ATOM 3339 C C . ALA A 1 421 ? -22.472 6.033 17.673 1.00 72.38 421 ALA A C 1
ATOM 3341 O O . ALA A 1 421 ? -22.506 7.258 17.598 1.00 72.38 421 ALA A O 1
ATOM 3342 N N . GLY A 1 422 ? -21.330 5.366 17.877 1.00 69.06 422 GLY A N 1
ATOM 3343 C CA . GLY A 1 422 ? -20.033 6.023 18.043 1.00 69.06 422 GLY A CA 1
ATOM 3344 C C . GLY A 1 422 ? -19.797 6.648 19.421 1.00 69.06 422 GLY A C 1
ATOM 3345 O O . GLY A 1 422 ? -18.787 7.329 19.583 1.00 69.06 422 GLY A O 1
ATOM 3346 N N . ILE A 1 423 ? -20.680 6.395 20.393 1.00 63.16 423 ILE A N 1
ATOM 3347 C CA . ILE A 1 423 ? -20.526 6.790 21.803 1.00 63.16 423 ILE A CA 1
ATOM 3348 C C . ILE A 1 423 ? -20.425 5.590 22.744 1.00 63.16 423 ILE A C 1
ATOM 3350 O O . ILE A 1 423 ? -20.806 4.466 22.320 1.00 63.16 423 ILE A O 1
#